Protein AF-0000000066796595 (afdb_homodimer)

Solvent-accessible surface area (backbone atoms only — not comparable to full-atom values): 34080 Å² total; per-residue (Å²): 122,46,76,17,51,78,48,39,32,68,52,62,77,66,56,70,68,60,48,45,53,54,54,73,71,47,69,43,12,36,68,50,82,59,40,59,59,49,23,37,44,26,48,15,61,66,70,72,53,53,43,60,20,48,48,69,30,51,16,46,65,47,48,53,41,48,47,57,66,69,50,62,81,63,30,34,32,30,52,36,81,38,64,63,60,59,60,52,38,22,57,58,70,70,36,54,69,48,70,45,71,44,49,100,76,74,40,78,56,67,66,61,49,54,51,48,46,68,72,64,58,35,26,29,38,43,44,49,43,23,26,40,76,50,12,47,64,75,53,48,69,62,51,49,53,52,44,52,55,26,50,75,70,74,12,30,31,35,39,33,30,56,31,35,84,48,39,76,88,70,77,72,80,78,34,70,46,34,35,40,30,35,43,35,31,24,69,59,10,30,27,7,44,30,42,11,36,41,36,34,31,47,69,42,35,56,60,58,49,65,70,54,60,97,66,54,59,30,37,66,46,31,51,52,50,24,51,46,37,66,39,50,70,63,43,50,52,48,40,49,50,48,41,49,36,24,50,52,52,49,48,45,46,58,72,52,40,42,92,68,31,53,61,43,68,48,27,27,50,42,41,28,28,31,39,74,56,26,46,52,49,47,52,53,46,37,76,72,39,33,37,53,30,75,41,79,49,83,93,40,54,43,31,30,33,38,27,30,48,44,72,69,54,45,52,52,47,40,51,53,47,45,52,51,40,54,51,53,53,49,55,56,53,57,71,72,98,122,46,76,16,51,78,47,36,31,68,52,61,77,66,57,69,69,60,49,44,53,53,55,74,71,47,70,42,12,38,66,50,81,60,41,58,59,49,23,35,43,26,48,14,60,66,72,72,52,54,42,60,21,50,48,68,29,52,15,45,65,48,48,52,40,49,47,57,66,68,50,61,80,62,29,35,30,30,51,36,82,38,64,63,62,59,60,51,37,21,56,57,70,71,37,55,70,48,70,45,70,43,48,87,89,72,39,79,57,67,67,60,48,55,51,46,45,68,72,64,57,35,27,30,38,44,46,49,42,24,26,40,74,52,13,47,65,75,52,48,69,62,51,48,54,52,43,50,54,24,50,76,68,75,11,30,30,36,40,34,29,56,31,35,84,48,38,76,87,72,76,72,79,78,35,71,45,33,35,41,31,35,43,34,31,24,70,59,10,30,27,7,44,32,43,11,35,41,36,34,30,46,68,43,34,55,59,59,50,65,69,53,59,98,65,53,60,30,37,67,47,31,51,54,52,24,50,47,38,66,39,51,69,64,42,51,52,48,40,51,51,46,40,51,35,24,50,51,50,49,48,45,46,59,72,50,38,42,92,69,30,52,60,43,68,48,26,29,50,42,40,30,28,32,40,73,56,25,45,52,49,46,50,50,45,36,76,72,38,31,38,54,30,76,41,78,49,82,93,38,53,43,30,29,32,39,26,30,48,44,72,69,54,44,52,51,49,41,52,51,47,45,53,51,39,54,50,53,53,50,56,55,52,56,70,74,98

Secondary structure (DSSP, 8-state):
-EE-SS---SS-SS-HHHHHHHHHT--TTS--TTHHHHHHHHHHHHHT--GGGEEEESSHHHHHHHHHHHSPSS-EEEEESS-THHHHHHHHTT--EEEEEP-TTS---HHHHHHHHHHH--SEEEEESS-TTT-----HHHHHHHHHHHHHTT-EEEEE-TTGGGS----PPP-TTEEEEEESSSTTS-GGG--EEEE--HHHHHHHHTT--SS-S-HHHHHHHHHHHH-HHHHHHHHHHHHHHHHHHHHHHHHHTTTTSEE---SSSEEEEESHHHHHHHHHHHHTTEE-EEP-SGGGTTEEEEE---HHHHHHHHHHHHHHHHHHHHHHHHH--/-EE-SS---SS-SS-HHHHHHHHHT--TTS--TTHHHHHHHHHHHHHT--GGGEEEESSHHHHHHHHHHHSPSS-EEEEESS-THHHHHHHHTT--EEEEE--TTS---HHHHHHHHHHH--SEEEEESS-TTT-----HHHHHHHHHHHHHTT-EEEEE-TTGGGS----PPP-TTEEEEEESSSTTS-GGG--EEEE--HHHHHHHHTT--SS-S-HHHHHHHHHHHH-HHHHHHHHHHHHHHHHHHHHHHHHHTTTTSEE---SSSEEEEESHHHHHHHHHHHHTTEE-EEP-SGGGTTEEEEE---HHHHHHHHHHHHHHHHHHHHHHHHH--

Structure (mmCIF, N/CA/C/O backbone):
data_AF-0000000066796595-model_v1
#
loop_
_entity.id
_entity.type
_entity.pdbx_description
1 polymer 'Putative pyridoxal phosphate-dependent acyltransferase'
#
loop_
_atom_site.group_PDB
_atom_site.id
_atom_site.type_symbol
_atom_site.label_atom_id
_atom_site.label_alt_id
_atom_site.label_comp_id
_atom_site.label_asym_id
_atom_site.label_entity_id
_atom_site.label_seq_id
_atom_site.pdbx_PDB_ins_code
_atom_site.Cartn_x
_atom_site.Cartn_y
_atom_site.Cartn_z
_atom_site.occupancy
_atom_site.B_iso_or_equiv
_atom_site.auth_seq_id
_atom_site.auth_comp_id
_atom_site.auth_asym_id
_atom_site.auth_atom_id
_atom_site.pdbx_PDB_model_num
ATOM 1 N N . MET A 1 1 ? -18.625 -12.445 -19.031 1 94.44 1 MET A N 1
ATOM 2 C CA . MET A 1 1 ? -17.312 -13.078 -19.125 1 94.44 1 MET A CA 1
ATOM 3 C C . MET A 1 1 ? -16.859 -13.578 -17.75 1 94.44 1 MET A C 1
ATOM 5 O O . MET A 1 1 ? -17.016 -12.883 -16.75 1 94.44 1 MET A O 1
ATOM 9 N N . ILE A 1 2 ? -16.531 -14.836 -17.641 1 96.81 2 ILE A N 1
ATOM 10 C CA . ILE A 1 2 ? -15.969 -15.422 -16.422 1 96.81 2 ILE A CA 1
ATOM 11 C C . ILE A 1 2 ? -14.445 -15.43 -16.516 1 96.81 2 ILE A C 1
ATOM 13 O O . ILE A 1 2 ? -13.867 -16.094 -17.375 1 96.81 2 ILE A O 1
ATOM 17 N N . TYR A 1 3 ? -13.812 -14.727 -15.602 1 96.5 3 TYR A N 1
ATOM 18 C CA . TYR A 1 3 ? -12.367 -14.57 -15.664 1 96.5 3 TYR A CA 1
ATOM 19 C C . TYR A 1 3 ? -11.664 -15.703 -14.922 1 96.5 3 TYR A C 1
ATOM 21 O O . TYR A 1 3 ? -11.891 -15.906 -13.727 1 96.5 3 TYR A O 1
ATOM 29 N N . ILE A 1 4 ? -10.867 -16.406 -15.586 1 98.5 4 ILE A N 1
ATOM 30 C CA . ILE A 1 4 ? -10.078 -17.484 -14.992 1 98.5 4 ILE A CA 1
ATOM 31 C C . ILE A 1 4 ? -8.617 -17.328 -15.406 1 98.5 4 ILE A C 1
ATOM 33 O O . ILE A 1 4 ? -7.957 -18.297 -15.773 1 98.5 4 ILE A O 1
ATOM 37 N N . ASP A 1 5 ? -8.133 -16.031 -15.352 1 97.75 5 ASP A N 1
ATOM 38 C CA . ASP A 1 5 ? -6.812 -15.734 -15.891 1 97.75 5 ASP A CA 1
ATOM 39 C C . ASP A 1 5 ? -5.898 -15.148 -14.812 1 97.75 5 ASP A C 1
ATOM 41 O O . ASP A 1 5 ? -4.688 -15.047 -15.008 1 97.75 5 ASP A O 1
ATOM 45 N N . LYS A 1 6 ? -6.371 -14.805 -13.609 1 96.62 6 LYS A N 1
ATOM 46 C CA . LYS A 1 6 ? -5.562 -14.086 -12.633 1 96.62 6 LYS A CA 1
ATOM 47 C C . LYS A 1 6 ? -5.426 -14.883 -11.336 1 96.62 6 LYS A C 1
ATOM 49 O O . LYS A 1 6 ? -4.957 -14.352 -10.328 1 96.62 6 LYS A O 1
ATOM 54 N N . ASN A 1 7 ? -5.918 -16.094 -11.297 1 98.06 7 ASN A N 1
ATOM 55 C CA . ASN A 1 7 ? -5.734 -17.031 -10.195 1 98.06 7 ASN A CA 1
ATOM 56 C C . ASN A 1 7 ? -6.395 -16.531 -8.914 1 98.06 7 ASN A C 1
ATOM 58 O O . ASN A 1 7 ? -5.875 -16.75 -7.82 1 98.06 7 ASN A O 1
ATOM 62 N N . GLU A 1 8 ? -7.488 -15.812 -9.031 1 98.06 8 GLU A N 1
ATOM 63 C CA . GLU A 1 8 ? -8.25 -15.281 -7.906 1 98.06 8 GLU A CA 1
ATOM 64 C C . GLU A 1 8 ? -9.219 -16.312 -7.352 1 98.06 8 GLU A C 1
ATOM 66 O O . GLU A 1 8 ? -9.602 -17.25 -8.055 1 98.06 8 GLU A O 1
ATOM 71 N N . SER A 1 9 ? -9.523 -16.172 -6.062 1 98.5 9 SER A N 1
ATOM 72 C CA . SER A 1 9 ? -10.641 -16.938 -5.527 1 98.5 9 SER A CA 1
ATOM 73 C C . SER A 1 9 ? -11.953 -16.547 -6.195 1 98.5 9 SER A C 1
ATOM 75 O O . SER A 1 9 ? -12.227 -15.352 -6.391 1 98.5 9 SER A O 1
ATOM 77 N N . PRO A 1 10 ? -12.742 -17.516 -6.578 1 98.19 10 PRO A N 1
ATOM 78 C CA . PRO A 1 10 ? -14.016 -17.172 -7.211 1 98.19 10 PRO A CA 1
ATOM 79 C C . PRO A 1 10 ? -15.047 -16.641 -6.219 1 98.19 10 PRO A C 1
ATOM 81 O O . PRO A 1 10 ? -16.094 -16.109 -6.625 1 98.19 10 PRO A O 1
ATOM 84 N N . VAL A 1 11 ? -14.781 -16.766 -4.91 1 97.56 11 VAL A N 1
ATOM 85 C CA . VAL A 1 11 ? -15.727 -16.328 -3.893 1 97.56 11 VAL A CA 1
ATOM 86 C C . VAL A 1 11 ? -14.984 -15.57 -2.795 1 97.56 11 VAL A C 1
ATOM 88 O O . VAL A 1 11 ? -13.766 -15.695 -2.654 1 97.56 11 VAL A O 1
ATOM 91 N N . THR A 1 12 ? -15.742 -14.75 -2.031 1 97.88 12 THR A N 1
ATOM 92 C CA . THR A 1 12 ? -15.195 -14.055 -0.875 1 97.88 12 THR A CA 1
ATOM 93 C C . THR A 1 12 ? -15.164 -14.961 0.348 1 97.88 12 THR A C 1
ATOM 95 O O . THR A 1 12 ? -16 -15.859 0.477 1 97.88 12 THR A O 1
ATOM 98 N N . PRO A 1 13 ? -14.266 -14.727 1.242 1 98.31 13 PRO A N 1
ATOM 99 C CA . PRO A 1 13 ? -14.117 -15.602 2.402 1 98.31 13 PRO A CA 1
ATOM 100 C C . PRO A 1 13 ? -15.125 -15.305 3.51 1 98.31 13 PRO A C 1
ATOM 102 O O . PRO A 1 13 ? -15.383 -16.156 4.359 1 98.31 13 PRO A O 1
ATOM 105 N N . LEU A 1 14 ? -15.664 -14.078 3.586 1 98.19 14 LEU A N 1
ATOM 106 C CA . LEU A 1 14 ? -16.578 -13.688 4.656 1 98.19 14 LEU A CA 1
ATOM 107 C C . LEU A 1 14 ? -17.953 -13.352 4.098 1 98.19 14 LEU A C 1
ATOM 109 O O . LEU A 1 14 ? -18.078 -12.812 2.998 1 98.19 14 LEU A O 1
ATOM 113 N N . ASP A 1 15 ? -19 -13.656 4.832 1 96.94 15 ASP A N 1
ATOM 114 C CA . ASP A 1 15 ? -20.344 -13.258 4.418 1 96.94 15 ASP A CA 1
ATOM 115 C C . ASP A 1 15 ? -20.578 -11.773 4.68 1 96.94 15 ASP A C 1
ATOM 117 O O . ASP A 1 15 ? -19.766 -11.117 5.332 1 96.94 15 ASP A O 1
ATOM 121 N N . GLU A 1 16 ? -21.625 -11.305 4.18 1 95.12 16 GLU A N 1
ATOM 122 C CA . GLU A 1 16 ? -21.938 -9.875 4.234 1 95.12 16 GLU A CA 1
ATOM 123 C C . GLU A 1 16 ? -22.109 -9.406 5.676 1 95.12 16 GLU A C 1
ATOM 125 O O . GLU A 1 16 ? -21.688 -8.312 6.035 1 95.12 16 GLU A O 1
ATOM 130 N N . LYS A 1 17 ? -22.766 -10.211 6.504 1 96.5 17 LYS A N 1
ATOM 131 C CA . LYS A 1 17 ? -23.016 -9.844 7.895 1 96.5 17 LYS A CA 1
ATOM 132 C C . LYS A 1 17 ? -21.703 -9.656 8.656 1 96.5 17 LYS A C 1
ATOM 134 O O . LYS A 1 17 ? -21.547 -8.68 9.391 1 96.5 17 LYS A O 1
ATOM 139 N N . THR A 1 18 ? -20.797 -10.609 8.508 1 97.81 18 THR A N 1
ATOM 140 C CA . THR A 1 18 ? -19.484 -10.547 9.164 1 97.81 18 THR A CA 1
ATOM 141 C C . THR A 1 18 ? -18.703 -9.336 8.672 1 97.81 18 THR A C 1
ATOM 143 O O . THR A 1 18 ? -18.125 -8.594 9.477 1 97.81 18 THR A O 1
ATOM 146 N N . MET A 1 19 ? -18.734 -9.109 7.375 1 96.81 19 M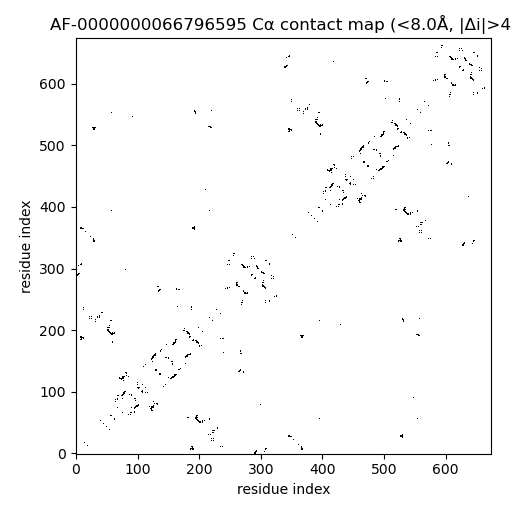ET A N 1
ATOM 147 C CA . MET A 1 19 ? -18.016 -7.984 6.793 1 96.81 19 MET A CA 1
ATOM 148 C C . MET A 1 19 ? -18.562 -6.66 7.32 1 96.81 19 MET A C 1
ATOM 150 O O . MET A 1 19 ? -17.797 -5.77 7.691 1 96.81 19 MET A O 1
ATOM 154 N N . THR A 1 20 ? -19.828 -6.531 7.371 1 95.38 20 THR A N 1
ATOM 155 C CA . THR A 1 20 ? -20.469 -5.32 7.867 1 95.38 20 THR A CA 1
ATOM 156 C C . THR A 1 20 ? -20.125 -5.082 9.336 1 95.38 20 THR A C 1
ATOM 158 O O . THR A 1 20 ? -19.875 -3.943 9.742 1 95.38 20 THR A O 1
ATOM 161 N N . SER A 1 21 ? -20.109 -6.148 10.062 1 97.19 21 SER A N 1
ATOM 162 C CA . SER A 1 21 ? -19.766 -6.043 11.477 1 97.19 21 SER A CA 1
ATOM 163 C C . SER A 1 21 ? -18.344 -5.531 11.656 1 97.19 21 SER A C 1
ATOM 165 O O . SER A 1 21 ? -18.094 -4.668 12.5 1 97.19 21 SER A O 1
ATOM 167 N N . ILE A 1 22 ? -17.391 -6.035 10.898 1 97.44 22 ILE A N 1
ATOM 168 C CA . ILE A 1 22 ? -16 -5.629 10.992 1 97.44 22 ILE A CA 1
ATOM 169 C C . ILE A 1 22 ? -15.867 -4.152 10.617 1 97.44 22 ILE A C 1
ATOM 171 O O . ILE A 1 22 ? -15.227 -3.379 11.336 1 97.44 22 ILE A O 1
ATOM 175 N N . ILE A 1 23 ? -16.5 -3.752 9.531 1 95.25 23 ILE A N 1
ATOM 176 C CA . ILE A 1 23 ? -16.375 -2.4 8.992 1 95.25 23 ILE A CA 1
ATOM 177 C C . ILE A 1 23 ? -17 -1.4 9.953 1 95.25 23 ILE A C 1
ATOM 179 O O . ILE A 1 23 ? -16.438 -0.332 10.203 1 95.25 23 ILE A O 1
ATOM 183 N N . SER A 1 24 ? -18.141 -1.771 10.5 1 95.44 24 SER A N 1
ATOM 184 C CA . SER A 1 24 ? -18.859 -0.883 11.414 1 95.44 24 SER A CA 1
ATOM 185 C C . SER A 1 24 ? -18.062 -0.656 12.695 1 95.44 24 SER A C 1
ATOM 187 O O . SER A 1 24 ? -18.172 0.406 13.312 1 95.44 24 SER A O 1
ATOM 189 N N . ALA A 1 25 ? -17.281 -1.573 13.023 1 96.19 25 ALA A N 1
ATOM 190 C CA . ALA A 1 25 ? -16.516 -1.494 14.266 1 96.19 25 ALA A CA 1
ATOM 191 C C . ALA A 1 25 ? -15.156 -0.842 14.031 1 96.19 25 ALA A C 1
ATOM 193 O O . ALA A 1 25 ? -14.375 -0.68 14.969 1 96.19 25 ALA A O 1
ATOM 194 N N . THR A 1 26 ? -14.844 -0.42 12.812 1 96.25 26 THR A N 1
ATOM 195 C CA . THR A 1 26 ? -13.516 0.057 12.461 1 96.25 26 THR A CA 1
ATOM 196 C C . THR A 1 26 ? -13.516 1.567 12.242 1 96.25 26 THR A C 1
ATOM 198 O O . THR A 1 26 ? -14.07 2.057 11.258 1 96.25 26 THR A O 1
ATOM 201 N N . PRO A 1 27 ? -12.961 2.342 13.141 1 95.62 27 PRO A N 1
ATOM 202 C CA . PRO A 1 27 ? -12.828 3.787 12.945 1 95.62 27 PRO A CA 1
ATOM 203 C C . PRO A 1 27 ? -11.781 4.145 11.891 1 95.62 27 PRO A C 1
ATOM 205 O O . PRO A 1 27 ? -10.656 4.508 12.242 1 95.62 27 PRO A O 1
ATOM 208 N N . TYR A 1 28 ? -12.195 4.215 10.617 1 97.5 28 TYR A N 1
ATOM 209 C CA . TYR A 1 28 ? -11.25 4.316 9.508 1 97.5 28 TYR A CA 1
ATOM 210 C C . TYR A 1 28 ? -10.789 5.754 9.312 1 97.5 28 TYR A C 1
ATOM 212 O O . TYR A 1 28 ? -9.945 6.035 8.461 1 97.5 28 TYR A O 1
ATOM 220 N N . ASN A 1 29 ? -11.336 6.75 10.133 1 98.12 29 ASN A N 1
ATOM 221 C CA . ASN A 1 29 ? -10.812 8.109 10.156 1 98.12 29 ASN A CA 1
ATOM 222 C C . ASN A 1 29 ? -9.508 8.195 10.938 1 98.12 29 ASN A C 1
ATOM 224 O O . ASN A 1 29 ? -8.805 9.203 10.883 1 98.12 29 ASN A O 1
ATOM 228 N N . LEU A 1 30 ? -9.141 7.129 11.633 1 97.31 30 LEU A N 1
ATOM 229 C CA . LEU A 1 30 ? -7.949 7.102 12.477 1 97.31 30 LEU A CA 1
ATOM 230 C C . LEU A 1 30 ? -6.879 6.195 11.883 1 97.31 30 LEU A C 1
ATOM 232 O O . LEU A 1 30 ? -7.195 5.211 11.211 1 97.31 30 LEU A O 1
ATOM 236 N N . TYR A 1 31 ? -5.633 6.52 12.133 1 94.56 31 TYR A N 1
ATOM 237 C CA . TYR A 1 31 ? -4.535 5.629 11.773 1 94.56 31 TYR A CA 1
ATOM 238 C C . TYR A 1 31 ? -4.629 4.312 12.531 1 94.56 31 TYR A C 1
ATOM 240 O O . TYR A 1 31 ? -5.102 4.277 13.672 1 94.56 31 TYR A O 1
ATOM 248 N N . PRO A 1 32 ? -4.141 3.246 11.914 1 88.81 32 PRO A N 1
ATOM 249 C CA . PRO A 1 32 ? -4.285 1.91 12.492 1 88.81 32 PRO A CA 1
ATOM 250 C C . PRO A 1 32 ? -3.219 1.604 13.539 1 88.81 32 PRO A C 1
ATOM 252 O O . PRO A 1 32 ? -2.453 0.648 13.391 1 88.81 32 PRO A O 1
ATOM 255 N N . ASP A 1 33 ? -3.148 2.105 14.648 1 83.5 33 ASP A N 1
ATOM 256 C CA . ASP A 1 33 ? -2.064 2.018 15.625 1 83.5 33 ASP A CA 1
ATOM 257 C C . ASP A 1 33 ? -1.878 0.581 16.109 1 83.5 33 ASP A C 1
ATOM 259 O O . ASP A 1 33 ? -0.761 0.06 16.109 1 83.5 33 ASP A O 1
ATOM 263 N N . ALA A 1 34 ? -2.945 -0.121 16.391 1 93.88 34 ALA A N 1
ATOM 264 C CA . ALA A 1 34 ? -2.812 -1.448 17 1 93.88 34 ALA A CA 1
ATOM 265 C C . ALA A 1 34 ? -3.168 -2.539 15.984 1 93.88 34 ALA A C 1
ATOM 267 O O . ALA A 1 34 ? -2.871 -3.715 16.203 1 93.88 34 ALA A O 1
ATOM 268 N N . ALA A 1 35 ? -3.75 -2.172 14.906 1 97.44 35 ALA A N 1
ATOM 269 C CA . ALA A 1 35 ? -4.316 -3.146 13.977 1 97.44 35 ALA A CA 1
ATOM 270 C C . ALA A 1 35 ? -3.221 -3.994 13.336 1 97.44 35 ALA A C 1
ATOM 272 O O . ALA A 1 35 ? -3.393 -5.199 13.148 1 97.44 35 ALA A O 1
ATOM 273 N N . TYR A 1 36 ? -2.115 -3.359 13.016 1 97.88 36 TYR A N 1
ATOM 274 C CA . TYR A 1 36 ? -1.01 -4.051 12.359 1 97.88 36 TYR A CA 1
ATOM 275 C C . TYR A 1 36 ? -0.436 -5.137 13.258 1 97.88 36 TYR A C 1
ATOM 277 O O . TYR A 1 36 ? -0.236 -6.273 12.828 1 97.88 36 TYR A O 1
ATOM 285 N N . GLU A 1 37 ? -0.207 -4.805 14.5 1 97.94 37 GLU A N 1
ATOM 286 C CA . GLU A 1 37 ? 0.324 -5.766 15.469 1 97.94 37 GLU A CA 1
ATOM 287 C C . GLU A 1 37 ? -0.677 -6.883 15.742 1 97.94 37 GLU A C 1
ATOM 289 O O . GLU A 1 37 ? -0.291 -8.039 15.922 1 97.94 37 GLU A O 1
ATOM 294 N N . GLN A 1 38 ? -1.944 -6.5 15.836 1 98.62 38 GLN A N 1
ATOM 295 C CA . GLN A 1 38 ? -2.988 -7.5 16.031 1 98.62 38 GLN A CA 1
ATOM 296 C C . GLN A 1 38 ? -3.02 -8.5 14.883 1 98.62 38 GLN A C 1
ATOM 298 O O . GLN A 1 38 ? -3.186 -9.703 15.102 1 98.62 38 GLN A O 1
ATOM 303 N N . PHE A 1 39 ? -2.871 -7.988 13.695 1 98.75 39 PHE A N 1
ATOM 304 C CA . PHE A 1 39 ? -2.812 -8.883 12.547 1 98.75 39 PHE A CA 1
ATOM 305 C C . PHE A 1 39 ? -1.613 -9.82 12.648 1 98.75 39 PHE A C 1
ATOM 307 O O . PHE A 1 39 ? -1.752 -11.031 12.484 1 98.75 39 PHE A O 1
ATOM 314 N N . LYS A 1 40 ? -0.406 -9.25 12.898 1 98.62 40 LYS A N 1
ATOM 315 C CA . LYS A 1 40 ? 0.801 -10.07 12.992 1 98.62 40 LYS A CA 1
ATOM 316 C C . LYS A 1 40 ? 0.64 -11.164 14.047 1 98.62 40 LYS A C 1
ATOM 318 O O . LYS A 1 40 ? 1.061 -12.305 13.828 1 98.62 40 LYS A O 1
ATOM 323 N N . GLU A 1 41 ? 0.02 -10.828 15.141 1 98.81 41 GLU A N 1
ATOM 324 C CA . GLU A 1 41 ? -0.203 -11.789 16.219 1 98.81 41 GLU A CA 1
ATOM 325 C C . GLU A 1 41 ? -1.124 -12.922 15.758 1 98.81 41 GLU A C 1
ATOM 327 O O . GLU A 1 41 ? -0.841 -14.094 15.992 1 98.81 41 GLU A O 1
ATOM 332 N N . ALA A 1 42 ? -2.258 -12.531 15.148 1 98.81 42 ALA A N 1
ATOM 333 C CA . ALA A 1 42 ? -3.219 -13.523 14.672 1 98.81 42 ALA A CA 1
ATOM 334 C C . ALA A 1 42 ? -2.59 -14.445 13.633 1 98.81 42 ALA A C 1
ATOM 336 O O . ALA A 1 42 ? -2.75 -15.672 13.695 1 98.81 42 ALA A O 1
ATOM 337 N N . TYR A 1 43 ? -1.876 -13.883 12.695 1 98.75 43 TYR A N 1
ATOM 338 C CA . TYR A 1 43 ? -1.213 -14.641 11.633 1 98.75 43 TYR A CA 1
ATOM 339 C C . TYR A 1 43 ? -0.171 -15.594 12.219 1 98.75 43 TYR A C 1
ATOM 341 O O . TYR A 1 43 ? -0.104 -16.766 11.836 1 98.75 43 TYR A O 1
ATOM 349 N N . ALA A 1 44 ? 0.658 -15.047 13.102 1 98.5 44 ALA A N 1
ATOM 350 C CA . ALA A 1 44 ? 1.696 -15.836 13.758 1 98.5 44 ALA A CA 1
ATOM 351 C C . ALA A 1 44 ? 1.094 -17.031 14.5 1 98.5 44 ALA A C 1
ATOM 353 O O . ALA A 1 44 ? 1.596 -18.156 14.398 1 98.5 44 ALA A O 1
ATOM 354 N N . LYS A 1 45 ? 0.046 -16.781 15.227 1 98.31 45 LYS A N 1
ATOM 355 C CA . LYS A 1 45 ? -0.615 -17.844 15.969 1 98.31 45 LYS A CA 1
ATOM 356 C C . LYS A 1 45 ? -1.163 -18.906 15.031 1 98.31 45 LYS A C 1
ATOM 358 O O . LYS A 1 45 ? -1.06 -20.109 15.312 1 98.31 45 LYS A O 1
ATOM 363 N N . PHE A 1 46 ? -1.745 -18.531 13.961 1 97.81 46 PHE A N 1
ATOM 364 C CA . PHE A 1 46 ? -2.336 -19.438 12.984 1 97.81 46 PHE A CA 1
ATOM 365 C C . PHE A 1 46 ? -1.282 -20.375 12.406 1 97.81 46 PHE A C 1
ATOM 367 O O . PHE A 1 46 ? -1.552 -21.547 12.172 1 97.81 46 PHE A O 1
ATOM 374 N N . TYR A 1 47 ? -0.022 -19.875 12.203 1 96.38 47 TYR A N 1
ATOM 375 C CA . TYR A 1 47 ? 1.004 -20.656 11.508 1 96.38 47 TYR A CA 1
ATOM 376 C C . TYR A 1 47 ? 2.08 -21.125 12.477 1 96.38 47 TYR A C 1
ATOM 378 O O . TYR A 1 47 ? 3.08 -21.719 12.07 1 96.38 47 TYR A O 1
ATOM 386 N N . GLY A 1 48 ? 1.899 -20.844 13.742 1 96.25 48 GLY A N 1
ATOM 387 C CA . GLY A 1 48 ? 2.869 -21.281 14.734 1 96.25 48 GLY A CA 1
ATOM 388 C C . GLY A 1 48 ? 4.172 -20.5 14.664 1 96.25 48 GLY A C 1
ATOM 389 O O . GLY A 1 48 ? 5.254 -21.078 14.781 1 96.25 48 GLY A O 1
ATOM 390 N N . LEU A 1 49 ? 4.109 -19.219 14.422 1 97.56 49 LEU A N 1
ATOM 391 C CA . LEU A 1 49 ? 5.246 -18.312 14.336 1 97.56 49 LEU A CA 1
ATOM 392 C C . LEU A 1 49 ? 5.215 -17.297 15.461 1 97.56 49 LEU A C 1
ATOM 394 O O . LEU A 1 49 ? 4.324 -17.328 16.312 1 97.56 49 LEU A O 1
ATOM 398 N N . SER A 1 50 ? 6.254 -16.469 15.539 1 98.12 50 SER A N 1
ATOM 399 C CA . SER A 1 50 ? 6.258 -15.281 16.375 1 98.12 50 SER A CA 1
ATOM 400 C C . SER A 1 50 ? 5.984 -14.023 15.547 1 98.12 50 SER A C 1
ATOM 402 O O . SER A 1 50 ? 6.387 -13.938 14.383 1 98.12 50 SER A O 1
ATOM 404 N N . PRO A 1 51 ? 5.242 -13.086 16.172 1 98.38 51 PRO A N 1
ATOM 405 C CA . PRO A 1 51 ? 4.961 -11.852 15.43 1 98.38 51 PRO A CA 1
ATOM 406 C C . PRO A 1 51 ? 6.227 -11.164 14.922 1 98.38 51 PRO A C 1
ATOM 408 O O . PRO A 1 51 ? 6.199 -10.508 13.875 1 98.38 51 PRO A O 1
ATOM 411 N N . GLU A 1 52 ? 7.383 -11.281 15.609 1 98.31 52 GLU A N 1
ATOM 412 C CA . GLU A 1 52 ? 8.641 -10.648 15.242 1 98.31 52 GLU A CA 1
ATOM 413 C C . GLU A 1 52 ? 9.242 -11.289 13.992 1 98.31 52 GLU A C 1
ATOM 415 O O . GLU A 1 52 ? 10.172 -10.742 13.391 1 98.31 52 GLU A O 1
ATOM 420 N N . GLN A 1 53 ? 8.648 -12.391 13.508 1 98.56 53 GLN A N 1
ATOM 421 C CA . GLN A 1 53 ? 9.133 -13.094 12.328 1 98.56 53 GLN A CA 1
ATOM 422 C C . GLN A 1 53 ? 8.336 -12.695 11.086 1 98.56 53 GLN A C 1
ATOM 424 O O . GLN A 1 53 ? 8.516 -13.281 10.016 1 98.56 53 GLN A O 1
ATOM 429 N N . ILE A 1 54 ? 7.496 -11.719 11.305 1 98.38 54 ILE A N 1
ATOM 430 C CA . ILE A 1 54 ? 6.531 -11.414 10.25 1 98.38 54 ILE A CA 1
ATOM 431 C C . ILE A 1 54 ? 6.59 -9.93 9.906 1 98.38 54 ILE A C 1
ATOM 433 O O . ILE A 1 54 ? 6.66 -9.078 10.805 1 98.38 54 ILE A O 1
ATOM 437 N N . ILE A 1 55 ? 6.605 -9.609 8.656 1 98.25 55 ILE A N 1
ATOM 438 C CA . ILE A 1 55 ? 6.316 -8.273 8.156 1 98.25 55 ILE A CA 1
ATOM 439 C C . ILE A 1 55 ? 5.297 -8.352 7.02 1 98.25 55 ILE A C 1
ATOM 441 O O . ILE A 1 55 ? 5.188 -9.375 6.348 1 98.25 55 ILE A O 1
ATOM 445 N N . ALA A 1 56 ? 4.438 -7.391 6.93 1 98.19 56 ALA A N 1
ATOM 446 C CA . ALA A 1 56 ? 3.391 -7.395 5.91 1 98.19 56 ALA A CA 1
ATOM 447 C C . ALA A 1 56 ? 3.473 -6.148 5.035 1 98.19 56 ALA A C 1
ATOM 449 O O . ALA A 1 56 ? 4.098 -5.152 5.414 1 98.19 56 ALA A O 1
ATOM 450 N N . GLY A 1 57 ? 2.949 -6.227 3.875 1 97.25 57 GLY A N 1
ATOM 451 C CA . GLY A 1 57 ? 2.924 -5.125 2.928 1 97.25 57 GLY A CA 1
ATOM 452 C C . GLY A 1 57 ? 1.679 -5.109 2.061 1 97.25 57 GLY A C 1
ATOM 453 O O . GLY A 1 57 ? 0.886 -6.055 2.088 1 97.25 57 GLY A O 1
ATOM 454 N N . ASN A 1 58 ? 1.474 -4.023 1.341 1 97 58 ASN A N 1
ATOM 455 C CA . ASN A 1 58 ? 0.358 -3.836 0.42 1 97 58 ASN A CA 1
ATOM 456 C C . ASN A 1 58 ? 0.468 -4.758 -0.791 1 97 58 ASN A C 1
ATOM 458 O O . ASN A 1 58 ? 0.691 -4.297 -1.911 1 97 58 ASN A O 1
ATOM 462 N N . GLY A 1 59 ? 0.204 -6.039 -0.517 1 96.19 59 GLY A N 1
ATOM 463 C CA . GLY A 1 59 ? 0.484 -7.09 -1.483 1 96.19 59 GLY A CA 1
ATOM 464 C C . GLY A 1 59 ? 1.929 -7.551 -1.463 1 96.19 59 GLY A C 1
ATOM 465 O O . GLY A 1 59 ? 2.814 -6.812 -1.024 1 96.19 59 GLY A O 1
ATOM 466 N N . SER A 1 60 ? 2.15 -8.766 -1.952 1 96.69 60 SER A N 1
ATOM 467 C CA . SER A 1 60 ? 3.525 -9.25 -2.029 1 96.69 60 SER A CA 1
ATOM 468 C C . SER A 1 60 ? 4.348 -8.414 -3.01 1 96.69 60 SER A C 1
ATOM 470 O O . SER A 1 60 ? 5.574 -8.367 -2.914 1 96.69 60 SER A O 1
ATOM 472 N N . ASP A 1 61 ? 3.672 -7.707 -3.912 1 96.25 61 ASP A N 1
ATOM 473 C CA . ASP A 1 61 ? 4.336 -6.824 -4.863 1 96.25 61 ASP A CA 1
ATOM 474 C C . ASP A 1 61 ? 5.207 -5.797 -4.145 1 96.25 61 ASP A C 1
ATOM 476 O O . ASP A 1 61 ? 6.363 -5.586 -4.52 1 96.25 61 ASP A O 1
ATOM 480 N N . GLU A 1 62 ? 4.602 -5.203 -3.123 1 96.44 62 GLU A N 1
ATOM 481 C CA . GLU A 1 62 ? 5.355 -4.203 -2.371 1 96.44 62 GLU A CA 1
ATOM 482 C C . GLU A 1 62 ? 6.59 -4.82 -1.719 1 96.44 62 GLU A C 1
ATOM 484 O O . GLU A 1 62 ? 7.656 -4.203 -1.688 1 96.44 62 GLU A O 1
ATOM 489 N N . LEU A 1 63 ? 6.441 -5.996 -1.245 1 97.5 63 LEU A N 1
ATOM 490 C CA . LEU A 1 63 ? 7.527 -6.672 -0.542 1 97.5 63 LEU A CA 1
ATOM 491 C C . LEU A 1 63 ? 8.641 -7.062 -1.507 1 97.5 63 LEU A C 1
ATOM 493 O O . LEU A 1 63 ? 9.82 -6.941 -1.18 1 97.5 63 LEU A O 1
ATOM 497 N N . ILE A 1 64 ? 8.289 -7.508 -2.695 1 98.19 64 ILE A N 1
ATOM 498 C CA . ILE A 1 64 ? 9.281 -7.836 -3.709 1 98.19 64 ILE A CA 1
ATOM 499 C C . ILE A 1 64 ? 10.062 -6.582 -4.098 1 98.19 64 ILE A C 1
ATOM 501 O O . ILE A 1 64 ? 11.289 -6.605 -4.176 1 98.19 64 ILE A O 1
ATOM 505 N N . GLN A 1 65 ? 9.367 -5.504 -4.336 1 96.56 65 GLN A N 1
ATOM 506 C CA . GLN A 1 65 ? 10.023 -4.25 -4.688 1 96.56 65 GLN A CA 1
ATOM 507 C C . GLN A 1 65 ? 10.969 -3.793 -3.58 1 96.56 65 GLN A C 1
ATOM 509 O O . GLN A 1 65 ? 12.086 -3.357 -3.854 1 96.56 65 GLN A O 1
ATOM 514 N N . LYS A 1 66 ? 10.531 -3.887 -2.334 1 95.75 66 LYS A N 1
ATOM 515 C CA . LYS A 1 66 ? 11.359 -3.506 -1.192 1 95.75 66 LYS A CA 1
ATOM 516 C C . LYS A 1 66 ? 12.602 -4.387 -1.092 1 95.75 66 LYS A C 1
ATOM 518 O O . LYS A 1 66 ? 13.688 -3.9 -0.781 1 95.75 66 LYS A O 1
ATOM 523 N N . LEU A 1 67 ? 12.43 -5.672 -1.347 1 97.06 67 LEU A N 1
ATOM 524 C CA . LEU A 1 67 ? 13.578 -6.57 -1.321 1 97.06 67 LEU A CA 1
ATOM 525 C C . LEU A 1 67 ? 14.594 -6.18 -2.389 1 97.06 67 LEU A C 1
ATOM 527 O O . LEU A 1 67 ? 15.797 -6.203 -2.139 1 97.06 67 LEU A O 1
ATOM 531 N N . MET A 1 68 ? 14.125 -5.82 -3.547 1 96.75 68 MET A N 1
ATOM 532 C CA . MET A 1 68 ? 15.023 -5.391 -4.613 1 96.75 68 MET A CA 1
ATOM 533 C C . MET A 1 68 ? 15.836 -4.172 -4.188 1 96.75 68 MET A C 1
ATOM 535 O O . MET A 1 68 ? 16.969 -3.98 -4.641 1 96.75 68 MET A O 1
ATOM 539 N N . LEU A 1 69 ? 15.312 -3.443 -3.303 1 93.12 69 LEU A N 1
ATOM 540 C CA . LEU A 1 69 ? 15.938 -2.191 -2.881 1 93.12 69 LEU A CA 1
ATOM 541 C C . LEU A 1 69 ? 16.906 -2.43 -1.733 1 93.12 69 LEU A C 1
ATOM 543 O O . LEU A 1 69 ? 18 -1.862 -1.717 1 93.12 69 LEU A O 1
ATOM 547 N N . ILE A 1 70 ? 16.562 -3.258 -0.784 1 93.12 70 ILE A N 1
ATOM 548 C CA . ILE A 1 70 ? 17.266 -3.209 0.498 1 93.12 70 ILE A CA 1
ATOM 549 C C . ILE A 1 70 ? 18.266 -4.359 0.587 1 93.12 70 ILE A C 1
ATOM 551 O O . ILE A 1 70 ? 19.156 -4.352 1.438 1 93.12 70 ILE A O 1
ATOM 555 N N . MET A 1 71 ? 17.984 -5.406 -0.162 1 94.06 71 MET A N 1
ATOM 556 C CA . MET A 1 71 ? 18.922 -6.531 -0.091 1 94.06 71 MET A CA 1
ATOM 557 C C . MET A 1 71 ? 20.328 -6.098 -0.473 1 94.06 71 MET A C 1
ATOM 559 O O . MET A 1 71 ? 20.5 -5.074 -1.139 1 94.06 71 MET A O 1
ATOM 563 N N . PRO A 1 72 ? 21.312 -6.867 -0.1 1 94.94 72 PRO A N 1
ATOM 564 C CA . PRO A 1 72 ? 22.703 -6.465 -0.351 1 94.94 72 PRO A CA 1
ATOM 565 C C . PRO A 1 72 ? 22.984 -6.219 -1.831 1 94.94 72 PRO A C 1
ATOM 567 O O . PRO A 1 72 ? 22.25 -6.703 -2.693 1 94.94 72 PRO A O 1
ATOM 570 N N . GLU A 1 73 ? 24.047 -5.504 -2.02 1 93.88 73 GLU A N 1
ATOM 571 C CA . GLU A 1 73 ? 24.453 -5.199 -3.391 1 93.88 73 GLU A CA 1
ATOM 572 C C . GLU A 1 73 ? 24.734 -6.477 -4.176 1 93.88 73 GLU A C 1
ATOM 574 O O . GLU A 1 73 ? 25.141 -7.488 -3.596 1 93.88 73 GLU A O 1
ATOM 579 N N . GLY A 1 74 ? 24.547 -6.406 -5.539 1 95.94 74 GLY A N 1
ATOM 580 C CA . GLY A 1 74 ? 24.719 -7.559 -6.41 1 95.94 74 GLY A CA 1
ATOM 581 C C . GLY A 1 74 ? 23.438 -7.949 -7.133 1 95.94 74 GLY A C 1
ATOM 582 O O . GLY A 1 74 ? 22.359 -7.43 -6.832 1 95.94 74 GLY A O 1
ATOM 583 N N . PRO A 1 75 ? 23.594 -8.82 -8.039 1 98.25 75 PRO A N 1
ATOM 584 C CA . PRO A 1 75 ? 22.438 -9.18 -8.859 1 98.25 75 PRO A CA 1
ATOM 585 C C . PRO A 1 75 ? 21.453 -10.094 -8.117 1 98.25 75 PRO A C 1
ATOM 587 O O . PRO A 1 75 ? 21.859 -10.844 -7.227 1 98.25 75 PRO A O 1
ATOM 590 N N . ALA A 1 76 ? 20.219 -9.977 -8.461 1 98.62 76 ALA A N 1
ATOM 591 C CA . ALA A 1 76 ? 19.234 -11 -8.125 1 98.62 76 ALA A CA 1
ATOM 592 C C . ALA A 1 76 ? 19.281 -12.156 -9.117 1 98.62 76 ALA A C 1
ATOM 594 O O . ALA A 1 76 ? 19.859 -12.031 -10.203 1 98.62 76 ALA A O 1
ATOM 595 N N . LEU A 1 77 ? 18.844 -13.242 -8.703 1 98.88 77 LEU A N 1
ATOM 596 C CA . LEU A 1 77 ? 18.672 -14.414 -9.555 1 98.88 77 LEU A CA 1
ATOM 597 C C . LEU A 1 77 ? 17.25 -14.969 -9.438 1 98.88 77 LEU A C 1
ATOM 599 O O . LEU A 1 77 ? 16.672 -14.961 -8.359 1 98.88 77 LEU A O 1
ATOM 603 N N . THR A 1 78 ? 16.672 -15.336 -10.555 1 98.88 78 THR A N 1
ATOM 604 C CA . THR A 1 78 ? 15.359 -15.977 -10.555 1 98.88 78 THR A CA 1
ATOM 605 C C . THR A 1 78 ? 15.25 -16.984 -11.695 1 98.88 78 THR A C 1
ATOM 607 O O . THR A 1 78 ? 16.172 -17.125 -12.492 1 98.88 78 THR A O 1
ATOM 610 N N . LEU A 1 79 ? 14.242 -17.766 -11.68 1 98.56 79 LEU A N 1
ATOM 611 C CA . LEU A 1 79 ? 13.938 -18.688 -12.773 1 98.56 79 LEU A CA 1
ATOM 612 C C . LEU A 1 79 ? 13.305 -17.938 -13.945 1 98.56 79 LEU A C 1
ATOM 614 O O . LEU A 1 79 ? 12.688 -16.891 -13.758 1 98.56 79 LEU A O 1
ATOM 618 N N . ASN A 1 80 ? 13.492 -18.531 -15.109 1 97.38 80 ASN A N 1
ATOM 619 C CA . ASN A 1 80 ? 12.883 -17.984 -16.312 1 97.38 80 ASN A CA 1
ATOM 620 C C . ASN A 1 80 ? 12.219 -19.094 -17.141 1 97.38 80 ASN A C 1
ATOM 622 O O . ASN A 1 80 ? 12.906 -19.938 -17.719 1 97.38 80 ASN A O 1
ATOM 626 N N . PRO A 1 81 ? 10.898 -19.062 -17.312 1 96.62 81 PRO A N 1
ATOM 627 C CA . PRO A 1 81 ? 9.992 -18.062 -16.734 1 96.62 81 PRO A CA 1
ATOM 628 C C . PRO A 1 81 ? 9.719 -18.297 -15.258 1 96.62 81 PRO A C 1
ATOM 630 O O . PRO A 1 81 ? 9.961 -19.391 -14.742 1 96.62 81 PRO A O 1
ATOM 633 N N . ASP A 1 82 ? 9.391 -17.297 -14.562 1 97.44 82 ASP A N 1
ATOM 634 C CA . ASP A 1 82 ? 8.766 -17.25 -13.242 1 97.44 82 ASP A CA 1
ATOM 635 C C . ASP A 1 82 ? 7.867 -16.016 -13.109 1 97.44 82 ASP A C 1
ATOM 637 O O . ASP A 1 82 ? 7.422 -15.453 -14.109 1 97.44 82 ASP A O 1
ATOM 641 N N . PHE A 1 83 ? 7.43 -15.766 -11.992 1 97.19 83 PHE A N 1
ATOM 642 C CA . PHE A 1 83 ? 6.59 -14.578 -11.836 1 97.19 83 PHE A CA 1
ATOM 643 C C . PHE A 1 83 ? 7.254 -13.359 -12.469 1 97.19 83 PHE A C 1
ATOM 645 O O . PHE A 1 83 ? 8.32 -12.93 -12.023 1 97.19 83 PHE A O 1
ATOM 652 N N . PHE A 1 84 ? 6.598 -12.719 -13.359 1 94 84 PHE A N 1
ATOM 653 C CA . PHE A 1 84 ? 7.168 -11.68 -14.219 1 94 84 PHE A CA 1
ATOM 654 C C . PHE A 1 84 ? 7.539 -10.453 -13.398 1 94 84 PHE A C 1
ATOM 656 O O . PHE A 1 84 ? 8.492 -9.742 -13.727 1 94 84 PHE A O 1
ATOM 663 N N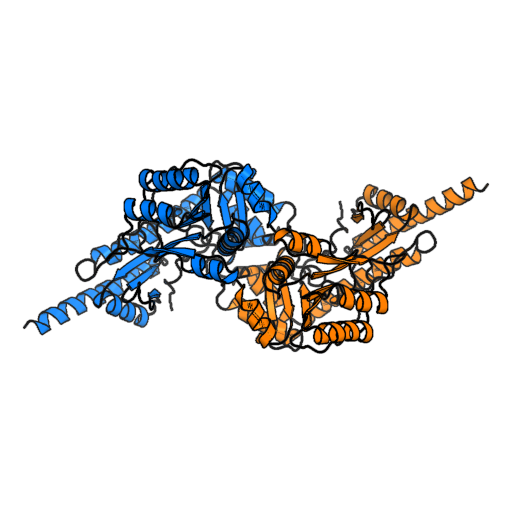 . MET A 1 85 ? 6.883 -10.219 -12.312 1 95.81 85 MET A N 1
ATOM 664 C CA . MET A 1 85 ? 7.078 -8.977 -11.57 1 95.81 85 MET A CA 1
ATOM 665 C C . MET A 1 85 ? 8.438 -8.961 -10.875 1 95.81 85 MET A C 1
ATOM 667 O O . MET A 1 85 ? 8.93 -7.906 -10.484 1 95.81 85 MET A O 1
ATOM 671 N N . TYR A 1 86 ? 9.102 -10.141 -10.719 1 98.12 86 TYR A N 1
ATOM 672 C CA . TYR A 1 86 ? 10.461 -10.133 -10.188 1 98.12 86 TYR A CA 1
ATOM 673 C C . TYR A 1 86 ? 11.375 -9.266 -11.047 1 98.12 86 TYR A C 1
ATOM 675 O O . TYR A 1 86 ? 12.07 -8.383 -10.539 1 98.12 86 TYR A O 1
ATOM 683 N N . GLN A 1 87 ? 11.336 -9.516 -12.352 1 96.75 87 GLN A N 1
ATOM 684 C CA . GLN A 1 87 ? 12.195 -8.773 -13.266 1 96.75 87 GLN A CA 1
ATOM 685 C C . GLN A 1 87 ? 11.719 -7.332 -13.414 1 96.75 87 GLN A C 1
ATOM 687 O O . GLN A 1 87 ? 12.523 -6.414 -13.562 1 96.75 87 GLN A O 1
ATOM 692 N N . ALA A 1 88 ? 10.406 -7.129 -13.414 1 96.56 88 ALA A N 1
ATOM 693 C CA . ALA A 1 88 ? 9.867 -5.773 -13.508 1 96.56 88 ALA A CA 1
ATOM 694 C C . ALA A 1 88 ? 10.328 -4.918 -12.336 1 96.56 88 ALA A C 1
ATOM 696 O O . ALA A 1 88 ? 10.742 -3.77 -12.523 1 96.56 88 ALA A O 1
ATOM 697 N N . TYR A 1 89 ? 10.25 -5.438 -11.102 1 97.31 89 TYR A N 1
ATOM 698 C CA . TYR A 1 89 ? 10.633 -4.684 -9.914 1 97.31 89 TYR A CA 1
ATOM 699 C C . TYR A 1 89 ? 12.141 -4.461 -9.875 1 97.31 89 TYR A C 1
ATOM 701 O O . TYR A 1 89 ? 12.609 -3.414 -9.43 1 97.31 89 TYR A O 1
ATOM 709 N N . ALA A 1 90 ? 12.914 -5.465 -10.305 1 97.62 90 ALA A N 1
ATOM 710 C CA . ALA A 1 90 ? 14.359 -5.262 -10.43 1 97.62 90 ALA A CA 1
ATOM 711 C C . ALA A 1 90 ? 14.664 -4.086 -11.352 1 97.62 90 ALA A C 1
ATOM 713 O O . ALA A 1 90 ? 15.484 -3.229 -11.023 1 97.62 90 ALA A O 1
ATOM 714 N N . ALA A 1 91 ? 13.953 -4.027 -12.492 1 95.94 91 ALA A N 1
ATOM 715 C CA . ALA A 1 91 ? 14.156 -2.955 -13.461 1 95.94 91 ALA A CA 1
ATOM 716 C C . ALA A 1 91 ? 13.766 -1.603 -12.867 1 95.94 91 ALA A C 1
ATOM 718 O O . ALA A 1 91 ? 14.453 -0.601 -13.094 1 95.94 91 ALA A O 1
ATOM 719 N N . GLN A 1 92 ? 12.727 -1.573 -12.109 1 93.31 92 GLN A N 1
ATOM 720 C CA . GLN A 1 92 ? 12.211 -0.343 -11.516 1 93.31 92 GLN A CA 1
ATOM 721 C C . GLN A 1 92 ? 13.266 0.326 -10.641 1 93.31 92 GLN A C 1
ATOM 723 O O . GLN A 1 92 ? 13.312 1.555 -10.547 1 93.31 92 GLN A O 1
ATOM 728 N N . VAL A 1 93 ? 14.055 -0.475 -9.992 1 91.38 93 VAL A N 1
ATOM 729 C CA . VAL A 1 93 ? 15.008 0.091 -9.031 1 91.38 93 VAL A CA 1
ATOM 730 C C . VAL A 1 93 ? 16.438 -0.078 -9.555 1 91.38 93 VAL A C 1
ATOM 732 O O . VAL A 1 93 ? 17.391 -0.004 -8.789 1 91.38 93 VAL A O 1
ATOM 735 N N . ASN A 1 94 ? 16.594 -0.482 -10.797 1 92.38 94 ASN A N 1
ATOM 736 C CA . ASN A 1 94 ? 17.859 -0.641 -11.492 1 92.38 94 ASN A CA 1
ATOM 737 C C . ASN A 1 94 ? 18.734 -1.712 -10.836 1 92.38 94 ASN A C 1
ATOM 739 O O . ASN A 1 94 ? 19.922 -1.511 -10.633 1 92.38 94 ASN A O 1
ATOM 743 N N . ARG A 1 95 ? 18.125 -2.74 -10.391 1 95.44 95 ARG A N 1
ATOM 744 C CA . ARG A 1 95 ? 18.828 -3.912 -9.859 1 95.44 95 ARG A CA 1
ATOM 745 C C . ARG A 1 95 ? 19.094 -4.93 -10.961 1 95.44 95 ARG A C 1
ATOM 747 O O . ARG A 1 95 ? 18.172 -5.332 -11.68 1 95.44 95 ARG A O 1
ATOM 754 N N . GLU A 1 96 ? 20.344 -5.301 -11.102 1 97.94 96 GLU A N 1
ATOM 755 C CA . GLU A 1 96 ? 20.656 -6.359 -12.055 1 97.94 96 GLU A CA 1
ATOM 756 C C . GLU A 1 96 ? 19.984 -7.672 -11.664 1 97.94 96 GLU A C 1
ATOM 758 O O . GLU A 1 96 ? 19.953 -8.023 -10.484 1 97.94 96 GLU A O 1
ATOM 763 N N . ILE A 1 97 ? 19.422 -8.391 -12.664 1 98.56 97 ILE A N 1
ATOM 764 C CA . ILE A 1 97 ? 18.781 -9.68 -12.406 1 98.56 97 ILE A CA 1
ATOM 765 C C . ILE A 1 97 ? 19.203 -10.688 -13.469 1 98.56 97 ILE A C 1
ATOM 767 O O . ILE A 1 97 ? 19.203 -10.383 -14.664 1 98.56 97 ILE A O 1
ATOM 771 N N . ALA A 1 98 ? 19.734 -11.828 -13.016 1 98.75 98 ALA A N 1
ATOM 772 C CA . ALA A 1 98 ? 20.094 -12.961 -13.867 1 98.75 98 ALA A CA 1
ATOM 773 C C . ALA A 1 98 ? 19.016 -14.039 -13.828 1 98.75 98 ALA A C 1
ATOM 775 O O . ALA A 1 98 ? 18.094 -13.977 -13.016 1 98.75 98 ALA A O 1
ATOM 776 N N . PHE A 1 99 ? 19.156 -15.031 -14.773 1 98.56 99 PHE A N 1
ATOM 777 C CA . PHE A 1 99 ? 18.078 -16 -14.922 1 98.56 99 PHE A CA 1
ATOM 778 C C . PHE A 1 99 ? 18.625 -17.422 -15.062 1 98.56 99 PHE A C 1
ATOM 780 O O . PHE A 1 99 ? 19.703 -17.609 -15.633 1 98.56 99 PHE A O 1
ATOM 787 N N . VAL A 1 100 ? 17.953 -18.328 -14.469 1 98.56 100 VAL A N 1
ATOM 788 C CA . VAL A 1 100 ? 18.078 -19.734 -14.828 1 98.56 100 VAL A CA 1
ATOM 789 C C . VAL A 1 100 ? 17 -20.109 -15.836 1 98.56 100 VAL A C 1
ATOM 791 O O . VAL A 1 100 ? 15.82 -20.156 -15.492 1 98.56 100 VAL A O 1
ATOM 794 N N . ASP A 1 101 ? 17.375 -20.484 -17.016 1 96.94 101 ASP A N 1
ATOM 795 C CA . ASP A 1 101 ? 16.406 -20.75 -18.062 1 96.94 101 ASP A CA 1
ATOM 796 C C . ASP A 1 101 ? 15.844 -22.172 -17.938 1 96.94 101 ASP A C 1
ATOM 798 O O . ASP A 1 101 ? 16.578 -23.109 -17.641 1 96.94 101 ASP A O 1
ATOM 802 N N . ALA A 1 102 ? 14.594 -22.219 -18.188 1 95.94 102 ALA A N 1
ATOM 803 C CA . ALA A 1 102 ? 13.914 -23.516 -18.125 1 95.94 102 ALA A CA 1
ATOM 804 C C . ALA A 1 102 ? 14.367 -24.422 -19.266 1 95.94 102 ALA A C 1
ATOM 806 O O . ALA A 1 102 ? 14.789 -23.953 -20.312 1 95.94 102 ALA A O 1
ATOM 807 N N . GLY A 1 103 ? 14.203 -25.703 -19.047 1 91.44 103 GLY A N 1
ATOM 808 C CA . GLY A 1 103 ? 14.273 -26.672 -20.125 1 91.44 103 GLY A CA 1
ATOM 809 C C . GLY A 1 103 ? 13.016 -26.703 -20.969 1 91.44 103 GLY A C 1
ATOM 810 O O . GLY A 1 103 ? 12.117 -25.891 -20.797 1 91.44 103 GLY A O 1
ATOM 811 N N . SER A 1 104 ? 12.812 -27.531 -22.062 1 81.69 104 SER A N 1
ATOM 812 C CA . SER A 1 104 ? 11.742 -27.594 -23.047 1 81.69 104 SER A CA 1
ATOM 813 C C . SER A 1 104 ? 10.383 -27.75 -22.391 1 81.69 104 SER A C 1
ATOM 815 O O . SER A 1 104 ? 9.375 -27.266 -22.906 1 81.69 104 SER A O 1
ATOM 817 N N . ASP A 1 105 ? 10.203 -28.234 -21.219 1 85.12 105 ASP A N 1
ATOM 818 C CA . ASP A 1 105 ? 8.922 -28.422 -20.547 1 85.12 105 ASP A CA 1
ATOM 819 C C . ASP A 1 105 ? 8.875 -27.656 -19.219 1 85.12 105 ASP A C 1
ATOM 821 O O . ASP A 1 105 ? 8.391 -28.188 -18.203 1 85.12 105 ASP A O 1
ATOM 825 N N . LEU A 1 106 ? 9.445 -26.484 -19.234 1 93.75 106 LEU A N 1
ATOM 826 C CA . LEU A 1 106 ? 9.445 -25.609 -18.078 1 93.75 106 LEU A CA 1
ATOM 827 C C . LEU A 1 106 ? 10.047 -26.297 -16.859 1 93.75 106 LEU A C 1
ATOM 829 O O . LEU A 1 106 ? 9.578 -26.125 -15.734 1 93.75 106 LEU A O 1
ATOM 833 N N . THR A 1 107 ? 10.984 -27.188 -17.156 1 93.5 107 THR A N 1
ATOM 834 C CA . THR A 1 107 ? 11.641 -27.875 -16.062 1 93.5 107 THR A CA 1
ATOM 835 C C . THR A 1 107 ? 12.883 -27.125 -15.594 1 93.5 107 THR A C 1
ATOM 837 O O . THR A 1 107 ? 13.562 -26.484 -16.406 1 93.5 107 THR A O 1
ATOM 840 N N . PHE A 1 108 ? 13.172 -27.219 -14.32 1 97.12 108 PHE A N 1
ATOM 841 C CA . PHE A 1 108 ? 14.367 -26.641 -13.711 1 97.12 108 PHE A CA 1
ATOM 842 C C . PHE A 1 108 ? 15.156 -27.703 -12.953 1 97.12 108 PHE A C 1
ATOM 844 O O . PHE A 1 108 ? 14.68 -28.25 -11.961 1 97.12 108 PHE A O 1
ATOM 851 N N . ASP A 1 109 ? 16.344 -27.906 -13.445 1 96.12 109 ASP A N 1
ATOM 852 C CA . ASP A 1 109 ? 17.234 -28.891 -12.828 1 96.12 109 ASP A CA 1
ATOM 853 C C . ASP A 1 109 ? 18.016 -28.266 -11.68 1 96.12 109 ASP A C 1
ATOM 855 O O . ASP A 1 109 ? 18.547 -27.156 -11.805 1 96.12 109 ASP A O 1
ATOM 859 N N . LEU A 1 110 ? 18.109 -29.031 -10.594 1 98.38 110 LEU A N 1
ATOM 860 C CA . LEU A 1 110 ? 18.797 -28.516 -9.406 1 98.38 110 LEU A CA 1
ATOM 861 C C . LEU A 1 110 ? 20.25 -28.172 -9.711 1 98.38 110 LEU A C 1
ATOM 863 O O . LEU A 1 110 ? 20.75 -27.125 -9.312 1 98.38 110 LEU A O 1
ATOM 867 N N . GLU A 1 111 ? 20.922 -29.047 -10.414 1 98.12 111 GLU A N 1
ATOM 868 C CA . GLU A 1 111 ? 22.344 -28.828 -10.719 1 98.12 111 GLU A CA 1
ATOM 869 C C . GLU A 1 111 ? 22.547 -27.578 -11.562 1 98.12 111 GLU A C 1
ATOM 871 O O . GLU A 1 111 ? 23.516 -26.844 -11.375 1 98.12 111 GLU A O 1
ATOM 876 N N . THR A 1 112 ? 21.703 -27.375 -12.477 1 98.19 112 THR A N 1
ATOM 877 C CA . THR A 1 112 ? 21.766 -26.188 -13.312 1 98.19 112 THR A CA 1
ATOM 878 C C . THR A 1 112 ? 21.594 -24.922 -12.469 1 98.19 112 THR A C 1
ATOM 880 O O . THR A 1 112 ? 22.312 -23.938 -12.672 1 98.19 112 THR A O 1
ATOM 883 N N . ILE A 1 113 ? 20.719 -24.953 -11.516 1 98.81 113 ILE A N 1
ATOM 884 C CA . ILE A 1 113 ? 20.469 -23.812 -10.633 1 98.81 113 ILE A CA 1
ATOM 885 C C . ILE A 1 113 ? 21.703 -23.547 -9.766 1 98.81 113 ILE A C 1
ATOM 887 O O . ILE A 1 113 ? 22.188 -22.422 -9.68 1 98.81 113 ILE A O 1
ATOM 891 N N . LEU A 1 114 ? 22.25 -24.625 -9.188 1 98.75 114 LEU A N 1
ATOM 892 C CA . LEU A 1 114 ? 23.406 -24.484 -8.312 1 98.75 114 LEU A CA 1
ATOM 893 C C . LEU A 1 114 ? 24.594 -23.938 -9.078 1 98.75 114 LEU A C 1
ATOM 895 O O . LEU A 1 114 ? 25.328 -23.078 -8.57 1 98.75 114 LEU A O 1
ATOM 899 N N . THR A 1 115 ? 24.766 -24.391 -10.289 1 98.62 115 THR A N 1
ATOM 900 C CA . THR A 1 115 ? 25.859 -23.922 -11.141 1 98.62 115 THR A CA 1
ATOM 901 C C . THR A 1 115 ? 25.688 -22.438 -11.461 1 98.62 115 THR A C 1
ATOM 903 O O . THR A 1 115 ? 26.641 -21.672 -11.43 1 98.62 115 THR A O 1
ATOM 906 N N . LYS A 1 116 ? 24.484 -22.078 -11.75 1 98.75 116 LYS A N 1
ATOM 907 C CA . LYS A 1 116 ? 24.219 -20.688 -12.07 1 98.75 116 LYS A CA 1
ATOM 908 C C . LYS A 1 116 ? 24.453 -19.781 -10.867 1 98.75 116 LYS A C 1
ATOM 910 O O . LYS A 1 116 ? 24.938 -18.656 -11.016 1 98.75 116 LYS A O 1
ATOM 915 N N . ILE A 1 117 ? 24.094 -20.234 -9.68 1 98.81 117 ILE A N 1
ATOM 916 C CA . ILE A 1 117 ? 24.359 -19.5 -8.445 1 98.81 117 ILE A CA 1
ATOM 917 C C . ILE A 1 117 ? 25.859 -19.266 -8.305 1 98.81 117 ILE A C 1
ATOM 919 O O . ILE A 1 117 ? 26.281 -18.172 -7.945 1 98.81 117 ILE A O 1
ATOM 923 N N . ASP A 1 118 ? 26.641 -20.281 -8.648 1 98.38 118 ASP A N 1
ATOM 924 C CA . ASP A 1 118 ? 28.078 -20.172 -8.57 1 98.38 118 ASP A CA 1
ATOM 925 C C . ASP A 1 118 ? 28.609 -19.125 -9.562 1 98.38 118 ASP A C 1
ATOM 927 O O . ASP A 1 118 ? 29.547 -18.391 -9.258 1 98.38 118 ASP A O 1
ATOM 931 N N . GLU A 1 119 ? 28.047 -19.109 -10.656 1 98.44 119 GLU A N 1
ATOM 932 C CA . GLU A 1 119 ? 28.484 -18.219 -11.727 1 98.44 119 GLU A CA 1
ATOM 933 C C . GLU A 1 119 ? 28.109 -16.766 -11.438 1 98.44 119 GLU A C 1
ATOM 935 O O . GLU A 1 119 ? 28.922 -15.859 -11.617 1 98.44 119 GLU A O 1
ATOM 940 N N . VAL A 1 120 ? 26.875 -16.562 -10.961 1 98.44 120 VAL A N 1
ATOM 941 C CA . VAL A 1 120 ? 26.281 -15.234 -10.867 1 98.44 120 VAL A CA 1
ATOM 942 C C . VAL A 1 120 ? 26.641 -14.602 -9.523 1 98.44 120 VAL A C 1
ATOM 944 O O . VAL A 1 120 ? 26.766 -13.383 -9.414 1 98.44 120 VAL A O 1
ATOM 947 N N . GLN A 1 121 ? 26.781 -15.438 -8.508 1 98.25 121 GLN A N 1
ATOM 948 C CA . GLN A 1 121 ? 27 -14.977 -7.141 1 98.25 121 GLN A CA 1
ATOM 949 C C . GLN A 1 121 ? 25.969 -13.945 -6.727 1 98.25 121 GLN A C 1
ATOM 951 O O . GLN A 1 121 ? 26.312 -12.828 -6.34 1 98.25 121 GLN A O 1
ATOM 956 N N . PRO A 1 122 ? 24.703 -14.352 -6.797 1 98.56 122 PRO A N 1
ATOM 957 C CA . PRO A 1 122 ? 23.625 -13.383 -6.543 1 98.56 122 PRO A CA 1
ATOM 958 C C . PRO A 1 122 ? 23.531 -12.977 -5.07 1 98.56 122 PRO A C 1
ATOM 960 O O . PRO A 1 122 ? 23.844 -13.781 -4.188 1 98.56 122 PRO A O 1
ATOM 963 N N . SER A 1 123 ? 23.078 -11.719 -4.82 1 97.62 123 SER A N 1
ATOM 964 C CA . SER A 1 123 ? 22.781 -11.266 -3.465 1 97.62 123 SER A CA 1
ATOM 965 C C . SER A 1 123 ? 21.547 -11.984 -2.912 1 97.62 123 SER A C 1
ATOM 967 O O . SER A 1 123 ? 21.438 -12.203 -1.704 1 97.62 123 SER A O 1
ATOM 969 N N . PHE A 1 124 ? 20.609 -12.219 -3.752 1 97.75 124 PHE A N 1
ATOM 970 C CA . PHE A 1 124 ? 19.5 -13.078 -3.352 1 97.75 124 PHE A CA 1
ATOM 971 C C . PHE A 1 124 ? 18.938 -13.82 -4.551 1 97.75 124 PHE A C 1
ATOM 973 O O . PHE A 1 124 ? 19.062 -13.375 -5.691 1 97.75 124 PHE A O 1
ATOM 980 N N . PHE A 1 125 ? 18.453 -15.031 -4.336 1 98.88 125 PHE A N 1
ATOM 981 C CA . PHE A 1 125 ? 17.734 -15.875 -5.273 1 98.88 125 PHE A CA 1
ATOM 982 C C . PHE A 1 125 ? 16.25 -15.945 -4.906 1 98.88 125 PHE A C 1
ATOM 984 O O . PHE A 1 125 ? 15.898 -16.344 -3.791 1 98.88 125 PHE A O 1
ATOM 991 N N . ILE A 1 126 ? 15.336 -15.5 -5.82 1 98.88 126 ILE A N 1
ATOM 992 C CA . ILE A 1 126 ? 13.898 -15.547 -5.574 1 98.88 126 ILE A CA 1
ATOM 993 C C . ILE A 1 126 ? 13.227 -16.484 -6.574 1 98.88 126 ILE A C 1
ATOM 995 O O . ILE A 1 126 ? 13.492 -16.406 -7.777 1 98.88 126 ILE A O 1
ATOM 999 N N . MET A 1 127 ? 12.414 -17.359 -6.141 1 98.75 127 MET A N 1
ATOM 1000 C CA . MET A 1 127 ? 11.656 -18.266 -7.016 1 98.75 127 MET A CA 1
ATOM 1001 C C . MET A 1 127 ? 10.32 -18.625 -6.387 1 98.75 127 MET A C 1
ATOM 1003 O O . MET A 1 127 ? 10.188 -18.641 -5.164 1 98.75 127 MET A O 1
ATOM 1007 N N . SER A 1 128 ? 9.367 -18.891 -7.188 1 98.69 128 SER A N 1
ATOM 1008 C CA . SER A 1 128 ? 8.062 -19.312 -6.691 1 98.69 128 SER A CA 1
ATOM 1009 C C . SER A 1 128 ? 8.016 -20.812 -6.453 1 98.69 128 SER A C 1
ATOM 1011 O O . SER A 1 128 ? 8.609 -21.594 -7.211 1 98.69 128 SER A O 1
ATOM 1013 N N . ASN A 1 129 ? 7.418 -21.266 -5.445 1 98.62 129 ASN A N 1
ATOM 1014 C CA . ASN A 1 129 ? 7.172 -22.656 -5.105 1 98.62 129 ASN A CA 1
ATOM 1015 C C . ASN A 1 129 ? 5.844 -22.828 -4.379 1 98.62 129 ASN A C 1
ATOM 1017 O O . ASN A 1 129 ? 5.75 -22.578 -3.176 1 98.62 129 ASN A O 1
ATOM 1021 N N . PRO A 1 130 ? 4.824 -23.375 -5.082 1 98.31 130 PRO A N 1
ATOM 1022 C CA . PRO A 1 130 ? 4.758 -23.922 -6.441 1 98.31 130 PRO A CA 1
ATOM 1023 C C . PRO A 1 130 ? 5.141 -22.891 -7.504 1 98.31 130 PRO A C 1
ATOM 1025 O O . PRO A 1 130 ? 4.883 -21.703 -7.332 1 98.31 130 PRO A O 1
ATOM 1028 N N . HIS A 1 131 ? 5.707 -23.422 -8.539 1 98.31 131 HIS A N 1
ATOM 1029 C CA . HIS A 1 131 ? 6.273 -22.594 -9.602 1 98.31 131 HIS A CA 1
ATOM 1030 C C . HIS A 1 131 ? 5.184 -21.953 -10.445 1 98.31 131 HIS A C 1
ATOM 1032 O O . HIS A 1 131 ? 4.215 -22.609 -10.828 1 98.31 131 HIS A O 1
ATOM 1038 N N . ASN A 1 132 ? 5.188 -20.719 -10.617 1 97 132 ASN A N 1
ATOM 1039 C CA . ASN A 1 132 ? 4.41 -19.953 -11.586 1 97 132 ASN A CA 1
ATOM 1040 C C . ASN A 1 132 ? 5.203 -19.688 -12.867 1 97 132 ASN A C 1
ATOM 1042 O O . ASN A 1 132 ? 6.199 -18.969 -12.852 1 97 132 ASN A O 1
ATOM 1046 N N . PRO A 1 133 ? 4.816 -20.359 -13.875 1 96.31 133 PRO A N 1
ATOM 1047 C CA . PRO A 1 133 ? 3.42 -20.656 -14.211 1 96.31 133 PRO A CA 1
ATOM 1048 C C . PRO A 1 133 ? 3.146 -22.156 -14.32 1 96.31 133 PRO A C 1
ATOM 1050 O O . PRO A 1 133 ? 2.021 -22.562 -14.633 1 96.31 133 PRO A O 1
ATOM 1053 N N . SER A 1 134 ? 4.117 -23.031 -14.039 1 96.56 134 SER A N 1
ATOM 1054 C CA . SER A 1 134 ? 3.953 -24.438 -14.398 1 96.56 134 SER A CA 1
ATOM 1055 C C . SER A 1 134 ? 3.115 -25.172 -13.367 1 96.56 134 SER A C 1
ATOM 1057 O O . SER A 1 134 ? 2.576 -26.25 -13.648 1 96.56 134 SER A O 1
ATOM 1059 N N . GLY A 1 135 ? 3.16 -24.641 -12.141 1 97.62 135 GLY A N 1
ATOM 1060 C CA . GLY A 1 135 ? 2.461 -25.328 -11.07 1 97.62 135 GLY A CA 1
ATOM 1061 C C . GLY A 1 135 ? 3.309 -26.375 -10.375 1 97.62 135 GLY A C 1
ATOM 1062 O O . GLY A 1 135 ? 2.895 -26.938 -9.367 1 97.62 135 GLY A O 1
ATOM 1063 N N . LYS A 1 136 ? 4.48 -26.609 -10.859 1 97.12 136 LYS A N 1
ATOM 1064 C CA . LYS A 1 136 ? 5.379 -27.594 -10.266 1 97.12 136 LYS A CA 1
ATOM 1065 C C . LYS A 1 136 ? 5.805 -27.172 -8.859 1 97.12 136 LYS A C 1
ATOM 1067 O O . LYS A 1 136 ? 6.137 -26.016 -8.625 1 97.12 136 LYS A O 1
ATOM 1072 N N . GLN A 1 137 ? 5.77 -28.094 -7.969 1 97.94 137 GLN A N 1
ATOM 1073 C CA . GLN A 1 137 ? 6.258 -27.828 -6.617 1 97.94 137 GLN A CA 1
ATOM 1074 C C . GLN A 1 137 ? 7.562 -28.578 -6.355 1 97.94 137 GLN A C 1
ATOM 1076 O O . GLN A 1 137 ? 7.66 -29.781 -6.613 1 97.94 137 GLN A O 1
ATOM 1081 N N . PHE A 1 138 ? 8.562 -27.875 -5.922 1 97.75 138 PHE A N 1
ATOM 1082 C CA . PHE A 1 138 ? 9.844 -28.469 -5.551 1 97.75 138 PHE A CA 1
ATOM 1083 C C . PHE A 1 138 ? 9.828 -28.938 -4.102 1 97.75 138 PHE A C 1
ATOM 1085 O O . PHE A 1 138 ? 9.227 -28.297 -3.24 1 97.75 138 PHE A O 1
ATOM 1092 N N . ASP A 1 139 ? 10.477 -29.984 -3.785 1 96.38 139 ASP A N 1
ATOM 1093 C CA . ASP A 1 139 ? 10.398 -30.562 -2.451 1 96.38 139 ASP A CA 1
ATOM 1094 C C . ASP A 1 139 ? 11.445 -29.969 -1.521 1 96.38 139 ASP A C 1
ATOM 1096 O O . ASP A 1 139 ? 12.211 -29.094 -1.929 1 96.38 139 ASP A O 1
ATOM 1100 N N . THR A 1 140 ? 11.453 -30.438 -0.306 1 97.31 140 THR A N 1
ATOM 1101 C CA . THR A 1 140 ? 12.297 -29.891 0.75 1 97.31 140 THR A CA 1
ATOM 1102 C C . THR A 1 140 ? 13.773 -30.047 0.397 1 97.31 140 THR A C 1
ATOM 1104 O O . THR A 1 140 ? 14.562 -29.125 0.613 1 97.31 140 THR A O 1
ATOM 1107 N N . ALA A 1 141 ? 14.148 -31.188 -0.135 1 97.19 141 ALA A N 1
ATOM 1108 C CA . ALA A 1 141 ? 15.547 -31.438 -0.473 1 97.19 141 ALA A CA 1
ATOM 1109 C C . ALA A 1 141 ? 16.047 -30.469 -1.537 1 97.19 141 ALA A C 1
ATOM 1111 O O . ALA A 1 141 ? 17.156 -29.938 -1.438 1 97.19 141 ALA A O 1
ATOM 1112 N N . PHE A 1 142 ? 15.219 -30.297 -2.535 1 98.12 142 PHE A N 1
ATOM 1113 C CA . PHE A 1 142 ? 15.508 -29.359 -3.615 1 98.12 142 PHE A CA 1
ATOM 1114 C C . PHE A 1 142 ? 15.719 -27.953 -3.068 1 98.12 142 PHE A C 1
ATOM 1116 O O . PHE A 1 142 ? 16.719 -27.297 -3.377 1 98.12 142 PHE A O 1
ATOM 1123 N N . LEU A 1 143 ? 14.883 -27.453 -2.215 1 98.5 143 LEU A N 1
ATOM 1124 C CA . LEU A 1 143 ? 14.922 -26.109 -1.651 1 98.5 143 LEU A CA 1
ATOM 1125 C C . LEU A 1 143 ? 16.094 -25.953 -0.68 1 98.5 143 LEU A C 1
ATOM 1127 O O . LEU A 1 143 ? 16.75 -24.906 -0.645 1 98.5 143 LEU A O 1
ATOM 1131 N N . THR A 1 144 ? 16.312 -26.969 0.115 1 98.06 144 THR A N 1
ATOM 1132 C CA . THR A 1 144 ? 17.391 -26.938 1.093 1 98.06 144 THR A CA 1
ATOM 1133 C C . THR A 1 144 ? 18.75 -26.812 0.399 1 98.06 144 THR A C 1
ATOM 1135 O O . THR A 1 144 ? 19.625 -26.094 0.871 1 98.06 144 THR A O 1
ATOM 1138 N N . ALA A 1 145 ? 18.906 -27.531 -0.704 1 98.44 145 ALA A N 1
ATOM 1139 C CA . ALA A 1 145 ? 20.156 -27.453 -1.463 1 98.44 145 ALA A CA 1
ATOM 1140 C C . ALA A 1 145 ? 20.422 -26.031 -1.931 1 98.44 145 ALA A C 1
ATOM 1142 O O . ALA A 1 145 ? 21.547 -25.547 -1.858 1 98.44 145 ALA A O 1
ATOM 1143 N N . ILE A 1 146 ? 19.438 -25.375 -2.393 1 98.69 146 ILE A N 1
ATOM 1144 C CA . ILE A 1 146 ? 19.547 -23.984 -2.842 1 98.69 146 ILE A CA 1
ATOM 1145 C C . ILE A 1 146 ? 19.859 -23.078 -1.652 1 98.69 146 ILE A C 1
ATOM 1147 O O . ILE A 1 146 ? 20.734 -22.219 -1.734 1 98.69 146 ILE A O 1
ATOM 1151 N N . ALA A 1 147 ? 19.125 -23.297 -0.542 1 98.5 147 ALA A N 1
ATOM 1152 C CA . ALA A 1 147 ? 19.344 -22.516 0.672 1 98.5 147 ALA A CA 1
ATOM 1153 C C . ALA A 1 147 ? 20.797 -22.625 1.147 1 98.5 147 ALA A C 1
ATOM 1155 O O . ALA A 1 147 ? 21.406 -21.625 1.519 1 98.5 147 ALA A O 1
ATOM 1156 N N . ASP A 1 148 ? 21.25 -23.844 1.14 1 98.25 148 ASP A N 1
ATOM 1157 C CA . ASP A 1 148 ? 22.625 -24.078 1.585 1 98.25 148 ASP A CA 1
ATOM 1158 C C . ASP A 1 148 ? 23.625 -23.359 0.687 1 98.25 148 ASP A C 1
ATOM 1160 O O . ASP A 1 148 ? 24.609 -22.781 1.173 1 98.25 148 ASP A O 1
ATOM 1164 N N . LYS A 1 149 ? 23.422 -23.469 -0.605 1 98.56 149 LYS A N 1
ATOM 1165 C CA . LYS A 1 149 ? 24.297 -22.797 -1.56 1 98.56 149 LYS A CA 1
ATOM 1166 C C . LYS A 1 149 ? 24.297 -21.281 -1.341 1 98.56 149 LYS A C 1
ATOM 1168 O O . LYS A 1 149 ? 25.359 -20.656 -1.367 1 98.56 149 LYS A O 1
ATOM 1173 N N . MET A 1 150 ? 23.188 -20.703 -1.134 1 98.5 150 MET A N 1
ATOM 1174 C CA . MET A 1 150 ? 23.062 -19.266 -0.911 1 98.5 150 MET A CA 1
ATOM 1175 C C . MET A 1 150 ? 23.734 -18.859 0.398 1 98.5 150 MET A C 1
ATOM 1177 O O . MET A 1 150 ? 24.359 -17.797 0.478 1 98.5 150 MET A O 1
ATOM 1181 N N . LYS A 1 151 ? 23.531 -19.672 1.407 1 98.06 151 LYS A N 1
ATOM 1182 C CA . LYS A 1 151 ? 24.203 -19.406 2.684 1 98.06 151 LYS A CA 1
ATOM 1183 C C . LYS A 1 151 ? 25.703 -19.328 2.514 1 98.06 151 LYS A C 1
ATOM 1185 O O . LYS A 1 151 ? 26.359 -18.438 3.068 1 98.06 151 LYS A O 1
ATOM 1190 N N . ALA A 1 152 ? 26.203 -20.25 1.766 1 97.81 152 ALA A N 1
ATOM 1191 C CA . ALA A 1 152 ? 27.641 -20.328 1.547 1 97.81 152 ALA A CA 1
ATOM 1192 C C . ALA A 1 152 ? 28.156 -19.062 0.875 1 97.81 152 ALA A C 1
ATOM 1194 O O . ALA A 1 152 ? 29.312 -18.688 1.062 1 97.81 152 ALA A O 1
ATOM 1195 N N . LEU A 1 153 ? 27.359 -18.359 0.169 1 96.81 153 LEU A N 1
ATOM 1196 C CA . LEU A 1 153 ? 27.75 -17.141 -0.551 1 96.81 153 LEU A CA 1
ATOM 1197 C C . LEU A 1 153 ? 27.344 -15.898 0.223 1 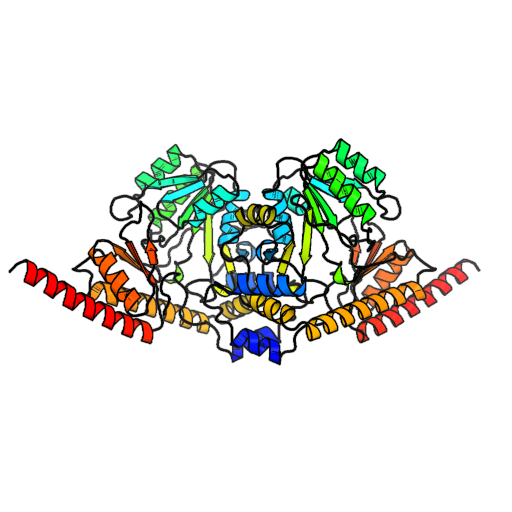96.81 153 LEU A C 1
ATOM 1199 O O . LEU A 1 153 ? 27.562 -14.773 -0.243 1 96.81 153 LEU A O 1
ATOM 1203 N N . ASN A 1 154 ? 26.703 -16.078 1.354 1 96.81 154 ASN A N 1
ATOM 1204 C CA . ASN A 1 154 ? 26.172 -14.992 2.17 1 96.81 154 ASN A CA 1
ATOM 1205 C C . ASN A 1 154 ? 25.031 -14.258 1.465 1 96.81 154 ASN A C 1
ATOM 1207 O O . ASN A 1 154 ? 24.906 -13.039 1.581 1 96.81 154 ASN A O 1
ATOM 1211 N N . GLY A 1 155 ? 24.344 -14.969 0.615 1 97.81 155 GLY A N 1
ATOM 1212 C CA . GLY A 1 155 ? 23.172 -14.445 -0.066 1 97.81 155 GLY A CA 1
ATOM 1213 C C . GLY A 1 155 ? 21.875 -14.93 0.539 1 97.81 155 GLY A C 1
ATOM 1214 O O . GLY A 1 155 ? 21.859 -15.789 1.421 1 97.81 155 GLY A O 1
ATOM 1215 N N . TYR A 1 156 ? 20.828 -14.367 0.133 1 98.62 156 TYR A N 1
ATOM 1216 C CA . TYR A 1 156 ? 19.5 -14.711 0.636 1 98.62 156 TYR A CA 1
ATOM 1217 C C . TYR A 1 156 ? 18.766 -15.625 -0.342 1 98.62 156 TYR A C 1
ATOM 1219 O O . TYR A 1 156 ? 19.031 -15.586 -1.547 1 98.62 156 TYR A O 1
ATOM 1227 N N . PHE A 1 157 ? 17.953 -16.469 0.169 1 98.81 157 PHE A N 1
ATOM 1228 C CA . PHE A 1 157 ? 17.031 -17.281 -0.607 1 98.81 157 PHE A CA 1
ATOM 1229 C C . PHE A 1 157 ? 15.586 -16.906 -0.277 1 98.81 157 PHE A C 1
ATOM 1231 O O . PHE A 1 157 ? 15.141 -17.078 0.859 1 98.81 157 PHE A O 1
ATOM 1238 N N . VAL A 1 158 ? 14.859 -16.359 -1.251 1 98.75 158 VAL A N 1
ATOM 1239 C CA . VAL A 1 158 ? 13.477 -15.945 -1.087 1 98.75 158 VAL A CA 1
ATOM 1240 C C . VAL A 1 158 ? 12.547 -16.938 -1.785 1 98.75 158 VAL A C 1
ATOM 1242 O O . VAL A 1 158 ? 12.602 -17.094 -3.008 1 98.75 158 VAL A O 1
ATOM 1245 N N . ILE A 1 159 ? 11.734 -17.562 -1.049 1 98.75 159 ILE A N 1
ATOM 1246 C CA . ILE A 1 159 ? 10.766 -18.516 -1.583 1 98.75 159 ILE A CA 1
ATOM 1247 C C . ILE A 1 159 ? 9.383 -17.875 -1.648 1 98.75 159 ILE A C 1
ATOM 1249 O O . ILE A 1 159 ? 8.766 -17.609 -0.614 1 98.75 159 ILE A O 1
ATOM 1253 N N . ASP A 1 160 ? 8.922 -17.641 -2.818 1 98.75 160 ASP A N 1
ATOM 1254 C CA . ASP A 1 160 ? 7.586 -17.094 -3.027 1 98.75 160 ASP A CA 1
ATOM 1255 C C . ASP A 1 160 ? 6.531 -18.188 -2.992 1 98.75 160 ASP A C 1
ATOM 1257 O O . ASP A 1 160 ? 6.367 -18.938 -3.965 1 98.75 160 ASP A O 1
ATOM 1261 N N . GLU A 1 161 ? 5.766 -18.203 -1.975 1 98.56 161 GLU A N 1
ATOM 1262 C CA . GLU A 1 161 ? 4.836 -19.297 -1.691 1 98.56 161 GLU A CA 1
ATOM 1263 C C . GLU A 1 161 ? 3.395 -18.875 -1.971 1 98.56 161 GLU A C 1
ATOM 1265 O O . GLU A 1 161 ? 2.477 -19.266 -1.252 1 98.56 161 GLU A O 1
ATOM 1270 N N . ALA A 1 162 ? 3.168 -18.062 -3.004 1 98.31 162 ALA A N 1
ATOM 1271 C CA . ALA A 1 162 ? 1.862 -17.5 -3.346 1 98.31 162 ALA A CA 1
ATOM 1272 C C . ALA A 1 162 ? 0.816 -18.609 -3.488 1 98.31 162 ALA A C 1
ATOM 1274 O O . ALA A 1 162 ? -0.366 -18.391 -3.215 1 98.31 162 ALA A O 1
ATOM 1275 N N . TYR A 1 163 ? 1.254 -19.844 -3.855 1 98.5 163 TYR A N 1
ATOM 1276 C CA . TYR A 1 163 ? 0.284 -20.891 -4.191 1 98.5 163 TYR A CA 1
ATOM 1277 C C . TYR A 1 163 ? 0.432 -22.094 -3.266 1 98.5 163 TYR A C 1
ATOM 1279 O O . TYR A 1 163 ? -0.203 -23.125 -3.477 1 98.5 163 TYR A O 1
ATOM 1287 N N . LEU A 1 164 ? 1.193 -21.953 -2.23 1 97.56 164 LEU A N 1
ATOM 1288 C CA . LEU A 1 164 ? 1.555 -23.094 -1.395 1 97.56 164 LEU A CA 1
ATOM 1289 C C . LEU A 1 164 ? 0.319 -23.703 -0.734 1 97.56 164 LEU A C 1
ATOM 1291 O O . LEU A 1 164 ? 0.285 -24.906 -0.449 1 97.56 164 LEU A O 1
ATOM 1295 N N . ASP A 1 165 ? -0.7 -22.891 -0.501 1 96.88 165 ASP A N 1
ATOM 1296 C CA . ASP A 1 165 ? -1.907 -23.375 0.166 1 96.88 165 ASP A CA 1
ATOM 1297 C C . ASP A 1 165 ? -2.627 -24.422 -0.684 1 96.88 165 ASP A C 1
ATOM 1299 O O . ASP A 1 165 ? -3.498 -25.125 -0.189 1 96.88 165 ASP A O 1
ATOM 1303 N N . TYR A 1 166 ? -2.311 -24.516 -1.91 1 97.81 166 TYR A N 1
ATOM 1304 C CA . TYR A 1 166 ? -2.924 -25.484 -2.811 1 97.81 166 TYR A CA 1
ATOM 1305 C C . TYR A 1 166 ? -2.066 -26.75 -2.92 1 97.81 166 TYR A C 1
ATOM 1307 O O . TYR A 1 166 ? -2.512 -27.766 -3.457 1 97.81 166 TYR A O 1
ATOM 1315 N N . GLY A 1 167 ? -0.812 -26.625 -2.518 1 96.06 167 GLY A N 1
ATOM 1316 C CA . GLY A 1 167 ? 0.142 -27.703 -2.709 1 96.06 167 GLY A CA 1
ATOM 1317 C C . GLY A 1 167 ? 0.407 -28.5 -1.444 1 96.06 167 GLY A C 1
ATOM 1318 O O . GLY A 1 167 ? -0.478 -28.641 -0.597 1 96.06 167 GLY A O 1
ATOM 1319 N N . THR A 1 168 ? 1.571 -29.109 -1.437 1 94.88 168 THR A N 1
ATOM 1320 C CA . THR A 1 168 ? 1.991 -29.922 -0.304 1 94.88 168 THR A CA 1
ATOM 1321 C C . THR A 1 168 ? 2.898 -29.125 0.631 1 94.88 168 THR A C 1
ATOM 1323 O O . THR A 1 168 ? 3.836 -28.469 0.18 1 94.88 168 THR A O 1
ATOM 1326 N N . ALA A 1 169 ? 2.584 -29.234 1.861 1 92.75 169 ALA A N 1
ATOM 1327 C CA . ALA A 1 169 ? 3.418 -28.562 2.854 1 92.75 169 ALA A CA 1
ATOM 1328 C C . ALA A 1 169 ? 4.852 -29.078 2.814 1 92.75 169 ALA A C 1
ATOM 1330 O O . ALA A 1 169 ? 5.078 -30.266 2.559 1 92.75 169 ALA A O 1
ATOM 1331 N N . TYR A 1 170 ? 5.793 -28.234 2.932 1 92.75 170 TYR A N 1
ATOM 1332 C CA . TYR A 1 170 ? 7.195 -28.594 3.107 1 92.75 170 TYR A CA 1
ATOM 1333 C C . TYR A 1 170 ? 7.809 -27.844 4.281 1 92.75 170 TYR A C 1
ATOM 1335 O O . TYR A 1 170 ? 7.219 -26.891 4.797 1 92.75 170 TYR A O 1
ATOM 1343 N N . ASP A 1 171 ? 8.891 -28.344 4.777 1 87.62 171 ASP A N 1
ATOM 1344 C CA . ASP A 1 171 ? 9.523 -27.766 5.949 1 87.62 171 ASP A CA 1
ATOM 1345 C C . ASP A 1 171 ? 10.945 -27.297 5.625 1 87.62 171 ASP A C 1
ATOM 1347 O O . ASP A 1 171 ? 11.875 -28.094 5.594 1 87.62 171 ASP A O 1
ATOM 1351 N N . VAL A 1 172 ? 11.016 -26.109 5.316 1 88.94 172 VAL A N 1
ATOM 1352 C CA . VAL A 1 172 ? 12.328 -25.484 5.203 1 88.94 172 VAL A CA 1
ATOM 1353 C C . VAL A 1 172 ? 12.625 -24.688 6.469 1 88.94 172 VAL A C 1
ATOM 1355 O O . VAL A 1 172 ? 11.844 -23.812 6.852 1 88.94 172 VAL A O 1
ATOM 1358 N N . GLU A 1 173 ? 13.695 -25.016 7.098 1 88.06 173 GLU A N 1
ATOM 1359 C CA . GLU A 1 173 ? 14.047 -24.344 8.344 1 88.06 173 GLU A CA 1
ATOM 1360 C C . GLU A 1 173 ? 14.234 -22.844 8.141 1 88.06 173 GLU A C 1
ATOM 1362 O O . GLU A 1 173 ? 14.859 -22.422 7.164 1 88.06 173 GLU A O 1
ATOM 1367 N N . LEU A 1 174 ? 13.617 -22.141 9.062 1 92.19 174 LEU A N 1
ATOM 1368 C CA . LEU A 1 174 ? 13.844 -20.703 9.023 1 92.19 174 LEU A CA 1
ATOM 1369 C C . LEU A 1 174 ? 15.273 -20.359 9.43 1 92.19 174 LEU A C 1
ATOM 1371 O O . LEU A 1 174 ? 15.781 -20.875 10.43 1 92.19 174 LEU A O 1
ATOM 1375 N N . ALA A 1 175 ? 15.953 -19.672 8.625 1 97.5 175 ALA A N 1
ATOM 1376 C CA . ALA A 1 175 ? 17.297 -19.172 8.844 1 97.5 175 ALA A CA 1
ATOM 1377 C C . ALA A 1 175 ? 17.422 -17.719 8.391 1 97.5 175 ALA A C 1
ATOM 1379 O O . ALA A 1 175 ? 16.594 -17.219 7.617 1 97.5 175 ALA A O 1
ATOM 1380 N N . PRO A 1 176 ? 18.406 -17.031 8.922 1 98 176 PRO A N 1
ATOM 1381 C CA . PRO A 1 176 ? 18.516 -15.594 8.641 1 98 176 PRO A CA 1
ATOM 1382 C C . PRO A 1 176 ? 18.531 -15.281 7.148 1 98 176 PRO A C 1
ATOM 1384 O O . PRO A 1 176 ? 18.078 -14.219 6.73 1 98 176 PRO A O 1
ATOM 1387 N N . HIS A 1 177 ? 19.062 -16.266 6.371 1 98.38 177 HIS A N 1
ATOM 1388 C CA . HIS A 1 177 ? 19.234 -15.984 4.949 1 98.38 177 HIS A CA 1
ATOM 1389 C C . HIS A 1 177 ? 18.047 -16.5 4.141 1 98.38 177 HIS A C 1
ATOM 1391 O O . HIS A 1 177 ? 18.047 -16.391 2.912 1 98.38 177 HIS A O 1
ATOM 1397 N N . ILE A 1 178 ? 17 -17.062 4.777 1 98.62 178 ILE A N 1
ATOM 1398 C CA . ILE A 1 178 ? 15.844 -17.625 4.086 1 98.62 178 ILE A CA 1
ATOM 1399 C C . ILE A 1 178 ? 14.609 -16.766 4.371 1 98.62 178 ILE A C 1
ATOM 1401 O O . ILE A 1 178 ? 14.289 -16.5 5.531 1 98.62 178 ILE A O 1
ATOM 1405 N N . LEU A 1 179 ? 13.977 -16.312 3.369 1 98.5 179 LEU A N 1
ATOM 1406 C CA . LEU A 1 179 ? 12.711 -15.594 3.451 1 98.5 179 LEU A CA 1
ATOM 1407 C C . LEU A 1 179 ? 11.609 -16.359 2.725 1 98.5 179 LEU A C 1
ATOM 1409 O O . LEU A 1 179 ? 11.797 -16.812 1.595 1 98.5 179 LEU A O 1
ATOM 1413 N N . ARG A 1 180 ? 10.5 -16.547 3.396 1 98.5 180 ARG A N 1
ATOM 1414 C CA . ARG A 1 180 ? 9.289 -17.094 2.793 1 98.5 180 ARG A CA 1
ATOM 1415 C C . ARG A 1 180 ? 8.242 -16.016 2.574 1 98.5 180 ARG A C 1
ATOM 1417 O O . ARG A 1 180 ? 7.945 -15.234 3.486 1 98.5 180 ARG A O 1
ATOM 1424 N N . MET A 1 181 ? 7.75 -15.922 1.408 1 98.38 181 MET A N 1
ATOM 1425 C CA . MET A 1 181 ? 6.77 -14.898 1.061 1 98.38 181 MET A CA 1
ATOM 1426 C C . MET A 1 181 ? 5.41 -15.523 0.763 1 98.38 181 MET A C 1
ATOM 1428 O O . MET A 1 181 ? 5.32 -16.484 -0.004 1 98.38 181 MET A O 1
ATOM 1432 N N . ARG A 1 182 ? 4.387 -14.984 1.335 1 97.94 182 ARG A N 1
ATOM 1433 C CA . ARG A 1 182 ? 3.018 -15.453 1.14 1 97.94 182 ARG A CA 1
ATOM 1434 C C . ARG A 1 182 ? 2.096 -14.297 0.758 1 97.94 182 ARG A C 1
ATOM 1436 O O . ARG A 1 182 ? 2.457 -13.133 0.908 1 97.94 182 ARG A O 1
ATOM 1443 N N . THR A 1 183 ? 0.986 -14.633 0.198 1 98.06 183 THR A N 1
ATOM 1444 C CA . THR A 1 183 ? -0.038 -13.656 -0.156 1 98.06 183 THR A CA 1
ATOM 1445 C C . THR A 1 183 ? -1.42 -14.148 0.269 1 98.06 183 THR A C 1
ATOM 1447 O O . THR A 1 183 ? -1.644 -15.352 0.409 1 98.06 183 THR A O 1
ATOM 1450 N N . LEU A 1 184 ? -2.293 -13.25 0.492 1 98.5 184 LEU A N 1
ATOM 1451 C CA . LEU A 1 184 ? -3.674 -13.617 0.785 1 98.5 184 LEU A CA 1
ATOM 1452 C C . LEU A 1 184 ? -4.562 -13.398 -0.434 1 98.5 184 LEU A C 1
ATOM 1454 O O . LEU A 1 184 ? -5.793 -13.406 -0.321 1 98.5 184 LEU A O 1
ATOM 1458 N N . SER A 1 185 ? -3.977 -13.172 -1.598 1 97.88 185 SER A N 1
ATOM 1459 C CA . SER A 1 185 ? -4.691 -12.82 -2.82 1 97.88 185 SER A CA 1
ATOM 1460 C C . SER A 1 185 ? -5.301 -14.055 -3.48 1 97.88 185 SER A C 1
ATOM 1462 O O . SER A 1 185 ? -6.191 -13.938 -4.32 1 97.88 185 SER A O 1
ATOM 1464 N N . LYS A 1 186 ? -4.738 -15.25 -3.139 1 98.25 186 LYS A N 1
ATOM 1465 C CA . LYS A 1 186 ? -5.137 -16.469 -3.838 1 98.25 186 LYS A CA 1
ATOM 1466 C C . LYS A 1 186 ? -6.047 -17.328 -2.967 1 98.25 186 LYS A C 1
ATOM 1468 O O . LYS A 1 186 ? -7.227 -17.016 -2.799 1 98.25 186 LYS A O 1
ATOM 1473 N N . ALA A 1 187 ? -5.465 -18.203 -2.186 1 98.38 187 ALA A N 1
ATOM 1474 C CA . ALA A 1 187 ? -6.234 -19.188 -1.432 1 98.38 187 ALA A CA 1
ATOM 1475 C C . ALA A 1 187 ? -7.129 -18.516 -0.397 1 98.38 187 ALA A C 1
ATOM 1477 O O . ALA A 1 187 ? -8.203 -19.016 -0.064 1 98.38 187 ALA A O 1
ATOM 1478 N N . PHE A 1 188 ? -6.75 -17.328 0.101 1 98.69 188 PHE A N 1
ATOM 1479 C CA . PHE A 1 188 ? -7.492 -16.672 1.174 1 98.69 188 PHE A CA 1
ATOM 1480 C C . PHE A 1 188 ? -8.555 -15.734 0.609 1 98.69 188 PHE A C 1
ATOM 1482 O O . PHE A 1 188 ? -9.383 -15.203 1.354 1 98.69 188 PHE A O 1
ATOM 1489 N N . GLY A 1 189 ? -8.492 -15.438 -0.668 1 98.62 189 GLY A N 1
ATOM 1490 C CA . GLY A 1 189 ? -9.609 -14.828 -1.378 1 98.62 189 GLY A CA 1
ATOM 1491 C C . GLY A 1 189 ? -9.742 -13.344 -1.117 1 98.62 189 GLY A C 1
ATOM 1492 O O . GLY A 1 189 ? -10.852 -12.805 -1.093 1 98.62 189 GLY A O 1
ATOM 1493 N N . ILE A 1 190 ? -8.68 -12.648 -0.876 1 98.56 190 ILE A N 1
ATOM 1494 C CA . ILE A 1 190 ? -8.812 -11.211 -0.639 1 98.56 190 ILE A CA 1
ATOM 1495 C C . ILE A 1 190 ? -7.832 -10.453 -1.534 1 98.56 190 ILE A C 1
ATOM 1497 O O . ILE A 1 190 ? -7.148 -9.531 -1.079 1 98.56 190 ILE A O 1
ATOM 1501 N N . ALA A 1 191 ? -7.758 -10.859 -2.818 1 98.44 191 ALA A N 1
ATOM 1502 C CA . ALA A 1 191 ? -6.867 -10.234 -3.793 1 98.44 191 ALA A CA 1
ATOM 1503 C C . ALA A 1 191 ? -7.059 -8.719 -3.816 1 98.44 191 ALA A C 1
ATOM 1505 O O . ALA A 1 191 ? -6.086 -7.965 -3.881 1 98.44 191 ALA A O 1
ATOM 1506 N N . GLY A 1 192 ? -8.273 -8.273 -3.699 1 98.31 192 GLY A N 1
ATOM 1507 C CA . GLY A 1 192 ? -8.586 -6.859 -3.785 1 98.31 192 GLY A CA 1
ATOM 1508 C C . GLY A 1 192 ? -8.141 -6.07 -2.566 1 98.31 192 GLY A C 1
ATOM 1509 O O . GLY A 1 192 ? -8.102 -4.84 -2.598 1 98.31 192 GLY A O 1
ATOM 1510 N N . LEU A 1 193 ? -7.855 -6.727 -1.46 1 98.31 193 LEU A N 1
ATOM 1511 C CA . LEU A 1 193 ? -7.516 -6.031 -0.224 1 98.31 193 LEU A CA 1
ATOM 1512 C C . LEU A 1 193 ? -6.008 -5.852 -0.097 1 98.31 193 LEU A C 1
ATOM 1514 O O . LEU A 1 193 ? -5.539 -5.102 0.762 1 98.31 193 LEU A O 1
ATOM 1518 N N . ARG A 1 194 ? -5.23 -6.496 -0.966 1 97.81 194 ARG A N 1
ATOM 1519 C CA . ARG A 1 194 ? -3.797 -6.285 -1.13 1 97.81 194 ARG A CA 1
ATOM 1520 C C . ARG A 1 194 ? -3.049 -6.574 0.167 1 97.81 194 ARG A C 1
ATOM 1522 O O . ARG A 1 194 ? -2.639 -5.652 0.874 1 97.81 194 ARG A O 1
ATOM 1529 N N . LEU A 1 195 ? -2.752 -7.781 0.458 1 98.5 195 LEU A N 1
ATOM 1530 C CA . LEU A 1 195 ? -2.025 -8.148 1.669 1 98.5 195 LEU A CA 1
ATOM 1531 C C . LEU A 1 195 ? -1.031 -9.273 1.387 1 98.5 195 LEU A C 1
ATOM 1533 O O . LEU A 1 195 ? -1.415 -10.344 0.912 1 98.5 195 LEU A O 1
ATOM 1537 N N . GLY A 1 196 ? 0.228 -9.008 1.554 1 98.31 196 GLY A N 1
ATOM 1538 C CA . GLY A 1 196 ? 1.313 -9.977 1.479 1 98.31 196 GLY A CA 1
ATOM 1539 C C . GLY A 1 196 ? 2.135 -10.047 2.754 1 98.31 196 GLY A C 1
ATOM 1540 O O . GLY A 1 196 ? 2.104 -9.125 3.57 1 98.31 196 GLY A O 1
ATOM 1541 N N . VAL A 1 197 ? 2.82 -11.133 2.938 1 98.56 197 VAL A N 1
ATOM 1542 C CA . VAL A 1 197 ? 3.561 -11.359 4.176 1 98.56 197 VAL A CA 1
ATOM 1543 C C . VAL A 1 197 ? 4.941 -11.93 3.854 1 98.56 197 VAL A C 1
ATOM 1545 O O . VAL A 1 197 ? 5.086 -12.766 2.961 1 98.56 197 VAL A O 1
ATOM 1548 N N . LEU A 1 198 ? 5.91 -11.422 4.535 1 98.44 198 LEU A N 1
ATOM 1549 C CA . LEU A 1 198 ? 7.242 -12.023 4.559 1 98.44 198 LEU A CA 1
ATOM 1550 C C . LEU A 1 198 ? 7.523 -12.656 5.914 1 98.44 198 LEU A C 1
ATOM 1552 O O . LEU A 1 198 ? 7.199 -12.086 6.953 1 98.44 198 LEU A O 1
ATOM 1556 N N . ILE A 1 199 ? 8.086 -13.844 5.859 1 98.5 199 ILE A N 1
ATOM 1557 C CA . ILE A 1 199 ? 8.391 -14.617 7.062 1 98.5 199 ILE A CA 1
ATOM 1558 C C . ILE A 1 199 ? 9.875 -14.961 7.086 1 98.5 199 ILE A C 1
ATOM 1560 O O . ILE A 1 199 ? 10.422 -15.453 6.094 1 98.5 199 ILE A O 1
ATOM 1564 N N . SER A 1 200 ? 10.586 -14.727 8.133 1 98.62 200 SER A N 1
ATOM 1565 C CA . SER A 1 200 ? 11.977 -15.094 8.367 1 98.62 200 SER A CA 1
ATOM 1566 C C . SER A 1 200 ? 12.32 -15.039 9.852 1 98.62 200 SER A C 1
ATOM 1568 O O . SER A 1 200 ? 11.438 -15.172 10.703 1 98.62 200 SER A O 1
ATOM 1570 N N . THR A 1 201 ? 13.609 -15.023 10.211 1 98.56 201 THR A N 1
ATOM 1571 C CA . THR A 1 201 ? 14.016 -14.805 11.594 1 98.56 201 THR A CA 1
ATOM 1572 C C . THR A 1 201 ? 13.734 -13.367 12.023 1 98.56 201 THR A C 1
ATOM 1574 O O . THR A 1 201 ? 13.617 -12.469 11.18 1 98.56 201 THR A O 1
ATOM 1577 N N . ALA A 1 202 ? 13.609 -13.211 13.344 1 98.31 202 ALA A N 1
ATOM 1578 C CA . ALA A 1 202 ? 13.336 -11.883 13.891 1 98.31 202 ALA A CA 1
ATOM 1579 C C . ALA A 1 202 ? 14.398 -10.883 13.445 1 98.31 202 ALA A C 1
ATOM 1581 O O . ALA A 1 202 ? 14.078 -9.734 13.125 1 98.31 202 ALA A O 1
ATOM 1582 N N . GLY A 1 203 ? 15.625 -11.328 13.422 1 98.31 203 GLY A N 1
ATOM 1583 C CA . GLY A 1 203 ? 16.703 -10.453 13 1 98.31 203 GLY A CA 1
ATOM 1584 C C . GLY A 1 203 ? 16.578 -9.992 11.562 1 98.31 203 GLY A C 1
ATOM 1585 O O . GLY A 1 203 ? 16.75 -8.805 11.273 1 98.31 203 GLY A O 1
ATOM 1586 N N . THR A 1 204 ? 16.297 -10.914 10.641 1 98.19 204 THR A N 1
ATOM 1587 C CA . THR A 1 204 ? 16.125 -10.586 9.227 1 98.19 204 THR A CA 1
ATOM 1588 C C . THR A 1 204 ? 14.922 -9.664 9.023 1 98.19 204 THR A C 1
ATOM 1590 O O . THR A 1 204 ? 15 -8.695 8.266 1 98.19 204 THR A O 1
ATOM 1593 N N . ILE A 1 205 ? 13.852 -9.953 9.727 1 98.31 205 ILE A N 1
ATOM 1594 C CA . ILE A 1 205 ? 12.641 -9.141 9.609 1 98.31 205 ILE A CA 1
ATOM 1595 C C . ILE A 1 205 ? 12.906 -7.73 10.117 1 98.31 205 ILE A C 1
ATOM 1597 O O . ILE A 1 205 ? 12.445 -6.754 9.523 1 98.31 205 ILE A O 1
ATOM 1601 N N . LYS A 1 206 ? 13.609 -7.625 11.18 1 97.5 206 LYS A N 1
ATOM 1602 C CA . LYS A 1 206 ? 13.984 -6.309 11.695 1 97.5 206 LYS A CA 1
ATOM 1603 C C . LYS A 1 206 ? 14.758 -5.512 10.648 1 97.5 206 LYS A C 1
ATOM 1605 O O . LYS A 1 206 ? 14.562 -4.301 10.516 1 97.5 206 LYS A O 1
ATOM 1610 N N . HIS A 1 207 ? 15.586 -6.195 9.922 1 96.12 207 HIS A N 1
ATOM 1611 C CA . HIS A 1 207 ? 16.344 -5.562 8.844 1 96.12 207 HIS A CA 1
ATOM 1612 C C . HIS A 1 207 ? 15.422 -5.055 7.746 1 96.12 207 HIS A C 1
ATOM 1614 O O . HIS A 1 207 ? 15.586 -3.934 7.262 1 96.12 207 HIS A O 1
ATOM 1620 N N . ILE A 1 208 ? 14.484 -5.836 7.41 1 96.44 208 ILE A N 1
ATOM 1621 C CA . ILE A 1 208 ? 13.57 -5.48 6.336 1 96.44 208 ILE A CA 1
ATOM 1622 C C . ILE A 1 208 ? 12.641 -4.359 6.797 1 96.44 208 ILE A C 1
ATOM 1624 O O . ILE A 1 208 ? 12.266 -3.49 6.012 1 96.44 208 ILE A O 1
ATOM 1628 N N . GLN A 1 209 ? 12.359 -4.285 8.07 1 95.94 209 GLN A N 1
ATOM 1629 C CA . GLN A 1 209 ? 11.469 -3.289 8.664 1 95.94 209 GLN A CA 1
ATOM 1630 C C . GLN A 1 209 ? 12.039 -1.882 8.508 1 95.94 209 GLN A C 1
ATOM 1632 O O . GLN A 1 209 ? 11.312 -0.895 8.594 1 95.94 209 GLN A O 1
ATOM 1637 N N . LYS A 1 210 ? 13.273 -1.755 8.242 1 94.31 210 LYS A N 1
ATOM 1638 C CA . LYS A 1 210 ? 13.922 -0.456 8.102 1 94.31 210 LYS A CA 1
ATOM 1639 C C . LYS A 1 210 ? 13.328 0.328 6.93 1 94.31 210 LYS A C 1
ATOM 1641 O O . LYS A 1 210 ? 13.43 1.555 6.883 1 94.31 210 LYS A O 1
ATOM 1646 N N . ILE A 1 211 ? 12.672 -0.384 5.988 1 94.25 211 ILE A N 1
ATOM 1647 C CA . ILE A 1 211 ? 12.133 0.3 4.816 1 94.25 211 ILE A CA 1
ATOM 1648 C C . ILE A 1 211 ? 10.609 0.296 4.875 1 94.25 211 ILE A C 1
ATOM 1650 O O . ILE A 1 211 ? 9.945 0.625 3.891 1 94.25 211 ILE A O 1
ATOM 1654 N N . GLU A 1 212 ? 10.086 -0.103 5.977 1 94.5 212 GLU A N 1
ATOM 1655 C CA . GLU A 1 212 ? 8.641 -0.16 6.172 1 94.5 212 GLU A CA 1
ATOM 1656 C C . GLU A 1 212 ? 8.062 1.229 6.434 1 94.5 212 GLU A C 1
ATOM 1658 O O . GLU A 1 212 ? 8.727 2.078 7.031 1 94.5 212 GLU A O 1
ATOM 1663 N N . HIS A 1 213 ? 6.863 1.488 5.941 1 93.94 213 HIS A N 1
ATOM 1664 C CA . HIS A 1 213 ? 6.125 2.691 6.301 1 93.94 213 HIS A CA 1
ATOM 1665 C C . HIS A 1 213 ? 5.543 2.58 7.707 1 93.94 213 HIS A C 1
ATOM 1667 O O . HIS A 1 213 ? 5.297 1.475 8.195 1 93.94 213 HIS A O 1
ATOM 1673 N N . PRO A 1 214 ? 5.27 3.73 8.336 1 92.31 214 PRO A N 1
ATOM 1674 C CA . PRO A 1 214 ? 4.664 3.662 9.672 1 92.31 214 PRO A CA 1
ATOM 1675 C C . PRO A 1 214 ? 3.307 2.965 9.664 1 92.31 214 PRO A C 1
ATOM 1677 O O . PRO A 1 214 ? 2.984 2.225 10.594 1 92.31 214 PRO A O 1
ATOM 1680 N N . TYR A 1 215 ? 2.537 3.209 8.672 1 94.88 215 TYR A N 1
ATOM 1681 C CA . TYR A 1 215 ? 1.244 2.572 8.453 1 94.88 215 TYR A CA 1
ATOM 1682 C C . TYR A 1 215 ? 1.196 1.891 7.09 1 94.88 215 TYR A C 1
ATOM 1684 O O . TYR A 1 215 ? 0.615 2.424 6.141 1 94.88 215 TYR A O 1
ATOM 1692 N N . PRO A 1 216 ? 1.705 0.711 7.008 1 94.94 216 PRO A N 1
ATOM 1693 C CA . PRO A 1 216 ? 1.927 0.082 5.707 1 94.94 216 PRO A CA 1
ATOM 1694 C C . PRO A 1 216 ? 0.639 -0.447 5.078 1 94.94 216 PRO A C 1
ATOM 1696 O O . PRO A 1 216 ? 0.6 -0.717 3.875 1 94.94 216 PRO A O 1
ATOM 1699 N N . LEU A 1 217 ? -0.383 -0.624 5.898 1 97.25 217 LEU A N 1
ATOM 1700 C CA . LEU A 1 217 ? -1.628 -1.215 5.422 1 97.25 217 LEU A CA 1
ATOM 1701 C C . LEU A 1 217 ? -2.834 -0.463 5.977 1 97.25 217 LEU A C 1
ATOM 1703 O O . LEU A 1 217 ? -2.764 0.119 7.059 1 97.25 217 LEU A O 1
ATOM 1707 N N . ASN A 1 218 ? -3.896 -0.47 5.211 1 97.44 218 ASN A N 1
ATOM 1708 C CA . ASN A 1 218 ? -5.109 0.182 5.691 1 97.44 218 ASN A CA 1
ATOM 1709 C C . ASN A 1 218 ? -5.816 -0.661 6.75 1 97.44 218 ASN A C 1
ATOM 1711 O O . ASN A 1 218 ? -5.652 -1.882 6.789 1 97.44 218 ASN A O 1
ATOM 1715 N N . VAL A 1 219 ? -6.613 -0.063 7.477 1 98.12 219 VAL A N 1
ATOM 1716 C CA . VAL A 1 219 ? -7.164 -0.65 8.695 1 98.12 219 VAL A CA 1
ATOM 1717 C C . VAL A 1 219 ? -8.227 -1.686 8.328 1 98.12 219 VAL A C 1
ATOM 1719 O O . VAL A 1 219 ? -8.406 -2.674 9.047 1 98.12 219 VAL A O 1
ATOM 1722 N N . PHE A 1 220 ? -8.953 -1.527 7.223 1 98 220 PHE A N 1
ATOM 1723 C CA . PHE A 1 220 ? -9.945 -2.516 6.816 1 98 220 PHE A CA 1
ATOM 1724 C C . PHE A 1 220 ? -9.281 -3.844 6.477 1 98 220 PHE A C 1
ATOM 1726 O O . PHE A 1 220 ? -9.711 -4.898 6.949 1 98 220 PHE A O 1
ATOM 1733 N N . THR A 1 221 ? -8.211 -3.775 5.652 1 98.25 221 THR A N 1
ATOM 1734 C CA . THR A 1 221 ? -7.477 -4.98 5.285 1 98.25 221 THR A CA 1
ATOM 1735 C C . THR A 1 221 ? -6.957 -5.695 6.531 1 98.25 221 THR A C 1
ATOM 1737 O O . THR A 1 221 ? -7.125 -6.906 6.672 1 98.25 221 THR A O 1
ATOM 1740 N N . LEU A 1 222 ? -6.391 -4.945 7.426 1 98.62 222 LEU A N 1
ATOM 1741 C CA . LEU A 1 222 ? -5.805 -5.508 8.641 1 98.62 222 LEU A CA 1
ATOM 1742 C C . LEU A 1 222 ? -6.871 -6.184 9.492 1 98.62 222 LEU A C 1
ATOM 1744 O O . LEU A 1 222 ? -6.684 -7.316 9.945 1 98.62 222 LEU A O 1
ATOM 1748 N N . ASN A 1 223 ? -7.969 -5.523 9.719 1 98.5 223 ASN A N 1
ATOM 1749 C CA . ASN A 1 223 ? -9 -6.066 10.594 1 98.5 223 ASN A CA 1
ATOM 1750 C C . ASN A 1 223 ? -9.688 -7.277 9.969 1 98.5 223 ASN A C 1
ATOM 1752 O O . ASN A 1 223 ? -10.016 -8.234 10.664 1 98.5 223 ASN A O 1
ATOM 1756 N N . ILE A 1 224 ? -9.906 -7.23 8.664 1 98.5 224 ILE A N 1
ATOM 1757 C CA . ILE A 1 224 ? -10.492 -8.367 7.957 1 98.5 224 ILE A CA 1
ATOM 1758 C C . ILE A 1 224 ? -9.547 -9.562 8.023 1 98.5 224 ILE A C 1
ATOM 1760 O O . ILE A 1 224 ? -9.969 -10.68 8.328 1 98.5 224 ILE A O 1
ATOM 1764 N N . ALA A 1 225 ? -8.289 -9.344 7.754 1 98.75 225 ALA A N 1
ATOM 1765 C CA . ALA A 1 225 ? -7.297 -10.422 7.82 1 98.75 225 ALA A CA 1
ATOM 1766 C C . ALA A 1 225 ? -7.188 -10.977 9.234 1 98.75 225 ALA A C 1
ATOM 1768 O O . ALA A 1 225 ? -7.082 -12.195 9.422 1 98.75 225 ALA A O 1
ATOM 1769 N N . THR A 1 226 ? -7.16 -10.039 10.242 1 98.81 226 THR A N 1
ATOM 1770 C CA . THR A 1 226 ? -7.125 -10.477 11.633 1 98.81 226 THR A CA 1
ATOM 1771 C C . THR A 1 226 ? -8.289 -11.414 11.93 1 98.81 226 THR A C 1
ATOM 1773 O O . THR A 1 226 ? -8.109 -12.461 12.555 1 98.81 226 THR A O 1
ATOM 1776 N N . TYR A 1 227 ? -9.5 -11.039 11.492 1 98.81 227 TYR A N 1
ATOM 1777 C CA . TYR A 1 227 ? -10.68 -11.883 11.68 1 98.81 227 TYR A CA 1
ATOM 1778 C C . TYR A 1 227 ? -10.477 -13.258 11.047 1 98.81 227 TYR A C 1
ATOM 1780 O O . TYR A 1 227 ? -10.742 -14.281 11.68 1 98.81 227 TYR A O 1
ATOM 1788 N N . ILE A 1 228 ? -9.992 -13.297 9.797 1 98.81 228 ILE A N 1
ATOM 1789 C CA . ILE A 1 228 ? -9.773 -14.531 9.062 1 98.81 228 ILE A CA 1
ATOM 1790 C C . ILE A 1 228 ? -8.867 -15.461 9.875 1 98.81 228 ILE A C 1
ATOM 1792 O O . ILE A 1 228 ? -9.188 -16.641 10.062 1 98.81 228 ILE A O 1
ATOM 1796 N N . PHE A 1 229 ? -7.82 -14.961 10.445 1 98.81 229 PHE A N 1
ATOM 1797 C CA . PHE A 1 229 ? -6.824 -15.812 11.078 1 98.81 229 PHE A CA 1
ATOM 1798 C C . PHE A 1 229 ? -7.23 -16.141 12.508 1 98.81 229 PHE A C 1
ATOM 1800 O O . PHE A 1 229 ? -6.715 -17.094 13.102 1 98.81 229 PHE A O 1
ATOM 1807 N N . ARG A 1 230 ? -8.125 -15.383 13.109 1 98.69 230 ARG A N 1
ATOM 1808 C CA . ARG A 1 230 ? -8.625 -15.695 14.445 1 98.69 230 ARG A CA 1
ATOM 1809 C C . ARG A 1 230 ? -9.758 -16.719 14.383 1 98.69 230 ARG A C 1
ATOM 1811 O O . ARG A 1 230 ? -10.062 -17.375 15.375 1 98.69 230 ARG A O 1
ATOM 1818 N N . HIS A 1 231 ? -10.453 -16.797 13.281 1 98.56 231 HIS A N 1
ATOM 1819 C CA . HIS A 1 231 ? -11.5 -17.781 13.07 1 98.56 231 HIS A CA 1
ATOM 1820 C C . HIS A 1 231 ? -10.984 -18.984 12.281 1 98.56 231 HIS A C 1
ATOM 1822 O O . HIS A 1 231 ? -11.414 -19.203 11.148 1 98.56 231 HIS A O 1
ATOM 1828 N N . ARG A 1 232 ? -10.258 -19.75 12.898 1 97.88 232 ARG A N 1
ATOM 1829 C CA . ARG A 1 232 ? -9.398 -20.766 12.297 1 97.88 232 ARG A CA 1
ATOM 1830 C C . ARG A 1 232 ? -10.227 -21.828 11.594 1 97.88 232 ARG A C 1
ATOM 1832 O O . ARG A 1 232 ? -9.891 -22.25 10.477 1 97.88 232 ARG A O 1
ATOM 1839 N N . GLU A 1 233 ? -11.289 -22.297 12.172 1 98.06 233 GLU A N 1
ATOM 1840 C CA . GLU A 1 233 ? -12.094 -23.375 11.602 1 98.06 233 GLU A CA 1
ATOM 1841 C C . GLU A 1 233 ? -12.773 -22.922 10.305 1 98.06 233 GLU A C 1
ATOM 1843 O O . GLU A 1 233 ? -12.758 -23.656 9.312 1 98.06 233 GLU A O 1
ATOM 1848 N N . GLU A 1 234 ? -13.336 -21.703 10.391 1 98.06 234 GLU A N 1
ATOM 1849 C CA . GLU A 1 234 ? -13.969 -21.156 9.188 1 98.06 234 GLU A CA 1
ATOM 1850 C C . GLU A 1 234 ? -12.945 -20.969 8.07 1 98.06 234 GLU A C 1
ATOM 1852 O O . GLU A 1 234 ? -13.234 -21.266 6.906 1 98.06 234 GLU A O 1
ATOM 1857 N N . THR A 1 235 ? -11.805 -20.5 8.406 1 98.38 235 THR A N 1
ATOM 1858 C CA . THR A 1 235 ? -10.742 -20.266 7.43 1 98.38 235 THR A CA 1
ATOM 1859 C C . THR A 1 235 ? -10.25 -21.594 6.836 1 98.38 235 THR A C 1
ATOM 1861 O O . THR A 1 235 ? -10.031 -21.688 5.629 1 98.38 235 THR A O 1
ATOM 1864 N N . ARG A 1 236 ? -10.109 -22.594 7.625 1 98 236 ARG A N 1
ATOM 1865 C CA . ARG A 1 236 ? -9.688 -23.906 7.141 1 98 236 ARG A CA 1
ATOM 1866 C C . ARG A 1 236 ? -10.727 -24.5 6.195 1 98 236 ARG A C 1
ATOM 1868 O O . ARG A 1 236 ? -10.375 -25.141 5.199 1 98 236 ARG A O 1
ATOM 1875 N N . GLN A 1 237 ? -11.984 -24.344 6.523 1 98.44 237 GLN A N 1
ATOM 1876 C CA . GLN A 1 237 ? -13.047 -24.797 5.637 1 98.44 237 GLN A CA 1
ATOM 1877 C C . GLN A 1 237 ? -12.992 -24.062 4.293 1 98.44 237 GLN A C 1
ATOM 1879 O O . GLN A 1 237 ? -13.188 -24.688 3.242 1 98.44 237 GLN A O 1
ATOM 1884 N N . PHE A 1 238 ? -12.75 -22.797 4.348 1 98.69 238 PHE A N 1
ATOM 1885 C CA . PHE A 1 238 ? -12.633 -22 3.131 1 98.69 238 PHE A CA 1
ATOM 1886 C C . PHE A 1 238 ? -11.469 -22.5 2.275 1 98.69 238 PHE A C 1
ATOM 1888 O O . PHE A 1 238 ? -11.617 -22.656 1.062 1 98.69 238 PHE A O 1
ATOM 1895 N N . LEU A 1 239 ? -10.336 -22.781 2.902 1 98.56 239 LEU A N 1
ATOM 1896 C CA . LEU A 1 239 ? -9.156 -23.281 2.205 1 98.56 239 LEU A CA 1
ATOM 1897 C C . LEU A 1 239 ? -9.422 -24.641 1.599 1 98.56 239 LEU A C 1
ATOM 1899 O O . LEU A 1 239 ? -8.953 -24.938 0.497 1 98.56 239 LEU A O 1
ATOM 1903 N N . THR A 1 240 ? -10.102 -25.469 2.318 1 98.56 240 THR A N 1
ATOM 1904 C CA . THR A 1 240 ? -10.469 -26.781 1.808 1 98.56 240 THR A CA 1
ATOM 1905 C C . THR A 1 240 ? -11.32 -26.656 0.546 1 98.56 240 THR A C 1
ATOM 1907 O O . THR A 1 240 ? -11.094 -27.359 -0.435 1 98.56 240 THR A O 1
ATOM 1910 N N . MET A 1 241 ? -12.297 -25.75 0.628 1 98.62 241 MET A N 1
ATOM 1911 C CA . MET A 1 241 ? -13.133 -25.5 -0.54 1 98.62 241 MET A CA 1
ATOM 1912 C C . MET A 1 241 ? -12.289 -25.047 -1.727 1 98.62 241 MET A C 1
ATOM 1914 O O . MET A 1 241 ? -12.484 -25.516 -2.848 1 98.62 241 MET A O 1
ATOM 1918 N N . GLN A 1 242 ? -11.367 -24.141 -1.516 1 98.75 242 GLN A N 1
ATOM 1919 C CA . GLN A 1 242 ? -10.461 -23.672 -2.557 1 98.75 242 GLN A CA 1
ATOM 1920 C C . GLN A 1 242 ? -9.703 -24.844 -3.188 1 98.75 242 GLN A C 1
ATOM 1922 O O . GLN A 1 242 ? -9.57 -24.906 -4.414 1 98.75 242 GLN A O 1
ATOM 1927 N N . ARG A 1 243 ? -9.195 -25.734 -2.396 1 98.62 243 ARG A N 1
ATOM 1928 C CA . ARG A 1 243 ? -8.438 -26.891 -2.863 1 98.62 243 ARG A CA 1
ATOM 1929 C C . ARG A 1 243 ? -9.32 -27.828 -3.676 1 98.62 243 ARG A C 1
ATOM 1931 O O . ARG A 1 243 ? -8.867 -28.438 -4.652 1 98.62 243 ARG A O 1
ATOM 1938 N N . GLN A 1 244 ? -10.531 -28 -3.234 1 98.69 244 GLN A N 1
ATOM 1939 C CA . GLN A 1 244 ? -11.461 -28.844 -3.963 1 98.69 244 GLN A CA 1
ATOM 1940 C C . GLN A 1 244 ? -11.734 -28.297 -5.359 1 98.69 244 GLN A C 1
ATOM 1942 O O . GLN A 1 244 ? -11.836 -29.062 -6.324 1 98.69 244 GLN A O 1
ATOM 1947 N N . LEU A 1 245 ? -11.891 -26.984 -5.449 1 98.88 245 LEU A N 1
ATOM 1948 C CA . LEU A 1 245 ? -12.078 -26.344 -6.754 1 98.88 245 LEU A CA 1
ATOM 1949 C C . LEU A 1 245 ? -10.859 -26.578 -7.645 1 98.88 245 LEU A C 1
ATOM 1951 O O . LEU A 1 245 ? -11 -26.828 -8.844 1 98.88 245 LEU A O 1
ATOM 1955 N N . ALA A 1 246 ? -9.664 -26.469 -7.074 1 98.81 246 ALA A N 1
ATOM 1956 C CA . ALA A 1 246 ? -8.43 -26.703 -7.824 1 98.81 246 ALA A CA 1
ATOM 1957 C C . ALA A 1 246 ? -8.375 -28.141 -8.336 1 98.81 246 ALA A C 1
ATOM 1959 O O . ALA A 1 246 ? -7.996 -28.391 -9.484 1 98.81 246 ALA A O 1
ATOM 1960 N N . GLU A 1 247 ? -8.75 -29.062 -7.484 1 98.56 247 GLU A N 1
ATOM 1961 C CA . GLU A 1 247 ? -8.766 -30.469 -7.875 1 98.56 247 GLU A CA 1
ATOM 1962 C C . GLU A 1 247 ? -9.766 -30.719 -9 1 98.56 247 GLU A C 1
ATOM 1964 O O . GLU A 1 247 ? -9.477 -31.469 -9.938 1 98.56 247 GLU A O 1
ATOM 1969 N N . GLN A 1 248 ? -10.914 -30.125 -8.859 1 98.75 248 GLN A N 1
ATOM 1970 C CA . GLN A 1 248 ? -11.93 -30.25 -9.898 1 98.75 248 GLN A CA 1
ATOM 1971 C C . GLN A 1 248 ? -11.398 -29.734 -11.242 1 98.75 248 GLN A C 1
ATOM 1973 O O . GLN A 1 248 ? -11.586 -30.375 -12.273 1 98.75 248 GLN A O 1
ATOM 1978 N N . LEU A 1 249 ? -10.781 -28.578 -11.227 1 98.88 249 LEU A N 1
ATOM 1979 C CA . LEU A 1 249 ? -10.203 -28.016 -12.438 1 98.88 249 LEU A CA 1
ATOM 1980 C C . LEU A 1 249 ? -9.188 -28.969 -13.062 1 98.88 249 LEU A C 1
ATOM 1982 O O . LEU A 1 249 ? -9.234 -29.219 -14.266 1 98.88 249 LEU A O 1
ATOM 1986 N N . LYS A 1 250 ? -8.289 -29.484 -12.258 1 98.69 250 LYS A N 1
ATOM 1987 C CA . LYS A 1 250 ? -7.262 -30.406 -12.734 1 98.69 250 LYS A CA 1
ATOM 1988 C C . LYS A 1 250 ? -7.887 -31.641 -13.359 1 98.69 250 LYS A C 1
ATOM 1990 O O . LYS A 1 250 ? -7.449 -32.094 -14.422 1 98.69 250 LYS A O 1
ATOM 1995 N N . GLN A 1 251 ? -8.875 -32.156 -12.719 1 98.62 251 GLN A N 1
ATOM 1996 C CA . GLN A 1 251 ? -9.539 -33.344 -13.203 1 98.62 251 GLN A CA 1
ATOM 1997 C C . GLN A 1 251 ? -10.18 -33.125 -14.562 1 98.62 251 GLN A C 1
ATOM 1999 O O . GLN A 1 251 ? -10.164 -34 -15.422 1 98.62 251 GLN A O 1
ATOM 2004 N N . ILE A 1 252 ? -10.781 -31.969 -14.734 1 98.81 252 ILE A N 1
ATOM 2005 C CA . ILE A 1 252 ? -11.422 -31.625 -16 1 98.81 252 ILE A CA 1
ATOM 2006 C C . ILE A 1 252 ? -10.406 -31.75 -17.141 1 98.81 252 ILE A C 1
ATOM 2008 O O . ILE A 1 252 ? -10.68 -32.406 -18.141 1 98.81 252 ILE A O 1
ATOM 2012 N N . PHE A 1 253 ? -9.281 -31.203 -17.016 1 98.81 253 PHE A N 1
ATOM 2013 C CA . PHE A 1 253 ? -8.297 -31.172 -18.094 1 98.81 253 PHE A CA 1
ATOM 2014 C C . PHE A 1 253 ? -7.602 -32.531 -18.25 1 98.81 253 PHE A C 1
ATOM 2016 O O . PHE A 1 253 ? -7.344 -32.969 -19.359 1 98.81 253 PHE A O 1
ATOM 2023 N N . ASP A 1 254 ? -7.297 -33.156 -17.125 1 98.31 254 ASP A N 1
ATOM 2024 C CA . ASP A 1 254 ? -6.648 -34.469 -17.156 1 98.31 254 ASP A CA 1
ATOM 2025 C C . ASP A 1 254 ? -7.535 -35.5 -17.844 1 98.31 254 ASP A C 1
ATOM 2027 O O . ASP A 1 254 ? -7.039 -36.375 -18.562 1 98.31 254 ASP A O 1
ATOM 2031 N N . THR A 1 255 ? -8.789 -35.406 -17.656 1 98.12 255 THR A N 1
ATOM 2032 C CA . THR A 1 255 ? -9.727 -36.406 -18.141 1 98.12 255 THR A CA 1
ATOM 2033 C C . THR A 1 255 ? -10.055 -36.156 -19.625 1 98.12 255 THR A C 1
ATOM 2035 O O . THR A 1 255 ? -10.141 -37.125 -20.406 1 98.12 255 THR A O 1
ATOM 2038 N N . HIS A 1 256 ? -10.148 -34.906 -20 1 98.31 256 HIS A N 1
ATOM 2039 C CA . HIS A 1 256 ? -10.836 -34.688 -21.266 1 98.31 256 HIS A CA 1
ATOM 2040 C C . HIS A 1 256 ? -9.867 -34.25 -22.359 1 98.31 256 HIS A C 1
ATOM 2042 O O . HIS A 1 256 ? -10.188 -34.312 -23.547 1 98.31 256 HIS A O 1
ATOM 2048 N N . VAL A 1 257 ? -8.609 -33.812 -21.938 1 98.06 257 VAL A N 1
ATOM 2049 C CA . VAL A 1 257 ? -7.82 -33.281 -23.047 1 98.06 257 VAL A CA 1
ATOM 2050 C C . VAL A 1 257 ? -6.352 -33.656 -22.875 1 98.06 257 VAL A C 1
ATOM 2052 O O . VAL A 1 257 ? -5.508 -33.312 -23.688 1 98.06 257 VAL A O 1
ATOM 2055 N N . ALA A 1 258 ? -5.996 -34.406 -21.859 1 97.12 258 ALA A N 1
ATOM 2056 C CA . ALA A 1 258 ? -4.605 -34.75 -21.609 1 97.12 258 ALA A CA 1
ATOM 2057 C C . ALA A 1 258 ? -4.051 -35.625 -22.734 1 97.12 258 ALA A C 1
ATOM 2059 O O . ALA A 1 258 ? -2.836 -35.719 -22.922 1 97.12 258 ALA A O 1
ATOM 2060 N N . ASP A 1 259 ? -4.844 -36.281 -23.516 1 96.31 259 ASP A N 1
ATOM 2061 C CA . ASP A 1 259 ? -4.418 -37.125 -24.641 1 96.31 259 ASP A CA 1
ATOM 2062 C C . ASP A 1 259 ? -4.258 -36.281 -25.906 1 96.31 259 ASP A C 1
ATOM 2064 O O . ASP A 1 259 ? -3.75 -36.781 -26.922 1 96.31 259 ASP A O 1
ATOM 2068 N N . LYS A 1 260 ? -4.598 -35.062 -25.859 1 96.62 260 LYS A N 1
ATOM 2069 C CA . LYS A 1 260 ? -4.633 -34.219 -27.047 1 96.62 260 LYS A CA 1
ATOM 2070 C C . LYS A 1 260 ? -3.615 -33.094 -26.969 1 96.62 260 LYS A C 1
ATOM 2072 O O . LYS A 1 260 ? -3.262 -32.5 -27.984 1 96.62 260 LYS A O 1
ATOM 2077 N N . MET A 1 261 ? -3.203 -32.844 -25.828 1 96.5 261 MET A N 1
ATOM 2078 C CA . MET A 1 261 ? -2.264 -31.734 -25.578 1 96.5 261 MET A CA 1
ATOM 2079 C C . MET A 1 261 ? -1.458 -31.984 -24.312 1 96.5 261 MET A C 1
ATOM 2081 O O . MET A 1 261 ? -1.777 -32.906 -23.531 1 96.5 261 MET A O 1
ATOM 2085 N N . SER A 1 262 ? -0.431 -31.234 -24.141 1 96.5 262 SER A N 1
ATOM 2086 C CA . SER A 1 262 ? 0.302 -31.266 -22.875 1 96.5 262 SER A CA 1
ATOM 2087 C C . SER A 1 262 ? -0.47 -30.562 -21.766 1 96.5 262 SER A C 1
ATOM 2089 O O . SER A 1 262 ? -0.862 -29.406 -21.922 1 96.5 262 SER A O 1
ATOM 2091 N N . VAL A 1 263 ? -0.774 -31.219 -20.734 1 97.94 263 VAL A N 1
ATOM 2092 C CA . VAL A 1 263 ? -1.351 -30.672 -19.516 1 97.94 263 VAL A CA 1
ATOM 2093 C C . VAL A 1 263 ? -0.35 -30.797 -18.375 1 97.94 263 VAL A C 1
ATOM 2095 O O . VAL A 1 263 ? 0.048 -31.906 -18.016 1 97.94 263 VAL A O 1
ATOM 2098 N N . PHE A 1 264 ? 0.057 -29.703 -17.812 1 97.5 264 PHE A N 1
ATOM 2099 C CA . PHE A 1 264 ? 1.069 -29.719 -16.766 1 97.5 264 PHE A CA 1
ATOM 2100 C C . PHE A 1 264 ? 0.447 -30.078 -15.422 1 97.5 264 PHE A C 1
ATOM 2102 O O . PHE A 1 264 ? -0.574 -29.5 -15.039 1 97.5 264 PHE A O 1
ATOM 2109 N N . PRO A 1 265 ? 1.051 -31.062 -14.75 1 95.94 265 PRO A N 1
ATOM 2110 C CA . PRO A 1 265 ? 0.607 -31.25 -13.367 1 95.94 265 PRO A CA 1
ATOM 2111 C C . PRO A 1 265 ? 0.743 -29.984 -12.531 1 95.94 265 PRO A C 1
ATOM 2113 O O . PRO A 1 265 ? 1.723 -29.25 -12.664 1 95.94 265 PRO A O 1
ATOM 2116 N N . SER A 1 266 ? -0.246 -29.719 -11.672 1 97.62 266 SER A N 1
ATOM 2117 C CA . SER A 1 266 ? -0.234 -28.422 -10.977 1 97.62 266 SER A CA 1
ATOM 2118 C C . SER A 1 266 ? -0.492 -28.594 -9.484 1 97.62 266 SER A C 1
ATOM 2120 O O . SER A 1 266 ? -1.422 -29.312 -9.086 1 97.62 266 SER A O 1
ATOM 2122 N N . ASN A 1 267 ? 0.379 -28 -8.672 1 98.06 267 ASN A N 1
ATOM 2123 C CA . ASN A 1 267 ? 0.165 -27.875 -7.234 1 98.06 267 ASN A CA 1
ATOM 2124 C C . ASN A 1 267 ? -0.296 -26.453 -6.871 1 98.06 267 ASN A C 1
ATOM 2126 O O . ASN A 1 267 ? 0.087 -25.922 -5.824 1 98.06 267 ASN A O 1
ATOM 2130 N N . ALA A 1 268 ? -1.04 -25.797 -7.723 1 98.44 268 ALA A N 1
ATOM 2131 C CA . ALA A 1 268 ? -1.587 -24.453 -7.574 1 98.44 268 ALA A CA 1
ATOM 2132 C C . ALA A 1 268 ? -3.07 -24.422 -7.93 1 98.44 268 ALA A C 1
ATOM 2134 O O . ALA A 1 268 ? -3.709 -25.469 -8.055 1 98.44 268 ALA A O 1
ATOM 2135 N N . ASN A 1 269 ? -3.662 -23.266 -7.996 1 98.75 269 ASN A N 1
ATOM 2136 C CA . ASN A 1 269 ? -5.082 -23.172 -8.32 1 98.75 269 ASN A CA 1
ATOM 2137 C C . ASN A 1 269 ? -5.305 -22.922 -9.805 1 98.75 269 ASN A C 1
ATOM 2139 O O . ASN A 1 269 ? -6.25 -22.234 -10.188 1 98.75 269 ASN A O 1
ATOM 2143 N N . PHE A 1 270 ? -4.391 -23.406 -10.609 1 98.81 270 PHE A N 1
ATOM 2144 C CA . PHE A 1 270 ? -4.484 -23.25 -12.055 1 98.81 270 PHE A CA 1
ATOM 2145 C C . PHE A 1 270 ? -3.934 -24.469 -12.773 1 98.81 270 PHE A C 1
ATOM 2147 O O . PHE A 1 270 ? -3.258 -25.297 -12.164 1 98.81 270 PHE A O 1
ATOM 2154 N N . VAL A 1 271 ? -4.293 -24.578 -14.078 1 98.62 271 VAL A N 1
ATOM 2155 C CA . VAL A 1 271 ? -3.76 -25.609 -14.977 1 98.62 271 VAL A CA 1
ATOM 2156 C C . VAL A 1 271 ? -3.17 -24.953 -16.219 1 98.62 271 VAL A C 1
ATOM 2158 O O . VAL A 1 271 ? -3.76 -24.016 -16.781 1 98.62 271 VAL A O 1
ATOM 2161 N N . LEU A 1 272 ? -1.939 -25.359 -16.5 1 98.56 272 LEU A N 1
ATOM 2162 C CA . LEU A 1 272 ? -1.248 -24.859 -17.672 1 98.56 272 LEU A CA 1
ATOM 2163 C C . LEU A 1 272 ? -1.268 -25.906 -18.797 1 98.56 272 LEU A C 1
ATOM 2165 O O . LEU A 1 272 ? -1.042 -27.094 -18.547 1 98.56 272 LEU A O 1
ATOM 2169 N N . THR A 1 273 ? -1.573 -25.469 -20.031 1 98.12 273 THR A N 1
ATOM 2170 C CA . THR A 1 273 ? -1.569 -26.344 -21.203 1 98.12 273 THR A CA 1
ATOM 2171 C C . THR A 1 273 ? -0.652 -25.781 -22.297 1 98.12 273 THR A C 1
ATOM 2173 O O . THR A 1 273 ? -0.314 -24.594 -22.281 1 98.12 273 THR A O 1
ATOM 2176 N N . LYS A 1 274 ? -0.249 -26.625 -23.141 1 96.38 274 LYS A N 1
ATOM 2177 C CA . LYS A 1 274 ? 0.687 -26.203 -24.188 1 96.38 274 LYS A CA 1
ATOM 2178 C C . LYS A 1 274 ? 0.385 -26.906 -25.516 1 96.38 274 LYS A C 1
ATOM 2180 O O . LYS A 1 274 ? -0.032 -28.062 -25.531 1 96.38 274 LYS A O 1
ATOM 2185 N N . GLY A 1 275 ? 0.663 -26.156 -26.609 1 93.56 275 GLY A N 1
ATOM 2186 C CA . GLY A 1 275 ? 0.577 -26.719 -27.938 1 93.56 275 GLY A CA 1
ATOM 2187 C C . GLY A 1 275 ? -0.462 -26.047 -28.812 1 93.56 275 GLY A C 1
ATOM 2188 O O . GLY A 1 275 ? -1.205 -25.188 -28.344 1 93.56 275 GLY A O 1
ATOM 2189 N N . SER A 1 276 ? -0.448 -26.422 -30.031 1 94.56 276 SER A N 1
ATOM 2190 C CA . SER A 1 276 ? -1.41 -25.844 -30.953 1 94.56 276 SER A CA 1
ATOM 2191 C C . SER A 1 276 ? -2.844 -26.125 -30.516 1 94.56 276 SER A C 1
ATOM 2193 O O . SER A 1 276 ? -3.705 -25.25 -30.594 1 94.56 276 SER A O 1
ATOM 2195 N N . ALA A 1 277 ? -3.057 -27.344 -30.047 1 96.81 277 ALA A N 1
ATOM 2196 C CA . ALA A 1 277 ? -4.387 -27.719 -29.562 1 96.81 277 ALA A CA 1
ATOM 2197 C C . ALA A 1 277 ? -4.766 -26.906 -28.328 1 96.81 277 ALA A C 1
ATOM 2199 O O . ALA A 1 277 ? -5.938 -26.562 -28.141 1 96.81 277 ALA A O 1
ATOM 2200 N N . ALA A 1 278 ? -3.811 -26.625 -27.5 1 97.62 278 ALA A N 1
ATOM 2201 C CA . ALA A 1 278 ? -4.051 -25.828 -26.297 1 97.62 278 ALA A CA 1
ATOM 2202 C C . ALA A 1 278 ? -4.543 -24.438 -26.672 1 97.62 278 ALA A C 1
ATOM 2204 O O . ALA A 1 278 ? -5.457 -23.906 -26.031 1 97.62 278 ALA A O 1
ATOM 2205 N N . GLN A 1 279 ? -3.949 -23.875 -27.703 1 97.38 279 GLN A N 1
ATOM 2206 C CA . GLN A 1 279 ? -4.359 -22.562 -28.188 1 97.38 279 GLN A CA 1
ATOM 2207 C C . GLN A 1 279 ? -5.785 -22.594 -28.719 1 97.38 279 GLN A C 1
ATOM 2209 O O . GLN A 1 279 ? -6.574 -21.688 -28.484 1 97.38 279 GLN A O 1
ATOM 2214 N N . GLN A 1 280 ? -6.066 -23.625 -29.453 1 97.75 280 GLN A N 1
ATOM 2215 C CA . GLN A 1 280 ? -7.402 -23.781 -30.016 1 97.75 280 GLN A CA 1
ATOM 2216 C C . GLN A 1 280 ? -8.445 -23.938 -28.922 1 97.75 280 GLN A C 1
ATOM 2218 O O . GLN A 1 280 ? -9.516 -23.312 -28.969 1 97.75 280 GLN A O 1
ATOM 2223 N N . LEU A 1 281 ? -8.133 -24.75 -27.969 1 98.62 281 LEU A N 1
ATOM 2224 C CA . LEU A 1 281 ? -9.047 -24.922 -26.844 1 98.62 281 LEU A CA 1
ATOM 2225 C C . LEU A 1 281 ? -9.25 -23.594 -26.109 1 98.62 281 LEU A C 1
ATOM 2227 O O . LEU A 1 281 ? -10.375 -23.25 -25.766 1 98.62 281 LEU A O 1
ATOM 2231 N N . GLY A 1 282 ? -8.133 -22.953 -25.812 1 98.69 282 GLY A N 1
ATOM 2232 C CA . GLY A 1 282 ? -8.227 -21.656 -25.141 1 98.69 282 GLY A CA 1
ATOM 2233 C C . GLY A 1 282 ? -9.156 -20.688 -25.859 1 98.69 282 GLY A C 1
ATOM 2234 O O . GLY A 1 282 ? -9.984 -20.031 -25.219 1 98.69 282 GLY A O 1
ATOM 2235 N N . GLN A 1 283 ? -8.992 -20.562 -27.156 1 98.44 283 GLN A N 1
ATOM 2236 C CA . GLN A 1 283 ? -9.836 -19.688 -27.953 1 98.44 283 GLN A CA 1
ATOM 2237 C C . GLN A 1 283 ? -11.305 -20.125 -27.875 1 98.44 283 GLN A C 1
ATOM 2239 O O . GLN A 1 283 ? -12.195 -19.281 -27.781 1 98.44 283 GLN A O 1
ATOM 2244 N N . TYR A 1 284 ? -11.523 -21.375 -27.984 1 98.56 284 TYR A N 1
ATOM 2245 C CA . TYR A 1 284 ? -12.883 -21.906 -27.891 1 98.56 284 TYR A CA 1
ATOM 2246 C C . TYR A 1 284 ? -13.5 -21.562 -26.547 1 98.56 284 TYR A C 1
ATOM 2248 O O . TYR A 1 284 ? -14.648 -21.109 -26.469 1 98.56 284 TYR A O 1
ATOM 2256 N N . VAL A 1 285 ? -12.758 -21.812 -25.453 1 98.81 285 VAL A N 1
ATOM 2257 C CA . VAL A 1 285 ? -13.195 -21.5 -24.094 1 98.81 285 VAL A CA 1
ATOM 2258 C C . VAL A 1 285 ? -13.516 -20.016 -23.984 1 98.81 285 VAL A C 1
ATOM 2260 O O . VAL A 1 285 ? -14.531 -19.625 -23.391 1 98.81 285 VAL A O 1
ATOM 2263 N N . TYR A 1 286 ? -12.648 -19.172 -24.562 1 98.75 286 TYR A N 1
ATOM 2264 C CA . TYR A 1 286 ? -12.852 -17.734 -24.578 1 98.75 286 TYR A CA 1
ATOM 2265 C C . TYR A 1 286 ? -14.156 -17.375 -25.281 1 98.75 286 TYR A C 1
ATOM 2267 O O . TYR A 1 286 ? -14.938 -16.562 -24.781 1 98.75 286 TYR A O 1
ATOM 2275 N N . GLU A 1 287 ? -14.43 -17.906 -26.375 1 98.5 287 GLU A N 1
ATOM 2276 C CA . GLU A 1 287 ? -15.625 -17.641 -27.172 1 98.5 287 GLU A CA 1
ATOM 2277 C C . GLU A 1 287 ? -16.891 -18.078 -26.438 1 98.5 287 GLU A C 1
ATOM 2279 O O . GLU A 1 287 ? -17.969 -17.578 -26.703 1 98.5 287 GLU A O 1
ATOM 2284 N N . GLN A 1 288 ? -16.719 -19.031 -25.531 1 98.44 288 GLN A N 1
ATOM 2285 C CA . GLN A 1 288 ? -17.859 -19.531 -24.766 1 98.44 288 GLN A CA 1
ATOM 2286 C C . GLN A 1 288 ? -18.078 -18.719 -23.5 1 98.44 288 GLN A C 1
ATOM 2288 O O . GLN A 1 288 ? -18.891 -19.078 -22.656 1 98.44 288 GLN A O 1
ATOM 2293 N N . GLY A 1 289 ? -17.266 -17.719 -23.25 1 98.31 289 GLY A N 1
ATOM 2294 C CA . GLY A 1 289 ? -17.562 -16.797 -22.172 1 98.31 289 GLY A CA 1
ATOM 2295 C C . GLY A 1 289 ? -16.594 -16.906 -21.016 1 98.31 289 GLY A C 1
ATOM 2296 O O . GLY A 1 289 ? -16.812 -16.297 -19.969 1 98.31 289 GLY A O 1
ATOM 2297 N N . PHE A 1 290 ? -15.555 -17.703 -21.094 1 98.69 290 PHE A N 1
ATOM 2298 C CA . PHE A 1 290 ? -14.484 -17.766 -20.109 1 98.69 290 PHE A CA 1
ATOM 2299 C C . PHE A 1 290 ? -13.219 -17.109 -20.641 1 98.69 290 PHE A C 1
ATOM 2301 O O . PHE A 1 290 ? -12.898 -17.234 -21.828 1 98.69 290 PHE A O 1
ATOM 2308 N N . LYS A 1 291 ? -12.438 -16.453 -19.781 1 98.44 291 LYS A N 1
ATOM 2309 C CA . LYS A 1 291 ? -11.195 -15.82 -20.219 1 98.44 291 LYS A CA 1
ATOM 2310 C C . LYS A 1 291 ? -9.984 -16.469 -19.547 1 98.44 291 LYS A C 1
ATOM 2312 O O . LYS A 1 291 ? -9.578 -16.062 -18.453 1 98.44 291 LYS A O 1
ATOM 2317 N N . PRO A 1 292 ? -9.422 -17.438 -20.234 1 98.62 292 PRO A N 1
ATOM 2318 C CA . PRO A 1 292 ? -8.148 -17.969 -19.734 1 98.62 292 PRO A CA 1
ATOM 2319 C C . PRO A 1 292 ? -6.98 -17.016 -19.969 1 98.62 292 PRO A C 1
ATOM 2321 O O . PRO A 1 292 ? -7.172 -15.922 -20.5 1 98.62 292 PRO A O 1
ATOM 2324 N N . ARG A 1 293 ? -5.844 -17.344 -19.547 1 98.19 293 ARG A N 1
ATOM 2325 C CA . ARG A 1 293 ? -4.648 -16.547 -19.797 1 98.19 293 ARG A CA 1
ATOM 2326 C C . ARG A 1 293 ? -3.869 -17.078 -21 1 98.19 293 ARG A C 1
ATOM 2328 O O . ARG A 1 293 ? -3.436 -18.234 -21 1 98.19 293 ARG A O 1
ATOM 2335 N N . PHE A 1 294 ? -3.725 -16.219 -21.969 1 97.5 294 PHE A N 1
ATOM 2336 C CA . PHE A 1 294 ? -2.852 -16.516 -23.109 1 97.5 294 PHE A CA 1
ATOM 2337 C C . PHE A 1 294 ? -1.485 -15.859 -22.906 1 97.5 294 PHE A C 1
ATOM 2339 O O . PHE A 1 294 ? -1.391 -14.727 -22.438 1 97.5 294 PHE A O 1
ATOM 2346 N N . TYR A 1 295 ? -0.494 -16.594 -23.188 1 94.69 295 TYR A N 1
ATOM 2347 C CA . TYR A 1 295 ? 0.853 -16.047 -23.094 1 94.69 295 TYR A CA 1
ATOM 2348 C C . TYR A 1 295 ? 1.394 -15.688 -24.469 1 94.69 295 TYR A C 1
ATOM 2350 O O . TYR A 1 295 ? 1.212 -16.438 -25.422 1 94.69 295 TYR A O 1
ATOM 2358 N N . ASP A 1 296 ? 1.994 -14.531 -24.531 1 86.31 296 ASP A N 1
ATOM 2359 C CA . ASP A 1 296 ? 2.498 -14.062 -25.812 1 86.31 296 ASP A CA 1
ATOM 2360 C C . ASP A 1 296 ? 4.016 -13.914 -25.781 1 86.31 296 ASP A C 1
ATOM 2362 O O . ASP A 1 296 ? 4.645 -13.734 -26.828 1 86.31 296 ASP A O 1
ATOM 2366 N N . GLU A 1 297 ? 4.551 -14.055 -24.672 1 85.94 297 GLU A N 1
ATOM 2367 C CA . GLU A 1 297 ? 6.004 -13.953 -24.578 1 85.94 297 GLU A CA 1
ATOM 2368 C C . GLU A 1 297 ? 6.684 -15.117 -25.297 1 85.94 297 GLU A C 1
ATOM 2370 O O . GLU A 1 297 ? 6.176 -16.234 -25.281 1 85.94 297 GLU A O 1
ATOM 2375 N N . PRO A 1 298 ? 7.844 -14.883 -25.859 1 83.5 298 PRO A N 1
ATOM 2376 C CA . PRO A 1 298 ? 8.516 -15.906 -26.672 1 83.5 298 PRO A CA 1
ATOM 2377 C C . PRO A 1 298 ? 8.703 -17.219 -25.922 1 83.5 298 PRO A C 1
ATOM 2379 O O . PRO A 1 298 ? 8.422 -18.297 -26.453 1 83.5 298 PRO A O 1
ATOM 2382 N N . VAL A 1 299 ? 9.07 -17.141 -24.672 1 85.06 299 VAL A N 1
ATOM 2383 C CA . VAL A 1 299 ? 9.375 -18.344 -23.906 1 85.06 299 VAL A CA 1
ATOM 2384 C C . VAL A 1 299 ? 8.07 -19.062 -23.547 1 85.06 299 VAL A C 1
ATOM 2386 O O . VAL A 1 299 ? 8.078 -20.266 -23.266 1 85.06 299 VAL A O 1
ATOM 2389 N N . MET A 1 300 ? 6.945 -18.406 -23.656 1 92.56 300 MET A N 1
ATOM 2390 C CA . MET A 1 300 ? 5.672 -18.969 -23.203 1 92.56 300 MET A CA 1
ATOM 2391 C C . MET A 1 300 ? 4.68 -19.062 -24.359 1 92.56 300 MET A C 1
ATOM 2393 O O . MET A 1 300 ? 3.479 -19.219 -24.125 1 92.56 300 MET A O 1
ATOM 2397 N N . LYS A 1 301 ? 5.219 -18.922 -25.484 1 89.81 301 LYS A N 1
ATOM 2398 C CA . LYS A 1 301 ? 4.34 -18.984 -26.656 1 89.81 301 LYS A CA 1
ATOM 2399 C C . LYS A 1 301 ? 3.623 -20.328 -26.719 1 89.81 301 LYS A C 1
ATOM 2401 O O . LYS A 1 301 ? 4.238 -21.375 -26.516 1 89.81 301 LYS A O 1
ATOM 2406 N N . GLY A 1 302 ? 2.334 -20.312 -26.984 1 92.38 302 GLY A N 1
ATOM 2407 C CA . GLY A 1 302 ? 1.567 -21.531 -27.172 1 92.38 302 GLY A CA 1
ATOM 2408 C C . GLY A 1 302 ? 0.99 -22.078 -25.875 1 92.38 302 GLY A C 1
ATOM 2409 O O . GLY A 1 302 ? 0.344 -23.125 -25.875 1 92.38 302 GLY A O 1
ATOM 2410 N N . TYR A 1 303 ? 1.303 -21.391 -24.781 1 96.94 303 TYR A N 1
ATOM 2411 C CA . TYR A 1 303 ? 0.751 -21.844 -23.5 1 96.94 303 TYR A CA 1
ATOM 2412 C C . TYR A 1 303 ? -0.567 -21.125 -23.203 1 96.94 303 TYR A C 1
ATOM 2414 O O . TYR A 1 303 ? -0.775 -19.984 -23.609 1 96.94 303 TYR A O 1
ATOM 2422 N N . VAL A 1 304 ? -1.463 -21.781 -22.562 1 98.44 304 VAL A N 1
ATOM 2423 C CA . VAL A 1 304 ? -2.717 -21.234 -22.047 1 98.44 304 VAL A CA 1
ATOM 2424 C C . VAL A 1 304 ? -2.953 -21.734 -20.625 1 98.44 304 VAL A C 1
ATOM 2426 O O . VAL A 1 304 ? -2.818 -22.922 -20.344 1 98.44 304 VAL A O 1
ATOM 2429 N N . ARG A 1 305 ? -3.252 -20.844 -19.734 1 98.75 305 ARG A N 1
ATOM 2430 C CA . ARG A 1 305 ? -3.457 -21.188 -18.328 1 98.75 305 ARG A CA 1
ATOM 2431 C C . ARG A 1 305 ? -4.887 -20.891 -17.891 1 98.75 305 ARG A C 1
ATOM 2433 O O . ARG A 1 305 ? -5.469 -19.891 -18.297 1 98.75 305 ARG A O 1
ATOM 2440 N N . TYR A 1 306 ? -5.461 -21.75 -17.094 1 98.81 306 TYR A N 1
ATOM 2441 C CA . TYR A 1 306 ? -6.82 -21.656 -16.562 1 98.81 306 TYR A CA 1
ATOM 2442 C C . TYR A 1 306 ? -6.816 -21.672 -15.039 1 98.81 306 TYR A C 1
ATOM 2444 O O . TYR A 1 306 ? -6.234 -22.578 -14.422 1 98.81 306 TYR A O 1
ATOM 2452 N N . SER A 1 307 ? -7.449 -20.75 -14.398 1 98.5 307 SER A N 1
ATOM 2453 C CA . SER A 1 307 ? -7.555 -20.719 -12.945 1 98.5 307 SER A CA 1
ATOM 2454 C C . SER A 1 307 ? -8.898 -21.281 -12.477 1 98.5 307 SER A C 1
ATOM 2456 O O . SER A 1 307 ? -9.797 -21.5 -13.281 1 98.5 307 SER A O 1
ATOM 2458 N N . ILE A 1 308 ? -9.031 -21.406 -11.203 1 98.81 308 ILE A N 1
ATOM 2459 C CA . ILE A 1 308 ? -10.25 -21.969 -10.633 1 98.81 308 ILE A CA 1
ATOM 2460 C C . ILE A 1 308 ? -11.406 -21 -10.805 1 98.81 308 ILE A C 1
ATOM 2462 O O . ILE A 1 308 ? -11.195 -19.797 -11.047 1 98.81 308 ILE A O 1
ATOM 2466 N N . ALA A 1 309 ? -12.609 -21.469 -10.766 1 98.69 309 ALA A N 1
ATOM 2467 C CA . ALA A 1 309 ? -13.898 -20.781 -10.742 1 98.69 309 ALA A CA 1
ATOM 2468 C C . ALA A 1 309 ? -14.852 -21.453 -9.758 1 98.69 309 ALA A C 1
ATOM 2470 O O . ALA A 1 309 ? -14.453 -22.328 -8.992 1 98.69 309 ALA A O 1
ATOM 2471 N N . THR A 1 310 ? -16.047 -20.938 -9.625 1 98.5 310 THR A N 1
ATOM 2472 C CA . THR A 1 310 ? -17 -21.594 -8.734 1 98.5 310 THR A CA 1
ATOM 2473 C C . THR A 1 310 ? -17.297 -23.016 -9.219 1 98.5 310 THR A C 1
ATOM 2475 O O . THR A 1 310 ? -17.047 -23.344 -10.375 1 98.5 310 THR A O 1
ATOM 2478 N N . ALA A 1 311 ? -17.812 -23.828 -8.312 1 98.38 311 ALA A N 1
ATOM 2479 C CA . ALA A 1 311 ? -18.141 -25.203 -8.648 1 98.38 311 ALA A CA 1
ATOM 2480 C C . ALA A 1 311 ? -19.062 -25.281 -9.859 1 98.38 311 ALA A C 1
ATOM 2482 O O . ALA A 1 311 ? -18.875 -26.109 -10.75 1 98.38 311 ALA A O 1
ATOM 2483 N N . SER A 1 312 ? -20.062 -24.375 -9.867 1 98.5 312 SER A N 1
ATOM 2484 C CA . SER A 1 312 ? -21 -24.344 -10.977 1 98.5 312 SER A CA 1
ATOM 2485 C C . SER A 1 312 ? -20.328 -23.906 -12.266 1 98.5 312 SER A C 1
ATOM 2487 O O . SER A 1 312 ? -20.594 -24.469 -13.336 1 98.5 312 SER A O 1
ATOM 2489 N N . GLN A 1 313 ? -19.453 -22.938 -12.172 1 98.75 313 GLN A N 1
ATOM 2490 C CA . GLN A 1 313 ? -18.734 -22.453 -13.344 1 98.75 313 GLN A CA 1
ATOM 2491 C C . GLN A 1 313 ? -17.766 -23.516 -13.867 1 98.75 313 GLN A C 1
ATOM 2493 O O . GLN A 1 313 ? -17.562 -23.625 -15.078 1 98.75 313 GLN A O 1
ATOM 2498 N N . LEU A 1 314 ? -17.188 -24.297 -12.969 1 98.81 314 LEU A N 1
ATOM 2499 C CA . LEU A 1 314 ? -16.281 -25.359 -13.383 1 98.81 314 LEU A CA 1
ATOM 2500 C C . LEU A 1 314 ? -17.047 -26.469 -14.086 1 98.81 314 LEU A C 1
ATOM 2502 O O . LEU A 1 314 ? -16.531 -27.109 -15.008 1 98.81 314 LEU A O 1
ATOM 2506 N N . LYS A 1 315 ? -18.25 -26.703 -13.664 1 98.69 315 LYS A N 1
ATOM 2507 C CA . LYS A 1 315 ? -19.078 -27.656 -14.375 1 98.69 315 LYS A CA 1
ATOM 2508 C C . LYS A 1 315 ? -19.375 -27.203 -15.797 1 98.69 315 LYS A C 1
ATOM 2510 O O . LYS A 1 315 ? -19.359 -28 -16.734 1 98.69 315 LYS A O 1
ATOM 2515 N N . GLN A 1 316 ? -19.672 -25.906 -15.906 1 98.81 316 GLN A N 1
ATOM 2516 C CA . GLN A 1 316 ? -19.844 -25.328 -17.234 1 98.81 316 GLN A CA 1
ATOM 2517 C C . GLN A 1 316 ? -18.578 -25.469 -18.078 1 98.81 316 GLN A C 1
ATOM 2519 O O . GLN A 1 316 ? -18.641 -25.844 -19.25 1 98.81 316 GLN A O 1
ATOM 2524 N N . LEU A 1 317 ? -17.469 -25.156 -17.469 1 98.88 317 LEU A N 1
ATOM 2525 C CA . LEU A 1 317 ? -16.188 -25.281 -18.156 1 98.88 317 LEU A CA 1
ATOM 2526 C C . LEU A 1 317 ? -15.953 -26.719 -18.609 1 98.88 317 LEU A C 1
ATOM 2528 O O . LEU A 1 317 ? -15.445 -26.953 -19.703 1 98.88 317 LEU A O 1
ATOM 2532 N N . GLU A 1 318 ? -16.266 -27.641 -17.75 1 98.88 318 GLU A N 1
ATOM 2533 C CA . GLU A 1 318 ? -16.109 -29.062 -18.094 1 98.88 318 GLU A CA 1
ATOM 2534 C C . GLU A 1 318 ? -16.891 -29.422 -19.344 1 98.88 318 GLU A C 1
ATOM 2536 O O . GLU A 1 318 ? -16.375 -30.125 -20.219 1 98.88 318 GLU A O 1
ATOM 2541 N N . GLU A 1 319 ? -18.094 -28.953 -19.422 1 98.75 319 GLU A N 1
ATOM 2542 C CA . GLU A 1 319 ? -18.906 -29.234 -20.609 1 98.75 319 GLU A CA 1
ATOM 2543 C C . GLU A 1 319 ? -18.297 -28.625 -21.859 1 98.75 319 GLU A C 1
ATOM 2545 O O . GLU A 1 319 ? -18.297 -29.234 -22.922 1 98.75 319 GLU A O 1
ATOM 2550 N N . ILE A 1 320 ? -17.812 -27.422 -21.719 1 98.75 320 ILE A N 1
ATOM 2551 C CA . ILE A 1 320 ? -17.172 -26.719 -22.828 1 98.75 320 ILE A CA 1
ATOM 2552 C C . ILE A 1 320 ? -15.953 -27.516 -23.297 1 98.75 320 ILE A C 1
ATOM 2554 O O . ILE A 1 320 ? -15.758 -27.719 -24.5 1 98.75 320 ILE A O 1
ATOM 2558 N N . VAL A 1 321 ? -15.156 -27.969 -22.359 1 98.81 321 VAL A N 1
ATOM 2559 C CA . VAL A 1 321 ? -13.938 -28.719 -22.656 1 98.81 321 VAL A CA 1
ATOM 2560 C C . VAL A 1 321 ? -14.289 -30.047 -23.312 1 98.81 321 VAL A C 1
ATOM 2562 O O . VAL A 1 321 ? -13.648 -30.469 -24.281 1 98.81 321 VAL A O 1
ATOM 2565 N N . LYS A 1 322 ? -15.305 -30.688 -22.828 1 98.25 322 LYS A N 1
ATOM 2566 C CA . LYS A 1 322 ? -15.781 -31.953 -23.391 1 98.25 322 LYS A CA 1
ATOM 2567 C C . LYS A 1 322 ? -16.219 -31.781 -24.844 1 98.25 322 LYS A C 1
ATOM 2569 O O . LYS A 1 322 ? -15.883 -32.594 -25.703 1 98.25 322 LYS A O 1
ATOM 2574 N N . GLU A 1 323 ? -16.984 -30.797 -25 1 98.19 323 GLU A N 1
ATOM 2575 C CA . GLU A 1 323 ? -17.484 -30.531 -26.344 1 98.19 323 GLU A CA 1
ATOM 2576 C C . GLU A 1 323 ? -16.344 -30.281 -27.328 1 98.19 323 GLU A C 1
ATOM 2578 O O . GLU A 1 323 ? -16.328 -30.828 -28.438 1 98.19 323 GLU A O 1
ATOM 2583 N N . TRP A 1 324 ? -15.477 -29.391 -26.953 1 98.25 324 TRP A N 1
ATOM 2584 C CA . TRP A 1 324 ? -14.32 -29.125 -27.812 1 98.25 324 TRP A CA 1
ATOM 2585 C C . TRP A 1 324 ? -13.547 -30.406 -28.094 1 98.25 324 TRP A C 1
ATOM 2587 O O . TRP A 1 324 ? -13.117 -30.641 -29.234 1 98.25 324 TRP A O 1
ATOM 2597 N N . SER A 1 325 ? -13.297 -31.203 -27.047 1 97.75 325 SER A N 1
ATOM 2598 C CA . SER A 1 325 ? -12.547 -32.438 -27.156 1 97.75 325 SER A CA 1
ATOM 2599 C C . SER A 1 325 ? -13.172 -33.375 -28.188 1 97.75 325 SER A C 1
ATOM 2601 O O . SER A 1 325 ? -12.469 -34 -29 1 97.75 325 SER A O 1
ATOM 2603 N N . ALA A 1 326 ? -14.445 -33.469 -28.219 1 96.38 326 ALA A N 1
ATOM 2604 C CA . ALA A 1 326 ? -15.172 -34.344 -29.156 1 96.38 326 ALA A CA 1
ATOM 2605 C C . ALA A 1 326 ? -15.016 -33.844 -30.578 1 96.38 326 ALA A C 1
ATOM 2607 O O . ALA A 1 326 ? -14.828 -34.625 -31.516 1 96.38 326 ALA A O 1
ATOM 2608 N N . LYS A 1 327 ? -15.125 -32.594 -30.703 1 94.88 327 LYS A N 1
ATOM 2609 C CA . LYS A 1 327 ? -14.977 -32 -32.031 1 94.88 327 LYS A CA 1
ATOM 2610 C C . LYS A 1 327 ? -13.547 -32.188 -32.531 1 94.88 327 LYS A C 1
ATOM 2612 O O . LYS A 1 327 ? -13.344 -32.375 -33.75 1 94.88 327 LYS A O 1
ATOM 2617 N N . TYR A 1 328 ? -12.625 -32 -31.719 1 92 328 TYR A N 1
ATOM 2618 C CA . TYR A 1 328 ? -11.219 -32.156 -32.062 1 92 328 TYR A CA 1
ATOM 2619 C C . TYR A 1 328 ? -10.938 -33.562 -32.594 1 92 328 TYR A C 1
ATOM 2621 O O . TYR A 1 328 ? -10.219 -33.719 -33.594 1 92 328 TYR A O 1
ATOM 2629 N N . ASP A 1 329 ? -11.516 -34.625 -32.031 1 88.12 329 ASP A N 1
ATOM 2630 C CA . ASP A 1 329 ? -11.344 -36.031 -32.438 1 88.12 329 ASP A CA 1
ATOM 2631 C C . ASP A 1 329 ? -11.953 -36.25 -33.812 1 88.12 329 ASP A C 1
ATOM 2633 O O . ASP A 1 329 ? -11.383 -36.969 -34.656 1 88.12 329 ASP A O 1
ATOM 2637 N N . LEU A 1 330 ? -12.977 -35.625 -33.969 1 85.06 330 LEU A N 1
ATOM 2638 C CA . LEU A 1 330 ? -13.656 -35.781 -35.25 1 85.06 330 LEU A CA 1
ATOM 2639 C C . LEU A 1 330 ? -12.844 -35.156 -36.375 1 85.06 330 LEU A C 1
ATOM 2641 O O . LEU A 1 330 ? -12.773 -35.688 -37.469 1 85.06 330 LEU A O 1
ATOM 2645 N N . SER A 1 331 ? -12.336 -34 -36.062 1 83.94 331 SER A N 1
ATOM 2646 C CA . SER A 1 331 ? -11.555 -33.312 -37.094 1 83.94 331 SER A CA 1
ATOM 2647 C C . SER A 1 331 ? -10.289 -34.062 -37.438 1 83.94 331 SER A C 1
ATOM 2649 O O . SER A 1 331 ? -9.789 -33.969 -38.562 1 83.94 331 SER A O 1
ATOM 2651 N N . LYS A 1 332 ? -9.703 -34.812 -36.656 1 84.06 332 LYS A N 1
ATOM 2652 C CA . LYS A 1 332 ? -8.484 -35.562 -36.906 1 84.06 332 LYS A CA 1
ATOM 2653 C C . LYS A 1 332 ? -8.797 -36.875 -37.625 1 84.06 332 LYS A C 1
ATOM 2655 O O . LYS A 1 332 ? -7.969 -37.406 -38.375 1 84.06 332 LYS A O 1
ATOM 2660 N N . THR A 1 333 ? -9.953 -37.438 -37.344 1 75.38 333 THR A N 1
ATOM 2661 C CA . THR A 1 333 ? -10.367 -38.656 -38.031 1 75.38 333 THR A CA 1
ATOM 2662 C C . THR A 1 333 ? -10.734 -38.375 -39.5 1 75.38 333 THR A C 1
ATOM 2664 O O . THR A 1 333 ? -10.43 -39.156 -40.375 1 75.38 333 THR A O 1
ATOM 2667 N N . THR A 1 334 ? -11.289 -37.219 -39.75 1 69.62 334 THR A N 1
ATOM 2668 C CA . THR A 1 334 ? -11.695 -36.844 -41.094 1 69.62 334 THR A CA 1
ATOM 2669 C C . THR A 1 334 ? -10.477 -36.5 -41.969 1 69.62 334 THR A C 1
ATOM 2671 O O . THR A 1 334 ? -10.531 -36.531 -43.188 1 69.62 334 THR A O 1
ATOM 2674 N N . LYS A 1 335 ? -9.633 -35.938 -41.406 1 65.38 335 LYS A N 1
ATOM 2675 C CA . LYS A 1 335 ? -8.453 -35.594 -42.188 1 65.38 335 LYS A CA 1
ATOM 2676 C C . LYS A 1 335 ? -7.676 -36.844 -42.594 1 65.38 335 LYS A C 1
ATOM 2678 O O . LYS A 1 335 ? -6.789 -36.781 -43.438 1 65.38 335 LYS A O 1
ATOM 2683 N N . HIS A 1 336 ? -7.742 -37.938 -41.75 1 57.62 336 HIS A N 1
ATOM 2684 C CA . HIS A 1 336 ? -7.039 -39.156 -42.062 1 57.62 336 HIS A CA 1
ATOM 2685 C C . HIS A 1 336 ? -7.922 -40.125 -42.844 1 57.62 336 HIS A C 1
ATOM 2687 O O . HIS A 1 336 ? -7.504 -41.219 -43.188 1 57.62 336 HIS A O 1
ATOM 2693 N N . SER A 1 337 ? -8.969 -39.812 -43.188 1 42.28 337 SER A N 1
ATOM 2694 C CA . SER A 1 337 ? -9.742 -40.594 -44.156 1 42.28 337 SER A CA 1
ATOM 2695 C C . SER A 1 337 ? -9.625 -40 -45.562 1 42.28 337 SER A C 1
ATOM 2697 O O . SER A 1 337 ? -9.602 -38.781 -45.719 1 42.28 337 SER A O 1
ATOM 2699 N N . MET B 1 1 ? -8.938 8.398 26.797 1 94.5 1 MET B N 1
ATOM 2700 C CA . MET B 1 1 ? -7.996 9.375 26.25 1 94.5 1 MET B CA 1
ATOM 2701 C C . MET B 1 1 ? -8.453 9.883 24.891 1 94.5 1 MET B C 1
ATOM 2703 O O . MET B 1 1 ? -8.898 9.102 24.062 1 94.5 1 MET B O 1
ATOM 2707 N N . ILE B 1 2 ? -8.586 11.172 24.719 1 96.88 2 ILE B N 1
ATOM 2708 C CA . ILE B 1 2 ? -8.891 11.797 23.438 1 96.88 2 ILE B CA 1
ATOM 2709 C C . ILE B 1 2 ? -7.602 12.219 22.75 1 96.88 2 ILE B C 1
ATOM 2711 O O . ILE B 1 2 ? -6.871 13.07 23.25 1 96.88 2 ILE B O 1
ATOM 2715 N N . TYR B 1 3 ? -7.363 11.641 21.594 1 96.5 3 TYR B N 1
ATOM 2716 C CA . TYR B 1 3 ? -6.102 11.883 20.891 1 96.5 3 TYR B CA 1
ATOM 2717 C C . TYR B 1 3 ? -6.203 13.102 19.984 1 96.5 3 TYR B C 1
ATOM 2719 O O . TYR B 1 3 ? -7.051 13.148 19.094 1 96.5 3 TYR B O 1
ATOM 2727 N N . ILE B 1 4 ? -5.398 14.039 20.203 1 98.56 4 ILE B N 1
ATOM 2728 C CA . ILE B 1 4 ? -5.332 15.242 19.391 1 98.56 4 ILE B CA 1
ATOM 2729 C C . ILE B 1 4 ? -3.887 15.508 18.984 1 98.56 4 ILE B C 1
ATOM 2731 O O . ILE B 1 4 ? -3.424 16.656 19.031 1 98.56 4 ILE B O 1
ATOM 2735 N N . ASP B 1 5 ? -3.17 14.391 18.609 1 97.75 5 ASP B N 1
ATOM 2736 C CA . ASP B 1 5 ? -1.733 14.5 18.391 1 97.75 5 ASP B CA 1
ATOM 2737 C C . ASP B 1 5 ? -1.377 14.109 16.953 1 97.75 5 ASP B C 1
ATOM 2739 O O . ASP B 1 5 ? -0.257 14.352 16.5 1 97.75 5 ASP B O 1
ATOM 2743 N N . LYS B 1 6 ? -2.275 13.57 16.125 1 96.69 6 LYS B N 1
ATOM 2744 C CA . LYS B 1 6 ? -1.911 13.023 14.82 1 96.69 6 LYS B CA 1
ATOM 2745 C C . LYS B 1 6 ? -2.668 13.727 13.703 1 96.69 6 LYS B C 1
ATOM 2747 O O . LYS B 1 6 ? -2.654 13.266 12.555 1 96.69 6 LYS B O 1
ATOM 2752 N N . ASN B 1 7 ? -3.426 14.758 14 1 98.19 7 ASN B N 1
ATOM 2753 C CA . ASN B 1 7 ? -4.082 15.625 13.031 1 98.19 7 ASN B CA 1
ATOM 2754 C C . ASN B 1 7 ? -5.137 14.867 12.227 1 98.19 7 ASN B C 1
ATOM 2756 O O . ASN B 1 7 ? -5.324 15.133 11.039 1 98.19 7 ASN B O 1
ATOM 2760 N N . GLU B 1 8 ? -5.785 13.891 12.844 1 98.06 8 GLU B N 1
ATOM 2761 C CA . GLU B 1 8 ? -6.832 13.086 12.227 1 98.06 8 GLU B CA 1
ATOM 2762 C C . GLU B 1 8 ? -8.188 13.781 12.305 1 98.06 8 GLU B C 1
ATOM 2764 O O . GLU B 1 8 ? -8.406 14.633 13.18 1 98.06 8 GLU B O 1
ATOM 2769 N N . SER B 1 9 ? -9.039 13.461 11.344 1 98.5 9 SER B N 1
ATOM 2770 C CA . SER B 1 9 ? -10.438 13.859 11.508 1 98.5 9 SER B CA 1
ATOM 2771 C C . SER B 1 9 ? -11.07 13.18 12.711 1 98.5 9 SER B C 1
ATOM 2773 O O . SER B 1 9 ? -10.883 11.984 12.93 1 98.5 9 SER B O 1
ATOM 2775 N N . PRO B 1 10 ? -11.781 13.93 13.508 1 98.12 10 PRO B N 1
ATOM 2776 C CA . PRO B 1 10 ? -12.422 13.312 14.672 1 98.12 10 PRO B CA 1
ATOM 2777 C C . PRO B 1 10 ? -13.625 12.453 14.305 1 98.12 10 PRO B C 1
ATOM 2779 O O . PRO B 1 10 ? -14.133 11.695 15.141 1 98.12 10 PRO B O 1
ATOM 2782 N N . VAL B 1 11 ? -14.117 12.562 13.055 1 97.5 11 VAL B N 1
ATOM 2783 C CA . VAL B 1 11 ? -15.289 11.812 12.625 1 97.5 11 VAL B CA 1
ATOM 2784 C C . VAL B 1 11 ? -15.031 11.195 11.25 1 97.5 11 VAL B C 1
ATOM 2786 O O . VAL B 1 11 ? -14.148 11.648 10.516 1 97.5 11 VAL B O 1
ATOM 2789 N N . THR B 1 12 ? -15.812 10.156 10.906 1 97.88 12 THR B N 1
ATOM 2790 C CA . THR B 1 12 ? -15.758 9.547 9.586 1 97.88 12 THR B CA 1
ATOM 2791 C C . THR B 1 12 ? -16.594 10.336 8.594 1 97.88 12 THR B C 1
ATOM 2793 O O . THR B 1 12 ? -17.594 10.969 8.969 1 97.88 12 THR B O 1
ATOM 2796 N N . PRO B 1 13 ? -16.25 10.289 7.348 1 98.31 13 PRO B N 1
ATOM 2797 C CA . PRO B 1 13 ? -16.953 11.086 6.34 1 98.31 13 PRO B CA 1
ATOM 2798 C C . PRO B 1 13 ? -18.25 10.445 5.875 1 98.31 13 PRO B C 1
ATOM 2800 O O . PRO B 1 13 ? -19.125 11.133 5.344 1 98.31 13 PRO B O 1
ATOM 2803 N N . LEU B 1 14 ? -18.406 9.117 5.984 1 98.19 14 LEU B N 1
ATOM 2804 C CA . LEU B 1 14 ? -19.594 8.414 5.5 1 98.19 14 LEU B CA 1
ATOM 2805 C C . LEU B 1 14 ? -20.344 7.758 6.652 1 98.19 14 LEU B C 1
ATOM 2807 O O . LEU B 1 14 ? -19.734 7.285 7.613 1 98.19 14 LEU B O 1
ATOM 2811 N N . ASP B 1 15 ? -21.641 7.715 6.582 1 96.94 15 ASP B N 1
ATOM 2812 C CA . ASP B 1 15 ? -22.422 7.008 7.586 1 96.94 15 ASP B CA 1
ATOM 2813 C C . ASP B 1 15 ? -22.359 5.496 7.371 1 96.94 15 ASP B C 1
ATOM 2815 O O . ASP B 1 15 ? -21.844 5.031 6.355 1 96.94 15 ASP B O 1
ATOM 2819 N N . GLU B 1 16 ? -22.844 4.793 8.297 1 95.06 16 GLU B N 1
ATOM 2820 C CA . GLU B 1 16 ? -22.75 3.338 8.297 1 95.06 16 GLU B CA 1
ATOM 2821 C C . GLU B 1 16 ? -23.5 2.734 7.113 1 95.06 16 GLU B C 1
ATOM 2823 O O . GLU B 1 16 ? -23.031 1.771 6.504 1 95.06 16 GLU B O 1
ATOM 2828 N N . LYS B 1 17 ? -24.672 3.283 6.793 1 96.5 17 LYS B N 1
ATOM 2829 C CA . LYS B 1 17 ? -25.469 2.766 5.695 1 96.5 17 LYS B CA 1
ATOM 2830 C C . LYS B 1 17 ? -24.734 2.879 4.363 1 96.5 17 LYS B C 1
ATOM 2832 O O . LYS B 1 17 ? -24.703 1.927 3.582 1 96.5 17 LYS B O 1
ATOM 2837 N N . THR B 1 18 ? -24.172 4.047 4.102 1 97.81 18 THR B N 1
ATOM 2838 C CA . THR B 1 18 ? -23.406 4.285 2.877 1 97.81 18 THR B CA 1
ATOM 2839 C C . THR B 1 18 ? -22.188 3.371 2.805 1 97.81 18 THR B C 1
ATOM 2841 O O . THR B 1 18 ? -21.938 2.75 1.772 1 97.81 18 THR B O 1
ATOM 2844 N N . MET B 1 19 ? -21.516 3.234 3.922 1 96.81 19 MET B N 1
ATOM 2845 C CA . MET B 1 19 ? -20.328 2.385 3.975 1 96.81 19 MET B CA 1
ATOM 2846 C C . MET B 1 19 ? -20.688 0.929 3.699 1 96.81 19 MET B C 1
ATOM 2848 O O . MET B 1 19 ? -20 0.253 2.926 1 96.81 19 MET B O 1
ATOM 2852 N N . THR B 1 20 ? -21.703 0.469 4.289 1 95.38 20 THR B N 1
ATOM 2853 C CA . THR B 1 20 ? -22.156 -0.905 4.102 1 95.38 20 THR B CA 1
ATOM 2854 C C . THR B 1 20 ? -22.547 -1.152 2.646 1 95.38 20 THR B C 1
ATOM 2856 O O . THR B 1 20 ? -22.25 -2.213 2.092 1 95.38 20 THR B O 1
ATOM 2859 N N . SER B 1 21 ? -23.203 -0.182 2.092 1 97.19 21 SER B N 1
ATOM 2860 C CA . SER B 1 21 ? -23.609 -0.298 0.695 1 97.19 21 SER B CA 1
ATOM 2861 C C . SER B 1 21 ? -22.391 -0.425 -0.222 1 97.19 21 SER B C 1
ATOM 2863 O O . SER B 1 21 ? -22.391 -1.252 -1.136 1 97.19 21 SER B O 1
ATOM 2865 N N . ILE B 1 22 ? -21.375 0.364 -0.012 1 97.44 22 ILE B N 1
ATOM 2866 C CA . ILE B 1 22 ? -20.156 0.336 -0.825 1 97.44 22 ILE B CA 1
ATOM 2867 C C . ILE B 1 22 ? -19.469 -1.018 -0.676 1 97.44 22 ILE B C 1
ATOM 2869 O O . ILE B 1 22 ? -19.109 -1.647 -1.671 1 97.44 22 ILE B O 1
ATOM 2873 N N . ILE B 1 23 ? -19.328 -1.487 0.543 1 95.38 23 ILE B N 1
ATOM 2874 C CA . ILE B 1 23 ? -18.594 -2.713 0.844 1 95.38 23 ILE B CA 1
ATOM 2875 C C . ILE B 1 23 ? -19.344 -3.914 0.262 1 95.38 23 ILE B C 1
ATOM 2877 O O . ILE B 1 23 ? -18.719 -4.812 -0.318 1 95.38 23 ILE B O 1
ATOM 2881 N N . SER B 1 24 ? -20.641 -3.898 0.4 1 95.5 24 SER B N 1
ATOM 2882 C CA . SER B 1 24 ? -21.453 -5.012 -0.085 1 95.5 24 SER B CA 1
ATOM 2883 C C . SER B 1 24 ? -21.406 -5.113 -1.605 1 95.5 24 SER B C 1
ATOM 2885 O O . SER B 1 24 ? -21.516 -6.207 -2.162 1 95.5 24 SER B O 1
ATOM 2887 N N . ALA B 1 25 ? -21.172 -4.043 -2.213 1 96.19 25 ALA B N 1
ATOM 2888 C CA . ALA B 1 25 ? -21.141 -4.008 -3.674 1 96.19 25 ALA B CA 1
ATOM 2889 C C . ALA B 1 25 ? -19.734 -4.254 -4.207 1 96.19 25 ALA B C 1
ATOM 2891 O O . ALA B 1 25 ? -19.516 -4.273 -5.422 1 96.19 25 ALA B O 1
ATOM 2892 N N . THR B 1 26 ? -18.75 -4.488 -3.355 1 96.31 26 THR B N 1
ATOM 2893 C CA . THR B 1 26 ? -17.359 -4.566 -3.766 1 96.31 26 THR B CA 1
ATOM 2894 C C . THR B 1 26 ? -16.844 -6.004 -3.693 1 96.31 26 THR B C 1
ATOM 2896 O O . THR B 1 26 ? -16.672 -6.555 -2.602 1 96.31 26 THR B O 1
ATOM 2899 N N . PRO B 1 27 ? -16.641 -6.66 -4.805 1 95.75 27 PRO B N 1
ATOM 2900 C CA . PRO B 1 27 ? -16.047 -7.996 -4.812 1 95.75 27 PRO B CA 1
ATOM 2901 C C . PRO B 1 27 ? -14.555 -7.984 -4.469 1 95.75 27 PRO B C 1
ATOM 2903 O O . PRO B 1 27 ? -13.711 -8.055 -5.367 1 95.75 27 PRO B O 1
ATOM 2906 N N . TYR B 1 28 ? -14.227 -8.062 -3.162 1 97.56 28 TYR B N 1
ATOM 2907 C CA . TYR B 1 28 ? -12.867 -7.828 -2.695 1 97.56 28 TYR B CA 1
ATOM 2908 C C . TYR B 1 28 ? -12.008 -9.07 -2.871 1 97.56 28 TYR B C 1
ATOM 2910 O O . TYR B 1 28 ? -10.805 -9.055 -2.59 1 97.56 28 TYR B O 1
ATOM 2918 N N . ASN B 1 29 ? -12.602 -10.234 -3.373 1 98.12 29 ASN B N 1
ATOM 2919 C CA . ASN B 1 29 ? -11.82 -11.406 -3.762 1 98.12 29 ASN B CA 1
ATOM 2920 C C . ASN B 1 29 ? -11.125 -11.195 -5.102 1 98.12 29 ASN B C 1
ATOM 2922 O O . ASN B 1 29 ? -10.25 -11.977 -5.484 1 98.12 29 ASN B O 1
ATOM 2926 N N . LEU B 1 30 ? -11.445 -10.125 -5.805 1 97.31 30 LEU B N 1
ATOM 2927 C CA . LEU B 1 30 ? -10.906 -9.844 -7.129 1 97.31 30 LEU B CA 1
ATOM 2928 C C . LEU B 1 30 ? -9.969 -8.641 -7.09 1 97.31 30 LEU B C 1
ATOM 2930 O O . LEU B 1 30 ? -10.156 -7.73 -6.277 1 97.31 30 LEU B O 1
ATOM 2934 N N . TYR B 1 31 ? -8.984 -8.633 -7.953 1 94.69 31 TYR B N 1
ATOM 2935 C CA . TYR B 1 31 ? -8.133 -7.461 -8.133 1 94.69 31 TYR B CA 1
ATOM 2936 C C . TYR B 1 31 ? -8.945 -6.273 -8.633 1 94.69 31 TYR B C 1
ATOM 2938 O O . TYR B 1 31 ? -9.922 -6.449 -9.375 1 94.69 31 TYR B O 1
ATOM 2946 N N . PRO B 1 32 ? -8.523 -5.07 -8.258 1 88.94 32 PRO B N 1
ATOM 2947 C CA . PRO B 1 32 ? -9.297 -3.867 -8.578 1 88.94 32 PRO B CA 1
ATOM 2948 C C . PRO B 1 32 ? -9.039 -3.359 -10 1 88.94 32 PRO B C 1
ATOM 2950 O O . PRO B 1 32 ? -8.602 -2.221 -10.18 1 88.94 32 PRO B O 1
ATOM 2953 N N . ASP B 1 33 ? -9.391 -3.924 -11.023 1 83.69 33 ASP B N 1
ATOM 2954 C CA . ASP B 1 33 ? -9.016 -3.619 -12.398 1 83.69 33 ASP B CA 1
ATOM 2955 C C . ASP B 1 33 ? -9.5 -2.229 -12.805 1 83.69 33 ASP B C 1
ATOM 2957 O O . ASP B 1 33 ? -8.734 -1.425 -13.328 1 83.69 33 ASP B O 1
ATOM 2961 N N . ALA B 1 34 ? -10.719 -1.859 -12.477 1 93.75 34 ALA B N 1
ATOM 2962 C CA . ALA B 1 34 ? -11.266 -0.597 -12.961 1 93.75 34 ALA B CA 1
ATOM 2963 C C . ALA B 1 34 ? -11.352 0.432 -11.836 1 93.75 34 ALA B C 1
ATOM 2965 O O . ALA B 1 34 ? -11.539 1.624 -12.094 1 93.75 34 ALA B O 1
ATOM 2966 N N . ALA B 1 35 ? -11.172 0.001 -10.641 1 97.44 35 ALA B N 1
ATOM 2967 C CA . ALA B 1 35 ? -11.43 0.857 -9.484 1 97.44 35 ALA B CA 1
ATOM 2968 C C . ALA B 1 35 ? -10.43 2.014 -9.43 1 97.44 35 ALA B C 1
ATOM 2970 O O . ALA B 1 35 ? -10.797 3.143 -9.094 1 97.44 35 ALA B O 1
ATOM 2971 N N . TYR B 1 36 ? -9.195 1.729 -9.766 1 97.88 36 TYR B N 1
ATOM 2972 C CA . TYR B 1 36 ? -8.141 2.736 -9.711 1 97.88 36 TYR B CA 1
ATOM 2973 C C . TYR B 1 36 ? -8.414 3.865 -10.703 1 97.88 36 TYR B C 1
ATOM 2975 O O . TYR B 1 36 ? -8.336 5.043 -10.344 1 97.88 36 TYR B O 1
ATOM 2983 N N . GLU B 1 37 ? -8.773 3.518 -11.898 1 97.94 37 GLU B N 1
ATOM 2984 C CA . GLU B 1 37 ? -9.078 4.508 -12.922 1 97.94 37 GLU B CA 1
ATOM 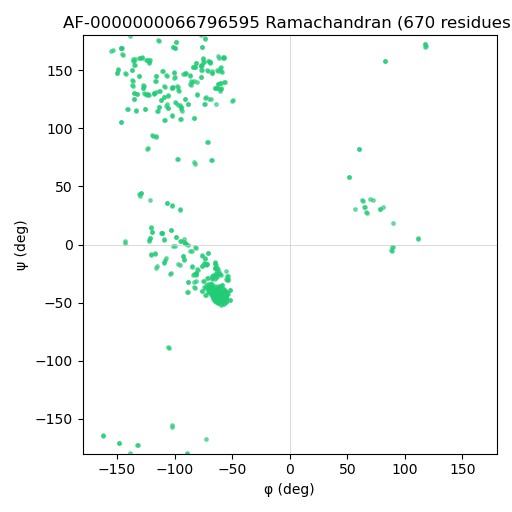2985 C C . GLU B 1 37 ? -10.336 5.293 -12.57 1 97.94 37 GLU B C 1
ATOM 2987 O O . GLU B 1 37 ? -10.422 6.496 -12.844 1 97.94 37 GLU B O 1
ATOM 2992 N N . GLN B 1 38 ? -11.32 4.578 -12.039 1 98.62 38 GLN B N 1
ATOM 2993 C CA . GLN B 1 38 ? -12.547 5.246 -11.609 1 98.62 38 GLN B CA 1
ATOM 2994 C C . GLN B 1 38 ? -12.258 6.285 -10.531 1 98.62 38 GLN B C 1
ATOM 2996 O O . GLN B 1 38 ? -12.828 7.379 -10.547 1 98.62 38 GLN B O 1
ATOM 3001 N N . PHE B 1 39 ? -11.391 5.914 -9.625 1 98.75 39 PHE B N 1
ATOM 3002 C CA . PHE B 1 39 ? -11 6.875 -8.602 1 98.75 39 PHE B CA 1
ATOM 3003 C C . PHE B 1 39 ? -10.32 8.086 -9.227 1 98.75 39 PHE B C 1
ATOM 3005 O O . PHE B 1 39 ? -10.68 9.227 -8.93 1 98.75 39 PHE B O 1
ATOM 3012 N N . LYS B 1 40 ? -9.312 7.855 -10.102 1 98.56 40 LYS B N 1
ATOM 3013 C CA . LYS B 1 40 ? -8.594 8.953 -10.742 1 98.56 40 LYS B CA 1
ATOM 3014 C C . LYS B 1 40 ? -9.555 9.883 -11.477 1 98.56 40 LYS B C 1
ATOM 3016 O O . LYS B 1 40 ? -9.398 11.109 -11.422 1 98.56 40 LYS B O 1
ATOM 3021 N N . GLU B 1 41 ? -10.516 9.312 -12.125 1 98.81 41 GLU B N 1
ATOM 3022 C CA . GLU B 1 41 ? -11.5 10.102 -12.859 1 98.81 41 GLU B CA 1
ATOM 3023 C C . GLU B 1 41 ? -12.328 10.977 -11.914 1 98.81 41 GLU B C 1
ATOM 3025 O O . GLU B 1 41 ? -12.531 12.156 -12.18 1 98.81 41 GLU B O 1
ATOM 3030 N N . ALA B 1 42 ? -12.844 10.352 -10.844 1 98.81 42 ALA B N 1
ATOM 3031 C CA . ALA B 1 42 ? -13.656 11.086 -9.875 1 98.81 42 ALA B CA 1
ATOM 3032 C C . ALA B 1 42 ? -12.859 12.211 -9.234 1 98.81 42 ALA B C 1
ATOM 3034 O O . ALA B 1 42 ? -13.352 13.336 -9.117 1 98.81 42 ALA B O 1
ATOM 3035 N N . TYR B 1 43 ? -11.641 11.922 -8.836 1 98.75 43 TYR B N 1
ATOM 3036 C CA . TYR B 1 43 ? -10.766 12.906 -8.211 1 98.75 43 TYR B CA 1
ATOM 3037 C C . TYR B 1 43 ? -10.461 14.055 -9.164 1 98.75 43 TYR B C 1
ATOM 3039 O O . TYR B 1 43 ? -10.523 15.227 -8.781 1 98.75 43 TYR B O 1
ATOM 3047 N N . ALA B 1 44 ? -10.086 13.688 -10.383 1 98.5 44 ALA B N 1
ATOM 3048 C CA . ALA B 1 44 ? -9.781 14.68 -11.422 1 98.5 44 ALA B CA 1
ATOM 3049 C C . ALA B 1 44 ? -10.969 15.609 -11.656 1 98.5 44 ALA B C 1
ATOM 3051 O O . ALA B 1 44 ? -10.805 16.828 -11.742 1 98.5 44 ALA B O 1
ATOM 3052 N N . LYS B 1 45 ? -12.133 15.031 -11.773 1 98.31 45 LYS B N 1
ATOM 3053 C CA . LYS B 1 45 ? -13.336 15.828 -12 1 98.31 45 LYS B CA 1
ATOM 3054 C C . LYS B 1 45 ? -13.594 16.781 -10.836 1 98.31 45 LYS B C 1
ATOM 3056 O O . LYS B 1 45 ? -13.969 17.938 -11.047 1 98.31 45 LYS B O 1
ATOM 3061 N N . PHE B 1 46 ? -13.422 16.328 -9.641 1 97.81 46 PHE B N 1
ATOM 3062 C CA . PHE B 1 46 ? -13.656 17.125 -8.438 1 97.81 46 PHE B CA 1
ATOM 3063 C C . PHE B 1 46 ? -12.758 18.344 -8.406 1 97.81 46 PHE B C 1
ATOM 3065 O O . PHE B 1 46 ? -13.172 19.422 -7.988 1 97.81 46 PHE B O 1
ATOM 3072 N N . TYR B 1 47 ? -11.484 18.219 -8.906 1 96.44 47 TYR B N 1
ATOM 3073 C CA . TYR B 1 47 ? -10.5 19.297 -8.773 1 96.44 47 TYR B CA 1
ATOM 3074 C C . TYR B 1 47 ? -10.234 19.953 -10.117 1 96.44 47 TYR B C 1
ATOM 3076 O O . TYR B 1 47 ? -9.359 20.828 -10.234 1 96.44 47 TYR B O 1
ATOM 3084 N N . GLY B 1 48 ? -10.953 19.562 -11.125 1 96.31 48 GLY B N 1
ATOM 3085 C CA . GLY B 1 48 ? -10.773 20.141 -12.445 1 96.31 48 GLY B CA 1
ATOM 3086 C C . GLY B 1 48 ? -9.461 19.75 -13.102 1 96.31 48 GLY B C 1
ATOM 3087 O O . GLY B 1 48 ? -8.789 20.594 -13.703 1 96.31 48 GLY B O 1
ATOM 3088 N N . LEU B 1 49 ? -9.039 18.531 -12.945 1 97.56 49 LEU B N 1
ATOM 3089 C CA . LEU B 1 49 ? -7.82 17.969 -13.516 1 97.56 49 LEU B CA 1
ATOM 3090 C C . LEU B 1 49 ? -8.148 16.891 -14.547 1 97.56 49 LEU B C 1
ATOM 3092 O O . LEU B 1 49 ? -9.32 16.625 -14.828 1 97.56 49 LEU B O 1
ATOM 3096 N N . SER B 1 50 ? -7.113 16.391 -15.203 1 98.19 50 SER B N 1
ATOM 3097 C CA . SER B 1 50 ? -7.215 15.172 -16.016 1 98.19 50 SER B CA 1
ATOM 3098 C C . SER B 1 50 ? -6.691 13.961 -15.25 1 98.19 50 SER B C 1
ATOM 3100 O O . SER B 1 50 ? -5.746 14.07 -14.461 1 98.19 50 SER B O 1
ATOM 3102 N N . PRO B 1 51 ? -7.359 12.797 -15.484 1 98.38 51 PRO B N 1
ATOM 3103 C CA . PRO B 1 51 ? -6.891 11.594 -14.797 1 98.38 51 PRO B CA 1
ATOM 3104 C C . PRO B 1 51 ? -5.41 11.305 -15.047 1 98.38 51 PRO B C 1
ATOM 3106 O O . PRO B 1 51 ? -4.73 10.75 -14.18 1 98.38 51 PRO B O 1
ATOM 3109 N N . GLU B 1 52 ? -4.84 11.68 -16.203 1 98.31 52 GLU B N 1
ATOM 3110 C CA . GLU B 1 52 ? -3.447 11.438 -16.578 1 98.31 52 GLU B CA 1
ATOM 3111 C C . GLU B 1 52 ? -2.5 12.305 -15.758 1 98.31 52 GLU B C 1
ATOM 3113 O O . GLU B 1 52 ? -1.289 12.078 -15.75 1 98.31 52 GLU B O 1
ATOM 3118 N N . GLN B 1 53 ? -3.025 13.242 -14.961 1 98.56 53 GLN B N 1
ATOM 3119 C CA . GLN B 1 53 ? -2.221 14.133 -14.141 1 98.56 53 GLN B CA 1
ATOM 3120 C C . GLN B 1 53 ? -2.141 13.633 -12.695 1 98.56 53 GLN B C 1
ATOM 3122 O O . GLN B 1 53 ? -1.606 14.328 -11.828 1 98.56 53 GLN B O 1
ATOM 3127 N N . ILE B 1 54 ? -2.688 12.445 -12.531 1 98.38 54 ILE B N 1
ATOM 3128 C CA . ILE B 1 54 ? -2.861 11.984 -11.156 1 98.38 54 ILE B CA 1
ATOM 3129 C C . ILE B 1 54 ? -2.244 10.594 -11 1 98.38 54 ILE B C 1
ATOM 3131 O O . ILE B 1 54 ? -2.412 9.734 -11.867 1 98.38 54 ILE B O 1
ATOM 3135 N N . ILE B 1 55 ? -1.517 10.391 -9.961 1 98.25 55 ILE B N 1
ATOM 3136 C CA . ILE B 1 55 ? -1.139 9.062 -9.477 1 98.25 55 ILE B CA 1
ATOM 3137 C C . ILE B 1 55 ? -1.425 8.953 -7.984 1 98.25 55 ILE B C 1
ATOM 3139 O O . ILE B 1 55 ? -1.444 9.961 -7.273 1 98.25 55 ILE B O 1
ATOM 3143 N N . ALA B 1 56 ? -1.829 7.809 -7.535 1 98.19 56 ALA B N 1
ATOM 3144 C CA . ALA B 1 56 ? -2.174 7.609 -6.129 1 98.19 56 ALA B CA 1
ATOM 3145 C C . ALA B 1 56 ? -1.33 6.5 -5.512 1 98.19 56 ALA B C 1
ATOM 3147 O O . ALA B 1 56 ? -0.749 5.68 -6.227 1 98.19 56 ALA B O 1
ATOM 3148 N N . GLY B 1 57 ? -1.188 6.527 -4.25 1 97.25 57 GLY B N 1
ATOM 3149 C CA . GLY B 1 57 ? -0.433 5.531 -3.506 1 97.25 57 GLY B CA 1
ATOM 3150 C C . GLY B 1 57 ? -1.013 5.246 -2.133 1 97.25 57 GLY B C 1
ATOM 3151 O O . GLY B 1 57 ? -1.931 5.938 -1.686 1 97.25 57 GLY B O 1
ATOM 3152 N N . ASN B 1 58 ? -0.524 4.195 -1.495 1 96.94 58 ASN B N 1
ATOM 3153 C CA . ASN B 1 58 ? -0.922 3.781 -0.153 1 96.94 58 ASN B CA 1
ATOM 3154 C C . ASN B 1 58 ? -0.468 4.789 0.901 1 96.94 58 ASN B C 1
ATOM 3156 O O . ASN B 1 58 ? 0.406 4.488 1.716 1 96.94 58 ASN B O 1
ATOM 3160 N N . GLY B 1 59 ? -1.156 5.926 0.894 1 96.12 59 GLY B N 1
ATOM 3161 C CA . GLY B 1 59 ? -0.717 7.082 1.662 1 96.12 59 GLY B CA 1
ATOM 3162 C C . GLY B 1 59 ? 0.337 7.906 0.949 1 96.12 59 GLY B C 1
ATOM 3163 O O . GLY B 1 59 ? 1.035 7.402 0.067 1 96.12 59 GLY B O 1
ATOM 3164 N N . SER B 1 60 ? 0.439 9.172 1.347 1 96.75 60 SER B N 1
ATOM 3165 C CA . SER B 1 60 ? 1.48 10.008 0.752 1 96.75 60 SER B CA 1
ATOM 3166 C C . SER B 1 60 ? 2.871 9.492 1.118 1 96.75 60 SER B C 1
ATOM 3168 O O . SER B 1 60 ? 3.846 9.781 0.419 1 96.75 60 SER B O 1
ATOM 3170 N N . ASP B 1 61 ? 2.961 8.703 2.189 1 96.31 61 ASP B N 1
ATOM 3171 C CA . ASP B 1 61 ? 4.227 8.102 2.605 1 96.31 61 ASP B CA 1
ATOM 3172 C C . ASP B 1 61 ? 4.852 7.297 1.469 1 96.31 61 ASP B C 1
ATOM 3174 O O . ASP B 1 61 ? 6.043 7.434 1.188 1 96.31 61 ASP B O 1
ATOM 3178 N N . GLU B 1 62 ? 3.996 6.488 0.85 1 96.44 62 GLU B N 1
ATOM 3179 C CA . GLU B 1 62 ? 4.5 5.68 -0.256 1 96.44 62 GLU B CA 1
ATOM 3180 C C . GLU B 1 62 ? 5.016 6.555 -1.392 1 96.44 62 GLU B C 1
ATOM 3182 O O . GLU B 1 62 ? 6.043 6.25 -2.002 1 96.44 62 GLU B O 1
ATOM 3187 N N . LEU B 1 63 ? 4.344 7.613 -1.637 1 97.5 63 LEU B N 1
ATOM 3188 C CA . LEU B 1 63 ? 4.691 8.5 -2.738 1 97.5 63 LEU B CA 1
ATOM 3189 C C . LEU B 1 63 ? 5.988 9.25 -2.441 1 97.5 63 LEU B C 1
ATOM 3191 O O . LEU B 1 63 ? 6.824 9.43 -3.33 1 97.5 63 LEU B O 1
ATOM 3195 N N . ILE B 1 64 ? 6.176 9.672 -1.207 1 98.19 64 ILE B N 1
ATOM 3196 C CA . ILE B 1 64 ? 7.418 10.328 -0.812 1 98.19 64 ILE B CA 1
ATOM 3197 C C . ILE B 1 64 ? 8.586 9.367 -0.967 1 98.19 64 ILE B C 1
ATOM 3199 O O . ILE B 1 64 ? 9.633 9.727 -1.521 1 98.19 64 ILE B O 1
ATOM 3203 N N . GLN B 1 65 ? 8.43 8.164 -0.501 1 96.5 65 GLN B N 1
ATOM 3204 C CA . GLN B 1 65 ? 9.484 7.16 -0.625 1 96.5 65 GLN B CA 1
ATOM 3205 C C . GLN B 1 65 ? 9.82 6.895 -2.09 1 96.5 65 GLN B C 1
ATOM 3207 O O . GLN B 1 65 ? 11 6.801 -2.455 1 96.5 65 GLN B O 1
ATOM 3212 N N . LYS B 1 66 ? 8.812 6.77 -2.924 1 95.69 66 LYS B N 1
ATOM 3213 C CA . LYS B 1 66 ? 9.008 6.539 -4.352 1 95.69 66 LYS B CA 1
ATOM 3214 C C . LYS B 1 66 ? 9.742 7.711 -5.004 1 95.69 66 LYS B C 1
ATOM 3216 O O . LYS B 1 66 ? 10.602 7.516 -5.859 1 95.69 66 LYS B O 1
ATOM 3221 N N . LEU B 1 67 ? 9.375 8.922 -4.605 1 97.06 67 LEU B N 1
ATOM 3222 C CA . LEU B 1 67 ? 10.062 10.086 -5.141 1 97.06 67 LEU B CA 1
ATOM 3223 C C . LEU B 1 67 ? 11.547 10.07 -4.766 1 97.06 67 LEU B C 1
ATOM 3225 O O . LEU B 1 67 ? 12.398 10.398 -5.59 1 97.06 67 LEU B O 1
ATOM 3229 N N . MET B 1 68 ? 11.844 9.68 -3.564 1 96.69 68 MET B N 1
ATOM 3230 C CA . MET B 1 68 ? 13.234 9.594 -3.135 1 96.69 68 MET B CA 1
ATOM 3231 C C . MET B 1 68 ? 14.008 8.602 -4 1 96.69 68 MET B C 1
ATOM 3233 O O . MET B 1 68 ? 15.219 8.75 -4.195 1 96.69 68 MET B O 1
ATOM 3237 N N . LEU B 1 69 ? 13.336 7.699 -4.547 1 93.06 69 LEU B N 1
ATOM 3238 C CA . LEU B 1 69 ? 13.961 6.629 -5.312 1 93.06 69 LEU B CA 1
ATOM 3239 C C . LEU B 1 69 ? 14.125 7.031 -6.773 1 93.06 69 LEU B C 1
ATOM 3241 O O . LEU B 1 69 ? 15.164 6.766 -7.383 1 93.06 69 LEU B O 1
ATOM 3245 N N . ILE B 1 70 ? 13.148 7.676 -7.348 1 93.06 70 ILE B N 1
ATOM 3246 C CA . ILE B 1 70 ? 13.086 7.715 -8.805 1 93.06 70 ILE B CA 1
ATOM 3247 C C . ILE B 1 70 ? 13.547 9.078 -9.305 1 93.06 70 ILE B C 1
ATOM 3249 O O . ILE B 1 70 ? 13.852 9.25 -10.484 1 93.06 70 ILE B O 1
ATOM 3253 N N . MET B 1 71 ? 13.414 10.078 -8.453 1 94 71 MET B N 1
ATOM 3254 C CA . MET B 1 71 ? 13.836 11.398 -8.898 1 94 71 MET B CA 1
ATOM 3255 C C . MET B 1 71 ? 15.297 11.391 -9.32 1 94 71 MET B C 1
ATOM 3257 O O . MET B 1 71 ? 16.062 10.508 -8.922 1 94 71 MET B O 1
ATOM 3261 N N . PRO B 1 72 ? 15.703 12.367 -10.086 1 94.94 72 PRO B N 1
ATOM 3262 C CA . PRO B 1 72 ? 17.078 12.375 -10.602 1 94.94 72 PRO B CA 1
ATOM 3263 C C . PRO B 1 72 ? 18.125 12.328 -9.492 1 94.94 72 PRO B C 1
ATOM 3265 O O . PRO B 1 72 ? 17.828 12.648 -8.336 1 94.94 72 PRO B O 1
ATOM 3268 N N . GLU B 1 73 ? 19.281 11.953 -9.922 1 93.88 73 GLU B N 1
ATOM 3269 C CA . GLU B 1 73 ? 20.391 11.867 -8.977 1 93.88 73 GLU B CA 1
ATOM 3270 C C . GLU B 1 73 ? 20.688 13.227 -8.344 1 93.88 73 GLU B C 1
ATOM 3272 O O . GLU B 1 73 ? 20.453 14.266 -8.969 1 93.88 73 GLU B O 1
ATOM 3277 N N . GLY B 1 74 ? 21.234 13.203 -7.074 1 95.94 74 GLY B N 1
ATOM 3278 C CA . GLY B 1 74 ? 21.5 14.414 -6.316 1 95.94 74 GLY B CA 1
ATOM 3279 C C . GLY B 1 74 ? 20.719 14.492 -5.02 1 95.94 74 GLY B C 1
ATOM 3280 O O . GLY B 1 74 ? 19.812 13.688 -4.781 1 95.94 74 GLY B O 1
ATOM 3281 N N . PRO B 1 75 ? 21.062 15.438 -4.25 1 98.25 75 PRO B N 1
ATOM 3282 C CA . PRO B 1 75 ? 20.438 15.523 -2.934 1 98.25 75 PRO B CA 1
ATOM 3283 C C . PRO B 1 75 ? 19.016 16.094 -3.006 1 98.25 75 PRO B C 1
ATOM 3285 O O . PRO B 1 75 ? 18.688 16.844 -3.922 1 98.25 75 PRO B O 1
ATOM 3288 N N . ALA B 1 76 ? 18.203 15.664 -2.092 1 98.62 76 ALA B N 1
ATOM 3289 C CA . ALA B 1 76 ? 16.953 16.359 -1.808 1 98.62 76 ALA B CA 1
ATOM 3290 C C . ALA B 1 76 ? 17.172 17.562 -0.895 1 98.62 76 ALA B C 1
ATOM 3292 O O . ALA B 1 76 ? 18.234 17.672 -0.258 1 98.62 76 ALA B O 1
ATOM 3293 N N . LEU B 1 77 ? 16.328 18.453 -0.95 1 98.88 77 LEU B N 1
ATOM 3294 C CA . LEU B 1 77 ? 16.297 19.609 -0.045 1 98.88 77 LEU B CA 1
ATOM 3295 C C . LEU B 1 77 ? 14.938 19.75 0.613 1 98.88 77 LEU B C 1
ATOM 3297 O O . LEU B 1 77 ? 13.906 19.5 -0.022 1 98.88 77 LEU B O 1
ATOM 3301 N N . THR B 1 78 ? 14.914 20.016 1.889 1 98.88 78 THR B N 1
ATOM 3302 C CA . THR B 1 78 ? 13.664 20.281 2.596 1 98.88 78 THR B CA 1
ATOM 3303 C C . THR B 1 78 ? 13.883 21.297 3.711 1 98.88 78 THR B C 1
ATOM 3305 O O . THR B 1 78 ? 15.008 21.75 3.939 1 98.88 78 THR B O 1
ATOM 3308 N N . LEU B 1 79 ? 12.844 21.781 4.262 1 98.56 79 LEU B N 1
ATOM 3309 C CA . LEU B 1 79 ? 12.898 22.672 5.418 1 98.56 79 LEU B CA 1
ATOM 3310 C C . LEU B 1 79 ? 13.172 21.875 6.695 1 98.56 79 LEU B C 1
ATOM 3312 O O . LEU B 1 79 ? 12.867 20.688 6.773 1 98.56 79 LEU B O 1
ATOM 3316 N N . ASN B 1 80 ? 13.758 22.578 7.641 1 97.38 80 ASN B N 1
ATOM 3317 C CA . ASN B 1 80 ? 14.016 21.984 8.953 1 97.38 80 ASN B CA 1
ATOM 3318 C C . ASN B 1 80 ? 13.602 22.922 10.078 1 97.38 80 ASN B C 1
ATOM 3320 O O . ASN B 1 80 ? 14.234 23.969 10.297 1 97.38 80 ASN B O 1
ATOM 3324 N N . PRO B 1 81 ? 12.602 22.578 10.891 1 96.62 81 PRO B N 1
ATOM 3325 C CA . PRO B 1 81 ? 11.828 21.328 10.789 1 96.62 81 PRO B CA 1
ATOM 3326 C C . PRO B 1 81 ? 10.797 21.359 9.664 1 96.62 81 PRO B C 1
ATOM 3328 O O . PRO B 1 81 ? 10.438 22.453 9.188 1 96.62 81 PRO B O 1
ATOM 3331 N N . ASP B 1 82 ? 10.453 20.266 9.164 1 97.44 82 ASP B N 1
ATOM 3332 C CA . ASP B 1 82 ? 9.289 19.953 8.336 1 97.44 82 ASP B CA 1
ATOM 3333 C C . ASP B 1 82 ? 8.805 18.516 8.578 1 97.44 82 ASP B C 1
ATOM 3335 O O . ASP B 1 82 ? 9.102 17.938 9.625 1 97.44 82 ASP B O 1
ATOM 3339 N N . PHE B 1 83 ? 7.949 18.078 7.82 1 97.19 83 PHE B N 1
ATOM 3340 C CA . PHE B 1 83 ? 7.5 16.703 8.023 1 97.19 83 PHE B CA 1
ATOM 3341 C C . PHE B 1 83 ? 8.688 15.758 8.133 1 97.19 83 PHE B C 1
ATOM 3343 O O . PHE B 1 83 ? 9.453 15.594 7.18 1 97.19 83 PHE B O 1
ATOM 3350 N N . PHE B 1 84 ? 8.781 15.031 9.188 1 94.06 84 PHE B N 1
ATOM 3351 C CA . PHE B 1 84 ? 9.961 14.25 9.555 1 94.06 84 PHE B CA 1
ATOM 3352 C C . PHE B 1 84 ? 10.18 13.109 8.57 1 94.06 84 PHE B C 1
ATOM 3354 O O . PHE B 1 84 ? 11.32 12.711 8.32 1 94.06 84 PHE B O 1
ATOM 3361 N N . MET B 1 85 ? 9.148 12.633 7.957 1 95.88 85 MET B N 1
ATOM 3362 C CA . MET B 1 85 ? 9.273 11.438 7.129 1 95.88 85 MET B CA 1
ATOM 3363 C C . MET B 1 85 ? 10.039 11.742 5.844 1 95.88 85 MET B C 1
ATOM 3365 O O . MET B 1 85 ? 10.531 10.828 5.18 1 95.88 85 MET B O 1
ATOM 3369 N N . TYR B 1 86 ? 10.188 13.031 5.453 1 98.19 86 TYR B N 1
ATOM 3370 C CA . TYR B 1 86 ? 11.039 13.352 4.309 1 98.19 86 TYR B CA 1
ATOM 3371 C C . TYR B 1 86 ? 12.453 12.828 4.523 1 98.19 86 TYR B C 1
ATOM 3373 O O . TYR B 1 86 ? 13 12.125 3.668 1 98.19 86 TYR B O 1
ATOM 3381 N N . GLN B 1 87 ? 13.008 13.164 5.684 1 96.81 87 GLN B N 1
ATOM 3382 C CA . GLN B 1 87 ? 14.375 12.742 5.98 1 96.81 87 GLN B CA 1
ATOM 3383 C C . GLN B 1 87 ? 14.445 11.234 6.242 1 96.81 87 GLN B C 1
ATOM 3385 O O . GLN B 1 87 ? 15.43 10.586 5.898 1 96.81 87 GLN B O 1
ATOM 3390 N N . ALA B 1 88 ? 13.43 10.688 6.895 1 96.56 88 ALA B N 1
ATOM 3391 C CA . ALA B 1 88 ? 13.398 9.25 7.152 1 96.56 88 ALA B CA 1
ATOM 3392 C C . ALA B 1 88 ? 13.414 8.461 5.848 1 96.56 88 ALA B C 1
ATOM 3394 O O . ALA B 1 88 ? 14.156 7.484 5.715 1 96.56 88 ALA B O 1
ATOM 3395 N N . TYR B 1 89 ? 12.586 8.844 4.859 1 97.31 89 TYR B N 1
ATOM 3396 C CA . TYR B 1 89 ? 12.508 8.133 3.59 1 97.31 89 TYR B CA 1
ATOM 3397 C C . TYR B 1 89 ? 13.781 8.328 2.777 1 97.31 89 TYR B C 1
ATOM 3399 O O . TYR B 1 89 ? 14.219 7.41 2.074 1 97.31 89 TYR B O 1
ATOM 3407 N N . ALA B 1 90 ? 14.367 9.539 2.83 1 97.69 90 ALA B N 1
ATOM 3408 C CA . ALA B 1 90 ? 15.664 9.734 2.197 1 97.69 90 ALA B CA 1
ATOM 3409 C C . ALA B 1 90 ? 16.703 8.758 2.748 1 97.69 90 ALA B C 1
ATOM 3411 O O . ALA B 1 90 ? 17.438 8.133 1.984 1 97.69 90 ALA B O 1
ATOM 3412 N N . ALA B 1 91 ? 16.703 8.594 4.078 1 96 91 ALA B N 1
ATOM 3413 C CA . ALA B 1 91 ? 17.641 7.691 4.734 1 96 91 ALA B CA 1
ATOM 3414 C C . ALA B 1 91 ? 17.391 6.246 4.32 1 96 91 ALA B C 1
ATOM 3416 O O . ALA B 1 91 ? 18.328 5.48 4.102 1 96 91 ALA B O 1
ATOM 3417 N N . GLN B 1 92 ? 16.172 5.875 4.188 1 93.44 92 GLN B N 1
ATOM 3418 C CA . GLN B 1 92 ? 15.773 4.508 3.85 1 93.44 92 GLN B CA 1
ATOM 3419 C C . GLN B 1 92 ? 16.375 4.082 2.514 1 93.44 92 GLN B C 1
ATOM 3421 O O . GLN B 1 92 ? 16.703 2.91 2.322 1 93.44 92 GLN B O 1
ATOM 3426 N N . VAL B 1 93 ? 16.484 5.023 1.614 1 91.5 93 VAL B N 1
ATOM 3427 C CA . VAL B 1 93 ? 16.938 4.66 0.273 1 91.5 93 VAL B CA 1
ATOM 3428 C C . VAL B 1 93 ? 18.328 5.242 0.017 1 91.5 93 VAL B C 1
ATOM 3430 O O . VAL B 1 93 ? 18.75 5.375 -1.134 1 91.5 93 VAL B O 1
ATOM 3433 N N . ASN B 1 94 ? 18.969 5.766 1.035 1 92.44 94 ASN B N 1
ATOM 3434 C CA . ASN B 1 94 ? 20.312 6.309 1.001 1 92.44 94 ASN B CA 1
ATOM 3435 C C . ASN B 1 94 ? 20.422 7.52 0.078 1 92.44 94 ASN B C 1
ATOM 3437 O O . ASN B 1 94 ? 21.359 7.633 -0.711 1 92.44 94 ASN B O 1
ATOM 3441 N N . ARG B 1 95 ? 19.438 8.305 0.074 1 95.5 95 ARG B N 1
ATOM 3442 C CA . ARG B 1 95 ? 19.422 9.578 -0.646 1 95.5 95 ARG B CA 1
ATOM 3443 C C . ARG B 1 95 ? 19.922 10.711 0.244 1 95.5 95 ARG B C 1
ATOM 3445 O O . ARG B 1 95 ? 19.422 10.906 1.354 1 95.5 95 ARG B O 1
ATOM 3452 N N . GLU B 1 96 ? 20.922 11.414 -0.238 1 97.94 96 GLU B N 1
ATOM 3453 C CA . GLU B 1 96 ? 21.375 12.586 0.506 1 97.94 96 GLU B CA 1
ATOM 3454 C C . GLU B 1 96 ? 20.266 13.633 0.605 1 97.94 96 GLU B C 1
ATOM 3456 O O . GLU B 1 96 ? 19.547 13.875 -0.366 1 97.94 96 GLU B O 1
ATOM 3461 N N . ILE B 1 97 ? 20.109 14.25 1.79 1 98.56 97 ILE B N 1
ATOM 3462 C CA . ILE B 1 97 ? 19.109 15.289 1.99 1 98.56 97 ILE B CA 1
ATOM 3463 C C . ILE B 1 97 ? 19.719 16.453 2.764 1 98.56 97 ILE B C 1
ATOM 3465 O O . ILE B 1 97 ? 20.406 16.25 3.771 1 98.56 97 ILE B O 1
ATOM 3469 N N . ALA B 1 98 ? 19.609 17.656 2.18 1 98.75 98 ALA B N 1
ATOM 3470 C CA . ALA B 1 98 ? 20.031 18.906 2.816 1 98.75 98 ALA B CA 1
ATOM 3471 C C . ALA B 1 98 ? 18.844 19.641 3.418 1 98.75 98 ALA B C 1
ATOM 3473 O O . ALA B 1 98 ? 17.703 19.281 3.18 1 98.75 98 ALA B O 1
ATOM 3474 N N . PHE B 1 99 ? 19.172 20.703 4.234 1 98.5 99 PHE B N 1
ATOM 3475 C CA . PHE B 1 99 ? 18.109 21.359 4.984 1 98.5 99 PHE B CA 1
ATOM 3476 C C . PHE B 1 99 ? 18.25 22.875 4.93 1 98.5 99 PHE B C 1
ATOM 3478 O O . PHE B 1 99 ? 19.375 23.391 4.902 1 98.5 99 PHE B O 1
ATOM 3485 N N . VAL B 1 100 ? 17.156 23.531 4.809 1 98.56 100 VAL B N 1
ATOM 3486 C CA . VAL B 1 100 ? 17.062 24.953 5.156 1 98.56 100 VAL B CA 1
ATOM 3487 C C . VAL B 1 100 ? 16.578 25.094 6.602 1 98.56 100 VAL B C 1
ATOM 3489 O O . VAL B 1 100 ? 15.43 24.797 6.914 1 98.56 100 VAL B O 1
ATOM 3492 N N . ASP B 1 101 ? 17.406 25.609 7.445 1 96.94 101 ASP B N 1
ATOM 3493 C CA . ASP B 1 101 ? 17.062 25.703 8.867 1 96.94 101 ASP B CA 1
ATOM 3494 C C . ASP B 1 101 ? 16.172 26.906 9.148 1 96.94 101 ASP B C 1
ATOM 3496 O O . ASP B 1 101 ? 16.375 27.984 8.578 1 96.94 101 ASP B O 1
ATOM 3500 N N . ALA B 1 102 ? 15.258 26.656 9.977 1 95.94 102 ALA B N 1
ATOM 3501 C CA . ALA B 1 102 ? 14.336 27.719 10.359 1 95.94 102 ALA B CA 1
ATOM 3502 C C . ALA B 1 102 ? 15.047 28.812 11.164 1 95.94 102 ALA B C 1
ATOM 3504 O O . ALA B 1 102 ? 16.047 28.547 11.82 1 95.94 102 ALA B O 1
ATOM 3505 N N . GLY B 1 103 ? 14.508 30.047 10.992 1 91.25 103 GLY B N 1
ATOM 3506 C CA . GLY B 1 103 ? 14.875 31.094 11.938 1 91.25 103 GLY B CA 1
ATOM 3507 C C . GLY B 1 103 ? 14.234 30.906 13.297 1 91.25 103 GLY B C 1
ATOM 3508 O O . GLY B 1 103 ? 13.672 29.859 13.594 1 91.25 103 GLY B O 1
ATOM 3509 N N . SER B 1 104 ? 14.398 32.062 14.039 1 81.69 104 SER B N 1
ATOM 3510 C CA . SER B 1 104 ? 13.781 32.062 15.367 1 81.69 104 SER B CA 1
ATOM 3511 C C . SER B 1 104 ? 12.266 31.953 15.266 1 81.69 104 SER B C 1
ATOM 3513 O O . SER B 1 104 ? 11.648 32.5 14.352 1 81.69 104 SER B O 1
ATOM 3515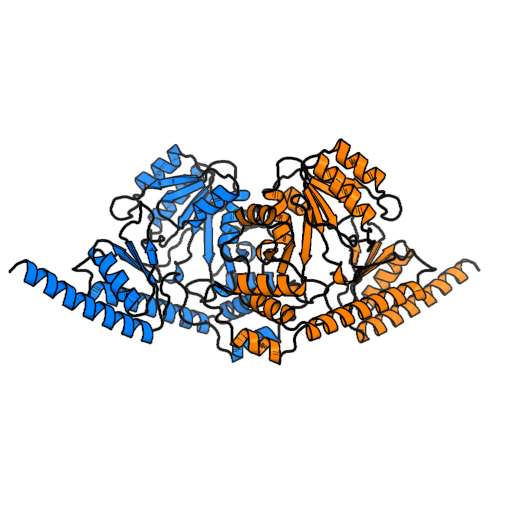 N N . ASP B 1 105 ? 11.586 31.047 15.766 1 85.12 105 ASP B N 1
ATOM 3516 C CA . ASP B 1 105 ? 10.148 30.844 15.836 1 85.12 105 ASP B CA 1
ATOM 3517 C C . ASP B 1 105 ? 9.648 30.062 14.625 1 85.12 105 ASP B C 1
ATOM 3519 O O . ASP B 1 105 ? 8.602 30.375 14.055 1 85.12 105 ASP B O 1
ATOM 3523 N N . LEU B 1 106 ? 10.438 29.391 13.906 1 93.75 106 LEU B N 1
ATOM 3524 C CA . LEU B 1 106 ? 10.086 28.453 12.844 1 93.75 106 LEU B CA 1
ATOM 3525 C C . LEU B 1 106 ? 9.773 29.203 11.547 1 93.75 106 LEU B C 1
ATOM 3527 O O . LEU B 1 106 ? 8.859 28.812 10.812 1 93.75 106 LEU B O 1
ATOM 3531 N N . THR B 1 107 ? 10.461 30.344 11.352 1 93.62 107 THR B N 1
ATOM 3532 C CA . THR B 1 107 ? 10.25 31.109 10.133 1 93.62 107 THR B CA 1
ATOM 3533 C C . THR B 1 107 ? 11.219 30.688 9.039 1 93.62 107 THR B C 1
ATOM 3535 O O . THR B 1 107 ? 12.367 30.312 9.328 1 93.62 107 THR B O 1
ATOM 3538 N N . PHE B 1 108 ? 10.773 30.766 7.789 1 97.12 108 PHE B N 1
ATOM 3539 C CA . PHE B 1 108 ? 11.594 30.484 6.617 1 97.12 108 PHE B CA 1
ATOM 3540 C C . PHE B 1 108 ? 11.57 31.656 5.645 1 97.12 108 PHE B C 1
ATOM 3542 O O . PHE B 1 108 ? 10.516 31.984 5.078 1 97.12 108 PHE B O 1
ATOM 3549 N N . ASP B 1 109 ? 12.742 32.219 5.473 1 96.12 109 ASP B N 1
ATOM 3550 C CA . ASP B 1 109 ? 12.883 33.344 4.562 1 96.12 109 ASP B CA 1
ATOM 3551 C C . ASP B 1 109 ? 13.125 32.875 3.129 1 96.12 109 ASP B C 1
ATOM 3553 O O . ASP B 1 109 ? 13.914 31.953 2.896 1 96.12 109 ASP B O 1
ATOM 3557 N N . LEU B 1 110 ? 12.438 33.562 2.203 1 98.38 110 LEU B N 1
ATOM 3558 C CA . LEU B 1 110 ? 12.539 33.156 0.804 1 98.38 110 LEU B CA 1
ATOM 3559 C C . LEU B 1 110 ? 13.977 33.25 0.311 1 98.38 110 LEU B C 1
ATOM 3561 O O . LEU B 1 110 ? 14.469 32.344 -0.363 1 98.38 110 LEU B O 1
ATOM 3565 N N . GLU B 1 111 ? 14.656 34.312 0.64 1 98.19 111 GLU B N 1
ATOM 3566 C CA . GLU B 1 111 ? 16.031 34.5 0.173 1 98.19 111 GLU B CA 1
ATOM 3567 C C . GLU B 1 111 ? 16.953 33.438 0.705 1 98.19 111 GLU B C 1
ATOM 3569 O O . GLU B 1 111 ? 17.859 32.969 -0.002 1 98.19 111 GLU B O 1
ATOM 3574 N N . THR B 1 112 ? 16.781 33.062 1.901 1 98.19 112 THR B N 1
ATOM 3575 C CA . THR B 1 112 ? 17.562 32 2.498 1 98.19 112 THR B CA 1
ATOM 3576 C C . THR B 1 112 ? 17.344 30.688 1.761 1 98.19 112 THR B C 1
ATOM 3578 O O . THR B 1 112 ? 18.297 29.938 1.504 1 98.19 112 THR B O 1
ATOM 3581 N N . ILE B 1 113 ? 16.141 30.391 1.392 1 98.81 113 ILE B N 1
ATOM 3582 C CA . ILE B 1 113 ? 15.797 29.172 0.672 1 98.81 113 ILE B CA 1
ATOM 3583 C C . ILE B 1 113 ? 16.438 29.188 -0.711 1 98.81 113 ILE B C 1
ATOM 3585 O O . ILE B 1 113 ? 17.094 28.219 -1.109 1 98.81 113 ILE B O 1
ATOM 3589 N N . LEU B 1 114 ? 16.297 30.312 -1.411 1 98.75 114 LEU B N 1
ATOM 3590 C CA . LEU B 1 114 ? 16.844 30.438 -2.76 1 98.75 114 LEU B CA 1
ATOM 3591 C C . LEU B 1 114 ? 18.359 30.281 -2.744 1 98.75 114 LEU B C 1
ATOM 3593 O O . LEU B 1 114 ? 18.938 29.625 -3.617 1 98.75 114 LEU B O 1
ATOM 3597 N N . THR B 1 115 ? 18.984 30.875 -1.744 1 98.62 115 THR B N 1
ATOM 3598 C CA . THR B 1 115 ? 20.438 30.781 -1.602 1 98.62 115 THR B CA 1
ATOM 3599 C C . THR B 1 115 ? 20.859 29.328 -1.344 1 98.62 115 THR B C 1
ATOM 3601 O O . THR B 1 115 ? 21.844 28.859 -1.914 1 98.62 115 THR B O 1
ATOM 3604 N N . LYS B 1 116 ? 20.125 28.672 -0.524 1 98.75 116 LYS B N 1
ATOM 3605 C CA . LYS B 1 116 ? 20.438 27.281 -0.211 1 98.75 116 LYS B CA 1
ATOM 3606 C C . LYS B 1 116 ? 20.266 26.391 -1.438 1 98.75 116 LYS B C 1
ATOM 3608 O O . LYS B 1 116 ? 21.047 25.453 -1.634 1 98.75 116 LYS B O 1
ATOM 3613 N N . ILE B 1 117 ? 19.234 26.656 -2.236 1 98.81 117 ILE B N 1
ATOM 3614 C CA . ILE B 1 117 ? 19.047 25.922 -3.48 1 98.81 117 ILE B CA 1
ATOM 3615 C C . ILE B 1 117 ? 20.266 26.078 -4.383 1 98.81 117 ILE B C 1
ATOM 3617 O O . ILE B 1 117 ? 20.734 25.125 -4.988 1 98.81 117 ILE B O 1
ATOM 3621 N N . ASP B 1 118 ? 20.797 27.312 -4.406 1 98.38 118 ASP B N 1
ATOM 3622 C CA . ASP B 1 118 ? 21.984 27.578 -5.219 1 98.38 118 ASP B CA 1
ATOM 3623 C C . ASP B 1 118 ? 23.188 26.797 -4.703 1 98.38 118 ASP B C 1
ATOM 3625 O O . ASP B 1 118 ? 24 26.312 -5.492 1 98.38 118 ASP B O 1
ATOM 3629 N N . GLU B 1 119 ? 23.281 26.703 -3.484 1 98.44 119 GLU B N 1
ATOM 3630 C CA . GLU B 1 119 ? 24.422 26.047 -2.848 1 98.44 119 GLU B CA 1
ATOM 3631 C C . GLU B 1 119 ? 24.359 24.531 -3.016 1 98.44 119 GLU B C 1
ATOM 3633 O O . GLU B 1 119 ? 25.359 23.891 -3.338 1 98.44 119 GLU B O 1
ATOM 3638 N N . VAL B 1 120 ? 23.172 23.969 -2.816 1 98.5 120 VAL B N 1
ATOM 3639 C CA . VAL B 1 120 ? 22.984 22.516 -2.699 1 98.5 120 VAL B CA 1
ATOM 3640 C C . VAL B 1 120 ? 22.766 21.906 -4.082 1 98.5 120 VAL B C 1
ATOM 3642 O O . VAL B 1 120 ? 23.156 20.766 -4.328 1 98.5 120 VAL B O 1
ATOM 3645 N N . GLN B 1 121 ? 22.141 22.688 -4.953 1 98.25 121 GLN B N 1
ATOM 3646 C CA . GLN B 1 121 ? 21.766 22.203 -6.277 1 98.25 121 GLN B CA 1
ATOM 3647 C C . GLN B 1 121 ? 20.984 20.891 -6.188 1 98.25 121 GLN B C 1
ATOM 3649 O O . GLN B 1 121 ? 21.375 19.891 -6.777 1 98.25 121 GLN B O 1
ATOM 3654 N N . PRO B 1 122 ? 19.859 20.938 -5.461 1 98.62 122 PRO B N 1
ATOM 3655 C CA . PRO B 1 122 ? 19.125 19.703 -5.211 1 98.62 122 PRO B CA 1
ATOM 3656 C C . PRO B 1 122 ? 18.406 19.188 -6.461 1 98.62 122 PRO B C 1
ATOM 3658 O O . PRO B 1 122 ? 18 19.969 -7.316 1 98.62 122 PRO B O 1
ATOM 3661 N N . SER B 1 123 ? 18.25 17.844 -6.543 1 97.69 123 SER B N 1
ATOM 3662 C CA . SER B 1 123 ? 17.438 17.219 -7.586 1 97.69 123 SER B CA 1
ATOM 3663 C C . SER B 1 123 ? 15.961 17.531 -7.387 1 97.69 123 SER B C 1
ATOM 3665 O O . SER B 1 123 ? 15.203 17.625 -8.352 1 97.69 123 SER B O 1
ATOM 3667 N N . PHE B 1 124 ? 15.547 17.578 -6.172 1 97.88 124 PHE B N 1
ATOM 3668 C CA . PHE B 1 124 ? 14.211 18.078 -5.895 1 97.88 124 PHE B CA 1
ATOM 3669 C C . PHE B 1 124 ? 14.148 18.734 -4.52 1 97.88 124 PHE B C 1
ATOM 3671 O O . PHE B 1 124 ? 14.953 18.422 -3.643 1 97.88 124 PHE B O 1
ATOM 3678 N N . PHE B 1 125 ? 13.328 19.734 -4.379 1 98.88 125 PHE B N 1
ATOM 3679 C CA . PHE B 1 125 ? 12.969 20.422 -3.143 1 98.88 125 PHE B CA 1
ATOM 3680 C C . PHE B 1 125 ? 11.555 20.062 -2.711 1 98.88 125 PHE B C 1
ATOM 3682 O O . PHE B 1 125 ? 10.602 20.266 -3.467 1 98.88 125 PHE B O 1
ATOM 3689 N N . ILE B 1 126 ? 11.383 19.484 -1.49 1 98.88 126 ILE B N 1
ATOM 3690 C CA . ILE B 1 126 ? 10.062 19.125 -0.974 1 98.88 126 ILE B CA 1
ATOM 3691 C C . ILE B 1 126 ? 9.773 19.906 0.296 1 98.88 126 ILE B C 1
ATOM 3693 O O . ILE B 1 126 ? 10.617 20 1.193 1 98.88 126 ILE B O 1
ATOM 3697 N N . MET B 1 127 ? 8.648 20.516 0.393 1 98.75 127 MET B N 1
ATOM 3698 C CA . MET B 1 127 ? 8.234 21.234 1.593 1 98.75 127 MET B CA 1
ATOM 3699 C C . MET B 1 127 ? 6.719 21.188 1.758 1 98.75 127 MET B C 1
ATOM 3701 O O . MET B 1 127 ? 5.984 21.062 0.774 1 98.75 127 MET B O 1
ATOM 3705 N N . SER B 1 128 ? 6.273 21.234 2.957 1 98.69 128 SER B N 1
ATOM 3706 C CA . SER B 1 128 ? 4.836 21.25 3.225 1 98.69 128 SER B CA 1
ATOM 3707 C C . SER B 1 128 ? 4.277 22.672 3.154 1 98.69 128 SER B C 1
ATOM 3709 O O . SER B 1 128 ? 4.938 23.625 3.564 1 98.69 128 SER B O 1
ATOM 3711 N N . ASN B 1 129 ? 3.154 22.859 2.617 1 98.62 129 ASN B N 1
ATOM 3712 C CA . ASN B 1 129 ? 2.41 24.109 2.555 1 98.62 129 ASN B CA 1
ATOM 3713 C C . ASN B 1 129 ? 0.904 23.875 2.617 1 98.62 129 ASN B C 1
ATOM 3715 O O . ASN B 1 129 ? 0.287 23.516 1.613 1 98.62 129 ASN B O 1
ATOM 3719 N N . PRO B 1 130 ? 0.281 24.172 3.766 1 98.31 130 PRO B N 1
ATOM 3720 C CA . PRO B 1 130 ? 0.771 24.781 5.004 1 98.31 130 PRO B CA 1
ATOM 3721 C C . PRO B 1 130 ? 1.896 23.969 5.652 1 98.31 130 PRO B C 1
ATOM 3723 O O . PRO B 1 130 ? 1.914 22.734 5.555 1 98.31 130 PRO B O 1
ATOM 3726 N N . HIS B 1 131 ? 2.748 24.703 6.305 1 98.31 131 HIS B N 1
ATOM 3727 C CA . HIS B 1 131 ? 3.971 24.141 6.871 1 98.31 131 HIS B CA 1
ATOM 3728 C C . HIS B 1 131 ? 3.67 23.297 8.102 1 98.31 131 HIS B C 1
ATOM 3730 O O . HIS B 1 131 ? 2.898 23.703 8.969 1 98.31 131 HIS B O 1
ATOM 3736 N N . ASN B 1 132 ? 4.086 22.125 8.148 1 97.06 132 ASN B N 1
ATOM 3737 C CA . ASN B 1 132 ? 4.145 21.25 9.32 1 97.06 132 ASN B CA 1
ATOM 3738 C C . ASN B 1 132 ? 5.512 21.312 10 1 97.06 132 ASN B C 1
ATOM 3740 O O . ASN B 1 132 ? 6.512 20.859 9.43 1 97.06 132 ASN B O 1
ATOM 3744 N N . PRO B 1 133 ? 5.52 21.922 11.117 1 96.38 133 PRO B N 1
ATOM 3745 C CA . PRO B 1 133 ? 4.465 21.859 12.133 1 96.38 133 PRO B CA 1
ATOM 3746 C C . PRO B 1 133 ? 3.9 23.234 12.477 1 96.38 133 PRO B C 1
ATOM 3748 O O . PRO B 1 133 ? 3.027 23.344 13.344 1 96.38 133 PRO B O 1
ATOM 3751 N N . SER B 1 134 ? 4.34 24.312 11.812 1 96.62 134 SER B N 1
ATOM 3752 C CA . SER B 1 134 ? 4.016 25.641 12.312 1 96.62 134 SER B CA 1
ATOM 3753 C C . SER B 1 134 ? 2.605 26.062 11.898 1 96.62 134 SER B C 1
ATOM 3755 O O . SER B 1 134 ? 2.02 26.969 12.5 1 96.62 134 SER B O 1
ATOM 3757 N N . GLY B 1 135 ? 2.164 25.453 10.781 1 97.69 135 GLY B N 1
ATOM 3758 C CA . GLY B 1 135 ? 0.86 25.844 10.266 1 97.69 135 GLY B CA 1
ATOM 3759 C C . GLY B 1 135 ? 0.922 27.031 9.32 1 97.69 135 GLY B C 1
ATOM 3760 O O . GLY B 1 135 ? -0.083 27.391 8.703 1 97.69 135 GLY B O 1
ATOM 3761 N N . LYS B 1 136 ? 2.062 27.609 9.156 1 97.19 136 LYS B N 1
ATOM 3762 C CA . LYS B 1 136 ? 2.234 28.75 8.266 1 97.19 136 LYS B CA 1
ATOM 3763 C C . LYS B 1 136 ? 1.98 28.359 6.809 1 97.19 136 LYS B C 1
ATOM 3765 O O . LYS B 1 136 ? 2.445 27.312 6.352 1 97.19 136 LYS B O 1
ATOM 3770 N N . GLN B 1 137 ? 1.256 29.156 6.129 1 98 137 GLN B N 1
ATOM 3771 C CA . GLN B 1 137 ? 1.038 28.938 4.699 1 98 137 GLN B CA 1
ATOM 3772 C C . GLN B 1 137 ? 1.778 29.984 3.871 1 98 137 GLN B C 1
ATOM 3774 O O . GLN B 1 137 ? 1.672 31.188 4.137 1 98 137 GLN B O 1
ATOM 3779 N N . PHE B 1 138 ? 2.555 29.547 2.943 1 97.81 138 PHE B N 1
ATOM 3780 C CA . PHE B 1 138 ? 3.268 30.422 2.018 1 97.81 138 PHE B CA 1
ATOM 3781 C C . PHE B 1 138 ? 2.396 30.766 0.814 1 97.81 138 PHE B C 1
ATOM 3783 O O . PHE B 1 138 ? 1.64 29.922 0.331 1 97.81 138 PHE B O 1
ATOM 3790 N N . ASP B 1 139 ? 2.492 31.906 0.296 1 96.44 139 ASP B N 1
ATOM 3791 C CA . ASP B 1 139 ? 1.598 32.344 -0.767 1 96.44 139 ASP B CA 1
ATOM 3792 C C . ASP B 1 139 ? 2.15 31.984 -2.143 1 96.44 139 ASP B C 1
ATOM 3794 O O . ASP B 1 139 ? 3.221 31.391 -2.244 1 96.44 139 ASP B O 1
ATOM 3798 N N . THR B 1 140 ? 1.408 32.344 -3.154 1 97.31 140 THR B N 1
ATOM 3799 C CA . THR B 1 140 ? 1.714 31.969 -4.527 1 97.31 140 THR B CA 1
ATOM 3800 C C . THR B 1 140 ? 3.061 32.531 -4.961 1 97.31 140 THR B C 1
ATOM 3802 O O . THR B 1 140 ? 3.848 31.859 -5.621 1 97.31 140 THR B O 1
ATOM 3805 N N . ALA B 1 141 ? 3.334 33.781 -4.613 1 97.19 141 ALA B N 1
ATOM 3806 C CA . ALA B 1 141 ? 4.582 34.438 -5.012 1 97.19 141 ALA B CA 1
ATOM 3807 C C . ALA B 1 141 ? 5.785 33.719 -4.422 1 97.19 141 ALA B C 1
ATOM 3809 O O . ALA B 1 141 ? 6.789 33.5 -5.105 1 97.19 141 ALA B O 1
ATOM 3810 N N . PHE B 1 142 ? 5.664 33.406 -3.16 1 98.12 142 PHE B N 1
ATOM 3811 C CA . PHE B 1 142 ? 6.695 32.656 -2.447 1 98.12 142 PHE B CA 1
ATOM 3812 C C . PHE B 1 142 ? 6.973 31.312 -3.129 1 98.12 142 PHE B C 1
ATOM 3814 O O . PHE B 1 142 ? 8.125 30.984 -3.422 1 98.12 142 PHE B O 1
ATOM 3821 N N . LEU B 1 143 ? 5.992 30.547 -3.477 1 98.5 143 LEU B N 1
ATOM 3822 C CA . LEU B 1 143 ? 6.098 29.234 -4.082 1 98.5 143 LEU B CA 1
ATOM 3823 C C . LEU B 1 143 ? 6.602 29.328 -5.516 1 98.5 143 LEU B C 1
ATOM 3825 O O . LEU B 1 143 ? 7.398 28.5 -5.957 1 98.5 143 LEU B O 1
ATOM 3829 N N . THR B 1 144 ? 6.113 30.297 -6.234 1 98.06 144 THR B N 1
ATOM 3830 C CA . THR B 1 144 ? 6.512 30.484 -7.625 1 98.06 144 THR B CA 1
ATOM 3831 C C . THR B 1 144 ? 8.008 30.781 -7.723 1 98.06 144 THR B C 1
ATOM 3833 O O . THR B 1 144 ? 8.688 30.297 -8.625 1 98.06 144 THR B O 1
ATOM 3836 N N . ALA B 1 145 ? 8.5 31.609 -6.801 1 98.44 145 ALA B N 1
ATOM 3837 C CA . ALA B 1 145 ? 9.922 31.922 -6.785 1 98.44 145 ALA B CA 1
ATOM 3838 C C . ALA B 1 145 ? 10.758 30.656 -6.625 1 98.44 145 ALA B C 1
ATOM 3840 O O . ALA B 1 145 ? 11.781 30.484 -7.293 1 98.44 145 ALA B O 1
ATOM 3841 N N . ILE B 1 146 ? 10.367 29.797 -5.773 1 98.75 146 ILE B N 1
ATOM 3842 C CA . ILE B 1 146 ? 11.062 28.531 -5.551 1 98.75 146 ILE B CA 1
ATOM 3843 C C . ILE B 1 146 ? 10.961 27.656 -6.801 1 98.75 146 ILE B C 1
ATOM 3845 O O . ILE B 1 146 ? 11.953 27.062 -7.234 1 98.75 146 ILE B O 1
ATOM 3849 N N . ALA B 1 147 ? 9.742 27.578 -7.359 1 98.5 147 ALA B N 1
ATOM 3850 C CA . ALA B 1 147 ? 9.516 26.781 -8.57 1 98.5 147 ALA B CA 1
ATOM 3851 C C . ALA B 1 147 ? 10.43 27.25 -9.703 1 98.5 147 ALA B C 1
ATOM 3853 O O . ALA B 1 147 ? 11.016 26.438 -10.414 1 98.5 147 ALA B O 1
ATOM 3854 N N . ASP B 1 148 ? 10.5 28.547 -9.844 1 98.25 148 ASP B N 1
ATOM 3855 C CA . ASP B 1 148 ? 11.328 29.109 -10.898 1 98.25 148 ASP B CA 1
ATOM 3856 C C . ASP B 1 148 ? 12.797 28.766 -10.688 1 98.25 148 ASP B C 1
ATOM 3858 O O . ASP B 1 148 ? 13.508 28.438 -11.641 1 98.25 148 ASP B O 1
ATOM 3862 N N . LYS B 1 149 ? 13.25 28.906 -9.461 1 98.56 149 LYS B N 1
ATOM 3863 C CA . LYS B 1 149 ? 14.633 28.562 -9.141 1 98.56 149 LYS B CA 1
ATOM 3864 C C . LYS B 1 149 ? 14.93 27.094 -9.438 1 98.56 149 LYS B C 1
ATOM 3866 O O . LYS B 1 149 ? 15.984 26.781 -9.992 1 98.56 149 LYS B O 1
ATOM 3871 N N . MET B 1 150 ? 14.062 26.219 -9.102 1 98.56 150 MET B N 1
ATOM 3872 C CA . MET B 1 150 ? 14.242 24.781 -9.336 1 98.56 150 MET B CA 1
ATOM 3873 C C . MET B 1 150 ? 14.242 24.484 -10.836 1 98.56 150 MET B C 1
ATOM 3875 O O . MET B 1 150 ? 15.008 23.625 -11.297 1 98.56 150 MET B O 1
ATOM 3879 N N . LYS B 1 151 ? 13.359 25.125 -11.539 1 98.06 151 LYS B N 1
ATOM 3880 C CA . LYS B 1 151 ? 13.32 24.969 -12.992 1 98.06 151 LYS B CA 1
ATOM 3881 C C . LYS B 1 151 ? 14.672 25.297 -13.617 1 98.06 151 LYS B C 1
ATOM 3883 O O . LYS B 1 151 ? 15.164 24.578 -14.484 1 98.06 151 LYS B O 1
ATOM 3888 N N . ALA B 1 152 ? 15.203 26.375 -13.148 1 97.88 152 ALA B N 1
ATOM 3889 C CA . ALA B 1 152 ? 16.469 26.859 -13.68 1 97.88 152 ALA B CA 1
ATOM 3890 C C . ALA B 1 152 ? 17.578 25.828 -13.461 1 97.88 152 ALA B C 1
ATOM 3892 O O . ALA B 1 152 ? 18.531 25.766 -14.234 1 97.88 152 ALA B O 1
ATOM 3893 N N . LEU B 1 153 ? 17.453 24.969 -12.508 1 96.81 153 LEU B N 1
ATOM 3894 C CA . LEU B 1 153 ? 18.469 23.969 -12.172 1 96.81 153 LEU B CA 1
ATOM 3895 C C . LEU B 1 153 ? 18.078 22.609 -12.727 1 96.81 153 LEU B C 1
ATOM 3897 O O . LEU B 1 153 ? 18.781 21.625 -12.508 1 96.81 153 LEU B O 1
ATOM 3901 N N . ASN B 1 154 ? 16.938 22.531 -13.359 1 96.81 154 ASN B N 1
ATOM 3902 C CA . ASN B 1 154 ? 16.391 21.281 -13.875 1 96.81 154 ASN B CA 1
ATOM 3903 C C . ASN B 1 154 ? 16 20.328 -12.742 1 96.81 154 ASN B C 1
ATOM 3905 O O . ASN B 1 154 ? 16.156 19.109 -12.867 1 96.81 154 ASN B O 1
ATOM 3909 N N . GLY B 1 155 ? 15.672 20.891 -11.617 1 97.81 155 GLY B N 1
ATOM 3910 C CA . GLY B 1 155 ? 15.195 20.125 -10.477 1 97.81 155 GLY B CA 1
ATOM 3911 C C . GLY B 1 155 ? 13.688 20.188 -10.297 1 97.81 155 GLY B C 1
ATOM 3912 O O . GLY B 1 155 ? 13.008 20.953 -11 1 97.81 155 GLY B O 1
ATOM 3913 N N . TYR B 1 156 ? 13.195 19.406 -9.469 1 98.62 156 TYR B N 1
ATOM 3914 C CA . TYR B 1 156 ? 11.766 19.344 -9.203 1 98.62 156 TYR B CA 1
ATOM 3915 C C . TYR B 1 156 ? 11.414 20.094 -7.922 1 98.62 156 TYR B C 1
ATOM 3917 O O . TYR B 1 156 ? 12.25 20.234 -7.023 1 98.62 156 TYR B O 1
ATOM 3925 N N . PHE B 1 157 ? 10.258 20.656 -7.895 1 98.81 157 PHE B N 1
ATOM 3926 C CA . PHE B 1 157 ? 9.664 21.234 -6.695 1 98.81 157 PHE B CA 1
ATOM 3927 C C . PHE B 1 157 ? 8.414 20.469 -6.281 1 98.81 157 PHE B C 1
ATOM 3929 O O . PHE B 1 157 ? 7.43 20.438 -7.02 1 98.81 157 PHE B O 1
ATOM 3936 N N . VAL B 1 158 ? 8.453 19.828 -5.121 1 98.75 158 VAL B N 1
ATOM 3937 C CA . VAL B 1 158 ? 7.344 19.047 -4.594 1 98.75 158 VAL B CA 1
ATOM 3938 C C . VAL B 1 158 ? 6.672 19.812 -3.453 1 98.75 158 VAL B C 1
ATOM 3940 O O . VAL B 1 158 ? 7.289 20.062 -2.416 1 98.75 158 VAL B O 1
ATOM 3943 N N . ILE B 1 159 ? 5.465 20.141 -3.625 1 98.75 159 ILE B N 1
ATOM 3944 C CA . ILE B 1 159 ? 4.688 20.844 -2.607 1 98.75 159 ILE B CA 1
ATOM 3945 C C . ILE B 1 159 ? 3.758 19.859 -1.899 1 98.75 159 ILE B C 1
ATOM 3947 O O . ILE B 1 159 ? 2.801 19.359 -2.496 1 98.75 159 ILE B O 1
ATOM 3951 N N . ASP B 1 160 ? 4.039 19.594 -0.681 1 98.75 160 ASP B N 1
ATOM 3952 C CA . ASP B 1 160 ? 3.195 18.719 0.135 1 98.75 160 ASP B CA 1
ATOM 3953 C C . ASP B 1 160 ? 2.018 19.5 0.722 1 98.75 160 ASP B C 1
ATOM 3955 O O . ASP B 1 160 ? 2.178 20.234 1.697 1 98.75 160 ASP B O 1
ATOM 3959 N N . GLU B 1 161 ? 0.87 19.234 0.237 1 98.56 161 GLU B N 1
ATOM 3960 C CA . GLU B 1 161 ? -0.329 20 0.545 1 98.56 161 GLU B CA 1
ATOM 3961 C C . GLU B 1 161 ? -1.256 19.234 1.482 1 98.56 161 GLU B C 1
ATOM 3963 O O . GLU B 1 161 ? -2.48 19.312 1.361 1 98.56 161 GLU B O 1
ATOM 3968 N N . ALA B 1 162 ? -0.703 18.469 2.42 1 98.31 162 ALA B N 1
ATOM 3969 C CA . ALA B 1 162 ? -1.451 17.594 3.334 1 98.31 162 ALA B CA 1
ATOM 3970 C C . ALA B 1 162 ? -2.529 18.391 4.07 1 98.31 162 ALA B C 1
ATOM 3972 O O . ALA B 1 162 ? -3.58 17.844 4.418 1 98.31 162 ALA B O 1
ATOM 3973 N N . TYR B 1 163 ? -2.316 19.734 4.262 1 98.5 163 TYR B N 1
ATOM 3974 C CA . TYR B 1 163 ? -3.221 20.484 5.117 1 98.5 163 TYR B CA 1
ATOM 3975 C C . TYR B 1 163 ? -3.893 21.609 4.34 1 98.5 163 TYR B C 1
ATOM 3977 O O . TYR B 1 163 ? -4.586 22.453 4.922 1 98.5 163 TYR B O 1
ATOM 3985 N N . LEU B 1 164 ? -3.762 21.609 3.049 1 97.56 164 LEU B N 1
ATOM 3986 C CA . LEU B 1 164 ? -4.191 22.75 2.234 1 97.56 164 LEU B CA 1
ATOM 3987 C C . LEU B 1 164 ? -5.699 22.938 2.336 1 97.56 164 LEU B C 1
ATOM 3989 O O . LEU B 1 164 ? -6.195 24.062 2.189 1 97.56 164 LEU B O 1
ATOM 3993 N N . ASP B 1 165 ? -6.438 21.875 2.6 1 96.88 165 ASP B N 1
ATOM 3994 C CA . ASP B 1 165 ? -7.891 21.969 2.676 1 96.88 165 ASP B CA 1
ATOM 3995 C C . ASP B 1 165 ? -8.328 22.844 3.846 1 96.88 165 ASP B C 1
ATOM 3997 O O . ASP B 1 165 ? -9.484 23.266 3.914 1 96.88 165 ASP B O 1
ATOM 4001 N N . TYR B 1 166 ? -7.473 23.125 4.742 1 97.88 166 TYR B N 1
ATOM 4002 C CA . TYR B 1 166 ? -7.777 23.953 5.895 1 97.88 166 TYR B CA 1
ATOM 4003 C C . TYR B 1 166 ? -7.348 25.406 5.648 1 97.88 166 TYR B C 1
ATOM 4005 O O . TYR B 1 166 ? -7.703 26.297 6.418 1 97.88 166 TYR B O 1
ATOM 4013 N N . GLY B 1 167 ? -6.496 25.594 4.656 1 96.06 167 GLY B N 1
ATOM 4014 C CA . GLY B 1 167 ? -5.906 26.891 4.41 1 96.06 167 GLY B CA 1
ATOM 4015 C C . GLY B 1 167 ? -6.543 27.625 3.244 1 96.06 167 GLY B C 1
ATOM 4016 O O . GLY B 1 167 ? -7.727 27.438 2.955 1 96.06 167 GLY B O 1
ATOM 4017 N N . THR B 1 168 ? -5.766 28.531 2.707 1 94.81 168 THR B N 1
ATOM 4018 C CA . THR B 1 168 ? -6.219 29.344 1.579 1 94.81 168 THR B CA 1
ATOM 4019 C C . THR B 1 168 ? -5.738 28.75 0.26 1 94.81 168 THR B C 1
ATOM 4021 O O . THR B 1 168 ? -4.566 28.391 0.12 1 94.81 168 THR B O 1
ATOM 4024 N N . ALA B 1 169 ? -6.66 28.656 -0.625 1 92.69 169 ALA B N 1
ATOM 4025 C CA . ALA B 1 169 ? -6.301 28.156 -1.948 1 92.69 169 ALA B CA 1
ATOM 4026 C C . ALA B 1 169 ? -5.25 29.047 -2.609 1 92.69 169 ALA B C 1
ATOM 4028 O O . ALA B 1 169 ? -5.254 30.266 -2.422 1 92.69 169 ALA B O 1
ATOM 4029 N N . TYR B 1 170 ? -4.305 28.453 -3.248 1 92.75 170 TYR B N 1
ATOM 4030 C CA . TYR B 1 170 ? -3.346 29.172 -4.082 1 92.75 170 TYR B CA 1
ATOM 4031 C C . TYR B 1 170 ? -3.227 28.516 -5.453 1 92.75 170 TYR B C 1
ATOM 4033 O O . TYR B 1 170 ? -3.701 27.391 -5.66 1 92.75 170 TYR B O 1
ATOM 4041 N N . ASP B 1 171 ? -2.736 29.25 -6.398 1 87.56 171 ASP B N 1
ATOM 4042 C CA . ASP B 1 171 ? -2.641 28.766 -7.773 1 87.56 171 ASP B CA 1
ATOM 4043 C C . ASP B 1 171 ? -1.188 28.734 -8.242 1 87.56 171 ASP B C 1
ATOM 4045 O O . ASP B 1 171 ? -0.635 29.766 -8.641 1 87.56 171 ASP B O 1
ATOM 4049 N N . VAL B 1 172 ? -0.64 27.656 -8.086 1 88.88 172 VAL B N 1
ATOM 4050 C CA . VAL B 1 172 ? 0.664 27.422 -8.703 1 88.88 172 VAL B CA 1
ATOM 4051 C C . VAL B 1 172 ? 0.491 26.641 -10 1 88.88 172 VAL B C 1
ATOM 4053 O O . VAL B 1 172 ? -0.092 25.562 -10.008 1 88.88 172 VAL B O 1
ATOM 4056 N N . GLU B 1 173 ? 0.964 27.219 -11.07 1 88.38 173 GLU B N 1
ATOM 4057 C CA . GLU B 1 173 ? 0.801 26.578 -12.375 1 88.38 173 GLU B CA 1
ATOM 4058 C C . GLU B 1 173 ? 1.479 25.219 -12.406 1 88.38 173 GLU B C 1
ATOM 4060 O O . GLU B 1 173 ? 2.611 25.062 -11.938 1 88.38 173 GLU B O 1
ATOM 4065 N N . LEU B 1 174 ? 0.696 24.281 -12.914 1 92.5 174 LEU B N 1
ATOM 4066 C CA . LEU B 1 174 ? 1.296 22.953 -13.102 1 92.5 174 LEU B CA 1
ATOM 4067 C C . LEU B 1 174 ? 2.346 22.984 -14.203 1 92.5 174 LEU B C 1
ATOM 4069 O O . LEU B 1 174 ? 2.105 23.547 -15.281 1 92.5 174 LEU B O 1
ATOM 4073 N N . ALA B 1 175 ? 3.49 22.578 -13.914 1 97.5 175 ALA B N 1
ATOM 4074 C CA . ALA B 1 175 ? 4.625 22.438 -14.82 1 97.5 175 ALA B CA 1
ATOM 4075 C C . ALA B 1 175 ? 5.344 21.109 -14.609 1 97.5 175 ALA B C 1
ATOM 4077 O O . ALA B 1 175 ? 5.184 20.469 -13.562 1 97.5 175 ALA B O 1
ATOM 4078 N N . PRO B 1 176 ? 6.055 20.672 -15.609 1 98 176 PRO B N 1
ATOM 4079 C CA . PRO B 1 176 ? 6.672 19.344 -15.531 1 98 176 PRO B CA 1
ATOM 4080 C C . PRO B 1 176 ? 7.52 19.156 -14.273 1 98 176 PRO B C 1
ATOM 4082 O O . PRO B 1 176 ? 7.645 18.047 -13.766 1 98 176 PRO B O 1
ATOM 4085 N N . HIS B 1 177 ? 8.094 20.297 -13.805 1 98.38 177 HIS B N 1
ATOM 4086 C CA . HIS B 1 177 ? 9.023 20.172 -12.688 1 98.38 177 HIS B CA 1
ATOM 4087 C C . HIS B 1 177 ? 8.312 20.406 -11.352 1 98.38 177 HIS B C 1
ATOM 4089 O O . HIS B 1 177 ? 8.953 20.406 -10.297 1 98.38 177 HIS B O 1
ATOM 4095 N N . ILE B 1 178 ? 6.984 20.625 -11.328 1 98.62 178 ILE B N 1
ATOM 4096 C CA . ILE B 1 178 ? 6.23 20.906 -10.117 1 98.62 178 ILE B CA 1
ATOM 4097 C C . ILE B 1 178 ? 5.305 19.734 -9.805 1 98.62 178 ILE B C 1
ATOM 4099 O O . ILE B 1 178 ? 4.527 19.297 -10.656 1 98.62 178 ILE B O 1
ATOM 4103 N N . LEU B 1 179 ? 5.41 19.203 -8.648 1 98.56 179 LEU B N 1
ATOM 4104 C CA . LEU B 1 179 ? 4.516 18.172 -8.133 1 98.56 179 LEU B CA 1
ATOM 4105 C C . LEU B 1 179 ? 3.773 18.672 -6.895 1 98.56 179 LEU B C 1
ATOM 4107 O O . LEU B 1 179 ? 4.383 19.25 -5.992 1 98.56 179 LEU B O 1
ATOM 4111 N N . ARG B 1 180 ? 2.484 18.5 -6.898 1 98.5 180 ARG B N 1
ATOM 4112 C CA . ARG B 1 180 ? 1.65 18.75 -5.727 1 98.5 180 ARG B CA 1
ATOM 4113 C C . ARG B 1 180 ? 1.199 17.438 -5.086 1 98.5 180 ARG B C 1
ATOM 4115 O O . ARG B 1 180 ? 0.708 16.547 -5.777 1 98.5 180 ARG B O 1
ATOM 4122 N N . MET B 1 181 ? 1.399 17.297 -3.84 1 98.38 181 MET B N 1
ATOM 4123 C CA . MET B 1 181 ? 1.047 16.078 -3.119 1 98.38 181 MET B CA 1
ATOM 4124 C C . MET B 1 181 ? -0.084 16.344 -2.129 1 98.38 181 MET B C 1
ATOM 4126 O O . MET B 1 181 ? -0.027 17.297 -1.354 1 98.38 181 MET B O 1
ATOM 4130 N N . ARG B 1 182 ? -1.066 15.516 -2.15 1 98 182 ARG B N 1
ATOM 4131 C CA . ARG B 1 182 ? -2.215 15.609 -1.257 1 98 182 ARG B CA 1
ATOM 4132 C C . ARG B 1 182 ? -2.475 14.289 -0.548 1 98 182 ARG B C 1
ATOM 4134 O O . ARG B 1 182 ? -1.936 13.25 -0.943 1 98 182 ARG B O 1
ATOM 4141 N N . THR B 1 183 ? -3.201 14.352 0.52 1 98.06 183 THR B N 1
ATOM 4142 C CA . THR B 1 183 ? -3.596 13.164 1.273 1 98.06 183 THR B CA 1
ATOM 4143 C C . THR B 1 183 ? -5.074 13.227 1.646 1 98.06 183 THR B C 1
ATOM 4145 O O . THR B 1 183 ? -5.652 14.312 1.727 1 98.06 183 THR B O 1
ATOM 4148 N N . LEU B 1 184 ? -5.656 12.117 1.828 1 98.56 184 LEU B N 1
ATOM 4149 C CA . LEU B 1 184 ? -7.035 12.078 2.305 1 98.56 184 LEU B CA 1
ATOM 4150 C C . LEU B 1 184 ? -7.086 11.719 3.787 1 98.56 184 LEU B C 1
ATOM 4152 O O . LEU B 1 184 ? -8.148 11.391 4.316 1 98.56 184 LEU B O 1
ATOM 4156 N N . SER B 1 185 ? -5.957 11.75 4.469 1 97.94 185 SER B N 1
ATOM 4157 C CA . SER B 1 185 ? -5.828 11.312 5.855 1 97.94 185 SER B CA 1
ATOM 4158 C C . SER B 1 185 ? -6.316 12.391 6.824 1 97.94 185 SER B C 1
ATOM 4160 O O . SER B 1 185 ? -6.578 12.102 7.992 1 97.94 185 SER B O 1
ATOM 4162 N N . LYS B 1 186 ? -6.355 13.664 6.336 1 98.31 186 LYS B N 1
ATOM 4163 C CA . LYS B 1 186 ? -6.656 14.773 7.23 1 98.31 186 LYS B CA 1
ATOM 4164 C C . LYS B 1 186 ? -8.07 15.297 7.004 1 98.31 186 LYS B C 1
ATOM 4166 O O . LYS B 1 186 ? -9.039 14.672 7.441 1 98.31 186 LYS B O 1
ATOM 4171 N N . ALA B 1 187 ? -8.227 16.234 6.098 1 98.38 187 ALA B N 1
ATOM 4172 C CA . ALA B 1 187 ? -9.5 16.906 5.918 1 98.38 187 ALA B CA 1
ATOM 4173 C C . ALA B 1 187 ? -10.578 15.945 5.43 1 98.38 187 ALA B C 1
ATOM 4175 O O . ALA B 1 187 ? -11.758 16.125 5.723 1 98.38 187 ALA B O 1
ATOM 4176 N N . PHE B 1 188 ? -10.203 14.867 4.719 1 98.69 188 PHE B N 1
ATOM 4177 C CA . PHE B 1 188 ? -11.18 13.969 4.121 1 98.69 188 PHE B CA 1
ATOM 4178 C C . PHE B 1 188 ? -11.516 12.82 5.074 1 98.69 188 PHE B C 1
ATOM 4180 O O . PHE B 1 188 ? -12.43 12.039 4.812 1 98.69 188 PHE B O 1
ATOM 4187 N N . GLY B 1 189 ? -10.742 12.656 6.117 1 98.62 189 GLY B N 1
ATOM 4188 C CA . GLY B 1 189 ? -11.133 11.828 7.246 1 98.62 189 GLY B CA 1
ATOM 4189 C C . GLY B 1 189 ? -10.969 10.344 6.977 1 98.62 189 GLY B C 1
ATOM 4190 O O . GLY B 1 189 ? -11.75 9.531 7.48 1 98.62 189 GLY B O 1
ATOM 4191 N N . ILE B 1 190 ? -10.047 9.938 6.184 1 98.56 190 ILE B N 1
ATOM 4192 C CA . ILE B 1 190 ? -9.883 8.508 5.938 1 98.56 190 ILE B CA 1
ATOM 4193 C C . ILE B 1 190 ? -8.422 8.109 6.156 1 98.56 190 ILE B C 1
ATOM 4195 O O . ILE B 1 190 ? -7.852 7.367 5.352 1 98.56 190 ILE B O 1
ATOM 4199 N N . ALA B 1 191 ? -7.82 8.617 7.25 1 98.44 191 ALA B N 1
ATOM 4200 C CA . ALA B 1 191 ? -6.43 8.328 7.586 1 98.44 191 ALA B CA 1
ATOM 4201 C C . ALA B 1 191 ? -6.168 6.82 7.594 1 98.44 191 ALA B C 1
ATOM 4203 O O . ALA B 1 191 ? -5.133 6.363 7.102 1 98.44 191 ALA B O 1
ATOM 4204 N N . GLY B 1 192 ? -7.094 6.062 8.078 1 98.31 192 GLY B N 1
ATOM 4205 C CA . GLY B 1 192 ? -6.93 4.625 8.211 1 98.31 192 GLY B CA 1
ATOM 4206 C C . GLY B 1 192 ? -6.973 3.895 6.879 1 98.31 192 GLY B C 1
ATOM 4207 O O . GLY B 1 192 ? -6.594 2.723 6.797 1 98.31 192 GLY B O 1
ATOM 4208 N N . LEU B 1 193 ? -7.48 4.516 5.836 1 98.31 193 LEU B N 1
ATOM 4209 C CA . LEU B 1 193 ? -7.641 3.842 4.551 1 98.31 193 LEU B CA 1
ATOM 4210 C C . LEU B 1 193 ? -6.418 4.062 3.668 1 98.31 193 LEU B C 1
ATOM 4212 O O . LEU B 1 193 ? -6.262 3.4 2.639 1 98.31 193 LEU B O 1
ATOM 4216 N N . ARG B 1 194 ? -5.516 4.957 4.059 1 97.88 194 ARG B N 1
ATOM 4217 C CA . ARG B 1 194 ? -4.199 5.152 3.461 1 97.88 194 ARG B CA 1
ATOM 4218 C C . ARG B 1 194 ? -4.32 5.535 1.989 1 97.88 194 ARG B C 1
ATOM 4220 O O . ARG B 1 194 ? -4.086 4.711 1.105 1 97.88 194 ARG B O 1
ATOM 4227 N N . LEU B 1 195 ? -4.559 6.762 1.676 1 98.56 195 LEU B N 1
ATOM 4228 C CA . LEU B 1 195 ? -4.672 7.219 0.296 1 98.56 195 LEU B CA 1
ATOM 4229 C C . LEU B 1 195 ? -4.016 8.586 0.118 1 98.56 195 LEU B C 1
ATOM 4231 O O . LEU B 1 195 ? -4.379 9.547 0.794 1 98.56 195 LEU B O 1
ATOM 4235 N N . GLY B 1 196 ? -2.988 8.656 -0.672 1 98.31 196 GLY B N 1
ATOM 4236 C CA . GLY B 1 196 ? -2.316 9.875 -1.089 1 98.31 196 GLY B CA 1
ATOM 4237 C C . GLY B 1 196 ? -2.305 10.07 -2.594 1 98.31 196 GLY B C 1
ATOM 4238 O O . GLY B 1 196 ? -2.502 9.109 -3.348 1 98.31 196 GLY B O 1
ATOM 4239 N N . VAL B 1 197 ? -2.125 11.273 -3.018 1 98.62 197 VAL B N 1
ATOM 4240 C CA . VAL B 1 197 ? -2.207 11.602 -4.438 1 98.62 197 VAL B CA 1
ATOM 4241 C C . VAL B 1 197 ? -1.063 12.531 -4.824 1 98.62 197 VAL B C 1
ATOM 4243 O O . VAL B 1 197 ? -0.72 13.445 -4.07 1 98.62 197 VAL B O 1
ATOM 4246 N N . LEU B 1 198 ? -0.472 12.258 -5.934 1 98.44 198 LEU B N 1
ATOM 4247 C CA . LEU B 1 198 ? 0.442 13.188 -6.586 1 98.44 198 LEU B CA 1
ATOM 4248 C C . LEU B 1 198 ? -0.188 13.781 -7.844 1 98.44 198 LEU B C 1
ATOM 4250 O O . LEU B 1 198 ? -0.831 13.062 -8.617 1 98.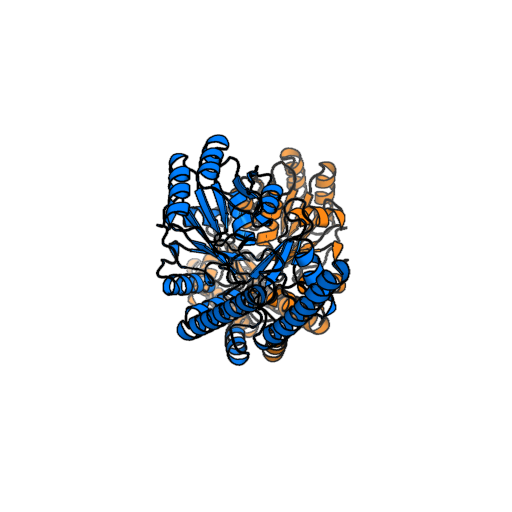44 198 LEU B O 1
ATOM 4254 N N . ILE B 1 199 ? -0.025 15.07 -7.996 1 98.5 199 ILE B N 1
ATOM 4255 C CA . ILE B 1 199 ? -0.589 15.805 -9.125 1 98.5 199 ILE B CA 1
ATOM 4256 C C . ILE B 1 199 ? 0.522 16.531 -9.875 1 98.5 199 ILE B C 1
ATOM 4258 O O . ILE B 1 199 ? 1.344 17.219 -9.266 1 98.5 199 ILE B O 1
ATOM 4262 N N . SER B 1 200 ? 0.637 16.422 -11.148 1 98.62 200 SER B N 1
ATOM 4263 C CA . SER B 1 200 ? 1.561 17.125 -12.031 1 98.62 200 SER B CA 1
ATOM 4264 C C . SER B 1 200 ? 1.105 17.047 -13.484 1 98.62 200 SER B C 1
ATOM 4266 O O . SER B 1 200 ? -0.084 16.891 -13.758 1 98.62 200 SER B O 1
ATOM 4268 N N . THR B 1 201 ? 1.986 17.359 -14.438 1 98.56 201 THR B N 1
ATOM 4269 C CA . THR B 1 201 ? 1.686 17.156 -15.852 1 98.56 201 THR B CA 1
ATOM 4270 C C . THR B 1 201 ? 1.621 15.672 -16.188 1 98.56 201 THR B C 1
ATOM 4272 O O . THR B 1 201 ? 2.191 14.844 -15.469 1 98.56 201 THR B O 1
ATOM 4275 N N . ALA B 1 202 ? 0.891 15.383 -17.266 1 98.31 202 ALA B N 1
ATOM 4276 C CA . ALA B 1 202 ? 0.749 14 -17.703 1 98.31 202 ALA B CA 1
ATOM 4277 C C . ALA B 1 202 ? 2.113 13.352 -17.922 1 98.31 202 ALA B C 1
ATOM 4279 O O . ALA B 1 202 ? 2.318 12.188 -17.578 1 98.31 202 ALA B O 1
ATOM 4280 N N . GLY B 1 203 ? 3.008 14.117 -18.5 1 98.25 203 GLY B N 1
ATOM 4281 C CA . GLY B 1 203 ? 4.344 13.594 -18.75 1 98.25 203 GLY B CA 1
ATOM 4282 C C . GLY B 1 203 ? 5.082 13.219 -17.484 1 98.25 203 GLY B C 1
ATOM 4283 O O . GLY B 1 203 ? 5.691 12.148 -17.406 1 98.25 203 GLY B O 1
ATOM 4284 N N . THR B 1 204 ? 5.07 14.086 -16.484 1 98.19 204 THR B N 1
ATOM 4285 C CA . THR B 1 204 ? 5.738 13.836 -15.203 1 98.19 204 THR B CA 1
ATOM 4286 C C . THR B 1 204 ? 5.102 12.648 -14.492 1 98.19 204 THR B C 1
ATOM 4288 O O . THR B 1 204 ? 5.809 11.789 -13.953 1 98.19 204 THR B O 1
ATOM 4291 N N . ILE B 1 205 ? 3.791 12.578 -14.523 1 98.31 205 ILE B N 1
ATOM 4292 C CA . ILE B 1 205 ? 3.076 11.492 -13.867 1 98.31 205 ILE B CA 1
ATOM 4293 C C . ILE B 1 205 ? 3.414 10.164 -14.539 1 98.31 205 ILE B C 1
ATOM 4295 O O . ILE B 1 205 ? 3.596 9.148 -13.875 1 98.31 205 ILE B O 1
ATOM 4299 N N . LYS B 1 206 ? 3.479 10.188 -15.828 1 97.44 206 LYS B N 1
ATOM 4300 C CA . LYS B 1 206 ? 3.877 8.984 -16.562 1 97.44 206 LYS B CA 1
ATOM 4301 C C . LYS B 1 206 ? 5.25 8.5 -16.109 1 97.44 206 LYS B C 1
ATOM 4303 O O . LYS B 1 206 ? 5.48 7.293 -15.977 1 97.44 206 LYS B O 1
ATOM 4308 N N . HIS B 1 207 ? 6.113 9.422 -15.852 1 96.06 207 HIS B N 1
ATOM 4309 C CA . HIS B 1 207 ? 7.445 9.094 -15.359 1 96.06 207 HIS B CA 1
ATOM 4310 C C . HIS B 1 207 ? 7.383 8.445 -13.984 1 96.06 207 HIS B C 1
ATOM 4312 O O . HIS B 1 207 ? 8.055 7.445 -13.734 1 96.06 207 HIS B O 1
ATOM 4318 N N . ILE B 1 208 ? 6.586 8.977 -13.164 1 96.38 208 ILE B N 1
ATOM 4319 C CA . ILE B 1 208 ? 6.473 8.469 -11.805 1 96.38 208 ILE B CA 1
ATOM 4320 C C . ILE B 1 208 ? 5.777 7.109 -11.812 1 96.38 208 ILE B C 1
ATOM 4322 O O . ILE B 1 208 ? 6.102 6.234 -11.008 1 96.38 208 ILE B O 1
ATOM 4326 N N . GLN B 1 209 ? 4.926 6.859 -12.766 1 95.81 209 GLN B N 1
ATOM 4327 C CA . GLN B 1 209 ? 4.168 5.621 -12.891 1 95.81 209 GLN B CA 1
ATOM 4328 C C . GLN B 1 209 ? 5.09 4.434 -13.156 1 95.81 209 GLN B C 1
ATOM 4330 O O . GLN B 1 209 ? 4.707 3.285 -12.93 1 95.81 209 GLN B O 1
ATOM 4335 N N . LYS B 1 210 ? 6.262 4.668 -13.555 1 94.12 210 LYS B N 1
ATOM 4336 C CA . LYS B 1 210 ? 7.215 3.602 -13.859 1 94.12 210 LYS B CA 1
ATOM 4337 C C . LYS B 1 210 ? 7.523 2.771 -12.617 1 94.12 210 LYS B C 1
ATOM 4339 O O . LYS B 1 210 ? 7.965 1.624 -12.727 1 94.12 210 LYS B O 1
ATOM 4344 N N . ILE B 1 211 ? 7.277 3.332 -11.422 1 94.06 211 ILE B N 1
ATOM 4345 C CA . ILE B 1 211 ? 7.609 2.611 -10.195 1 94.06 211 ILE B CA 1
ATOM 4346 C C . ILE B 1 211 ? 6.328 2.203 -9.477 1 94.06 211 ILE B C 1
ATOM 4348 O O . ILE B 1 211 ? 6.367 1.783 -8.32 1 94.06 211 ILE B O 1
ATOM 4352 N N . GLU B 1 212 ? 5.234 2.367 -10.133 1 94.25 212 GLU B N 1
ATOM 4353 C CA . GLU B 1 212 ? 3.934 2.021 -9.562 1 94.25 212 GLU B CA 1
ATOM 4354 C C . GLU B 1 212 ? 3.697 0.515 -9.602 1 94.25 212 GLU B C 1
ATOM 4356 O O . GLU B 1 212 ? 4.156 -0.167 -10.516 1 94.25 212 GLU B O 1
ATOM 4361 N N . HIS B 1 213 ? 3.033 -0.009 -8.578 1 93.81 213 HIS B N 1
ATOM 4362 C CA . HIS B 1 213 ? 2.559 -1.387 -8.609 1 93.81 213 HIS B CA 1
ATOM 4363 C C . HIS B 1 213 ? 1.343 -1.533 -9.516 1 93.81 213 HIS B C 1
ATOM 4365 O O . HIS B 1 213 ? 0.605 -0.569 -9.734 1 93.81 213 HIS B O 1
ATOM 4371 N N . PRO B 1 214 ? 1.104 -2.76 -10 1 92.25 214 PRO B N 1
ATOM 4372 C CA . PRO B 1 214 ? -0.084 -2.949 -10.836 1 92.25 214 PRO B CA 1
ATOM 4373 C C . PRO B 1 214 ? -1.382 -2.641 -10.094 1 92.25 214 PRO B C 1
ATOM 4375 O O . PRO B 1 214 ? -2.314 -2.082 -10.68 1 92.25 214 PRO B O 1
ATOM 4378 N N . TYR B 1 215 ? -1.448 -3.004 -8.867 1 94.88 215 TYR B N 1
ATOM 4379 C CA . TYR B 1 215 ? -2.568 -2.719 -7.98 1 94.88 215 TYR B CA 1
ATOM 4380 C C . TYR B 1 215 ? -2.102 -1.98 -6.734 1 94.88 215 TYR B C 1
ATOM 4382 O O . TYR B 1 215 ? -1.962 -2.58 -5.664 1 94.88 215 TYR B O 1
ATOM 4390 N N . PRO B 1 216 ? -1.95 -0.704 -6.836 1 95 216 PRO B N 1
ATOM 4391 C CA . PRO B 1 216 ? -1.273 0.051 -5.777 1 95 216 PRO B CA 1
ATOM 4392 C C . PRO B 1 216 ? -2.154 0.265 -4.547 1 95 216 PRO B C 1
ATOM 4394 O O . PRO B 1 216 ? -1.65 0.603 -3.475 1 95 216 PRO B O 1
ATOM 4397 N N . LEU B 1 217 ? -3.453 0.101 -4.719 1 97.25 217 LEU B N 1
ATOM 4398 C CA . LEU B 1 217 ? -4.391 0.372 -3.635 1 97.25 217 LEU B CA 1
ATOM 4399 C C . LEU B 1 217 ? -5.457 -0.715 -3.555 1 97.25 217 LEU B C 1
ATOM 4401 O O . LEU B 1 217 ? -5.789 -1.34 -4.562 1 97.25 217 LEU B O 1
ATOM 4405 N N . ASN B 1 218 ? -5.941 -0.933 -2.357 1 97.38 218 ASN B N 1
ATOM 4406 C CA . ASN B 1 218 ? -7.004 -1.919 -2.201 1 97.38 218 ASN B CA 1
ATOM 4407 C C . ASN B 1 218 ? -8.344 -1.378 -2.691 1 97.38 218 ASN B C 1
ATOM 4409 O O . ASN B 1 218 ? -8.555 -0.164 -2.719 1 97.38 218 ASN B O 1
ATOM 4413 N N . VAL B 1 219 ? -9.203 -2.217 -2.961 1 98.12 219 VAL B N 1
ATOM 4414 C CA . VAL B 1 219 ? -10.43 -1.894 -3.684 1 98.12 219 VAL B CA 1
ATOM 4415 C C . VAL B 1 219 ? -11.391 -1.153 -2.758 1 98.12 219 VAL B C 1
ATOM 4417 O O . VAL B 1 219 ? -12.164 -0.302 -3.207 1 98.12 219 VAL B O 1
ATOM 4420 N N . PHE B 1 220 ? -11.391 -1.417 -1.458 1 98 220 PHE B N 1
ATOM 4421 C CA . PHE B 1 220 ? -12.258 -0.703 -0.532 1 98 220 PHE B CA 1
ATOM 4422 C C . PHE B 1 220 ? -11.898 0.776 -0.477 1 98 220 PHE B C 1
ATOM 4424 O O . PHE B 1 220 ? -12.766 1.64 -0.586 1 98 220 PHE B O 1
ATOM 4431 N N . THR B 1 221 ? -10.586 1.048 -0.317 1 98.25 221 THR B N 1
ATOM 4432 C CA . THR B 1 221 ? -10.117 2.43 -0.285 1 98.25 221 THR B CA 1
ATOM 4433 C C . THR B 1 221 ? -10.508 3.164 -1.563 1 98.25 221 THR B C 1
ATOM 4435 O O . THR B 1 221 ? -11.039 4.273 -1.51 1 98.25 221 THR B O 1
ATOM 4438 N N . LEU B 1 222 ? -10.297 2.533 -2.674 1 98.62 222 LEU B N 1
ATOM 4439 C CA . LEU B 1 222 ? -10.578 3.141 -3.971 1 98.62 222 LEU B CA 1
ATOM 4440 C C . LEU B 1 222 ? -12.07 3.441 -4.117 1 98.62 222 LEU B C 1
ATOM 4442 O O . LEU B 1 222 ? -12.445 4.547 -4.512 1 98.62 222 LEU B O 1
ATOM 4446 N N . ASN B 1 223 ? -12.906 2.492 -3.799 1 98.5 223 ASN B N 1
ATOM 4447 C CA . ASN B 1 223 ? -14.344 2.674 -3.988 1 98.5 223 ASN B CA 1
ATOM 4448 C C . ASN B 1 223 ? -14.914 3.703 -3.016 1 98.5 223 ASN B C 1
ATOM 4450 O O . ASN B 1 223 ? -15.789 4.484 -3.379 1 98.5 223 ASN B O 1
ATOM 4454 N N . ILE B 1 224 ? -14.414 3.697 -1.795 1 98.5 224 ILE B N 1
ATOM 4455 C CA . ILE B 1 224 ? -14.852 4.68 -0.807 1 98.5 224 ILE B CA 1
ATOM 4456 C C . ILE B 1 224 ? -14.422 6.078 -1.25 1 98.5 224 ILE B C 1
ATOM 4458 O O . ILE B 1 224 ? -15.227 7.016 -1.218 1 98.5 224 ILE B O 1
ATOM 4462 N N . ALA B 1 225 ? -13.195 6.223 -1.676 1 98.75 225 ALA B N 1
ATOM 4463 C CA . ALA B 1 225 ? -12.703 7.516 -2.152 1 98.75 225 ALA B CA 1
ATOM 4464 C C . ALA B 1 225 ? -13.477 7.977 -3.383 1 98.75 225 ALA B C 1
ATOM 4466 O O . ALA B 1 225 ? -13.812 9.156 -3.508 1 98.75 225 ALA B O 1
ATOM 4467 N N . THR B 1 226 ? -13.711 7.012 -4.328 1 98.81 226 THR B N 1
ATOM 4468 C CA . THR B 1 226 ? -14.508 7.336 -5.508 1 98.81 226 THR B CA 1
ATOM 4469 C C . THR B 1 226 ? -15.867 7.902 -5.109 1 98.81 226 THR B C 1
ATOM 4471 O O . THR B 1 226 ? -16.312 8.914 -5.66 1 98.81 226 THR B O 1
ATOM 4474 N N . TYR B 1 227 ? -16.531 7.254 -4.145 1 98.81 227 TYR B N 1
ATOM 4475 C CA . TYR B 1 227 ? -17.828 7.734 -3.648 1 98.81 227 TYR B CA 1
ATOM 4476 C C . TYR B 1 227 ? -17.703 9.156 -3.105 1 98.81 227 TYR B C 1
ATOM 4478 O O . TYR B 1 227 ? -18.516 10.023 -3.43 1 98.81 227 TYR B O 1
ATOM 4486 N N . ILE B 1 228 ? -16.688 9.406 -2.279 1 98.81 228 ILE B N 1
ATOM 4487 C CA . ILE B 1 228 ? -16.469 10.711 -1.667 1 98.81 228 ILE B CA 1
ATOM 4488 C C . ILE B 1 228 ? -16.375 11.781 -2.752 1 98.81 228 ILE B C 1
ATOM 4490 O O . ILE B 1 228 ? -17.047 12.812 -2.668 1 98.81 228 ILE B O 1
ATOM 4494 N N . PHE B 1 229 ? -15.672 11.539 -3.805 1 98.81 229 PHE B N 1
ATOM 4495 C CA . PHE B 1 229 ? -15.406 12.578 -4.793 1 98.81 229 PHE B CA 1
ATOM 4496 C C . PHE B 1 229 ? -16.547 12.688 -5.797 1 98.81 229 PHE B C 1
ATOM 4498 O O . PHE B 1 229 ? -16.672 13.688 -6.496 1 98.81 229 PHE B O 1
ATOM 4505 N N . ARG B 1 230 ? -17.391 11.672 -5.906 1 98.69 230 ARG B N 1
ATOM 4506 C CA . ARG B 1 230 ? -18.562 11.742 -6.777 1 98.69 230 ARG B CA 1
ATOM 4507 C C . ARG B 1 230 ? -19.719 12.43 -6.074 1 98.69 230 ARG B C 1
ATOM 4509 O O . ARG B 1 230 ? -20.656 12.898 -6.723 1 98.69 230 ARG B O 1
ATOM 4516 N N . HIS B 1 231 ? -19.766 12.391 -4.77 1 98.5 231 HIS B N 1
ATOM 4517 C CA . HIS B 1 231 ? -20.781 13.078 -3.986 1 98.5 231 HIS B CA 1
ATOM 4518 C C . HIS B 1 231 ? -20.281 14.422 -3.477 1 98.5 231 HIS B C 1
ATOM 4520 O O . HIS B 1 231 ? -20.125 14.609 -2.268 1 98.5 231 HIS B O 1
ATOM 4526 N N . ARG B 1 232 ? -20.188 15.312 -4.324 1 97.81 232 ARG B N 1
ATOM 4527 C CA . ARG B 1 232 ? -19.453 16.562 -4.164 1 97.81 232 ARG B CA 1
ATOM 4528 C C . ARG B 1 232 ? -20.062 17.422 -3.062 1 97.81 232 ARG B C 1
ATOM 4530 O O . ARG B 1 232 ? -19.344 18 -2.244 1 97.81 232 ARG B O 1
ATOM 4537 N N . GLU B 1 233 ? -21.359 17.531 -2.992 1 98.06 233 GLU B N 1
ATOM 4538 C CA . GLU B 1 233 ? -22.016 18.391 -2.014 1 98.06 233 GLU B CA 1
ATOM 4539 C C . GLU B 1 233 ? -21.812 17.875 -0.593 1 98.06 233 GLU B C 1
ATOM 4541 O O . GLU B 1 233 ? -21.5 18.656 0.312 1 98.06 233 GLU B O 1
ATOM 4546 N N . GLU B 1 234 ? -21.984 16.547 -0.466 1 98.06 234 GLU B N 1
ATOM 4547 C CA . GLU B 1 234 ? -21.75 15.938 0.839 1 98.06 234 GLU B CA 1
ATOM 4548 C C . GLU B 1 234 ? -20.297 16.125 1.276 1 98.06 234 GLU B C 1
ATOM 4550 O O . GLU B 1 234 ? -20.016 16.406 2.443 1 98.06 234 GLU B O 1
ATOM 4555 N N . THR B 1 235 ? -19.406 15.953 0.378 1 98.31 235 THR B N 1
ATOM 4556 C CA . THR B 1 235 ? -17.984 16.094 0.668 1 98.31 235 THR B CA 1
ATOM 4557 C C . THR B 1 235 ? -17.625 17.531 1.028 1 98.31 235 THR B C 1
ATOM 4559 O O . THR B 1 235 ? -16.859 17.766 1.963 1 98.31 235 THR B O 1
ATOM 4562 N N . ARG B 1 236 ? -18.172 18.484 0.353 1 97.94 236 ARG B N 1
ATOM 4563 C CA . ARG B 1 236 ? -17.938 19.891 0.654 1 97.94 236 ARG B CA 1
ATOM 4564 C C . ARG B 1 236 ? -18.469 20.25 2.035 1 97.94 236 ARG B C 1
ATOM 4566 O O . ARG B 1 236 ? -17.844 21.031 2.762 1 97.94 236 ARG B O 1
ATOM 4573 N N . GLN B 1 237 ? -19.625 19.734 2.377 1 98.44 237 GLN B N 1
ATOM 4574 C CA . GLN B 1 237 ? -20.172 19.938 3.713 1 98.44 237 GLN B CA 1
ATOM 4575 C C . GLN B 1 237 ? -19.25 19.359 4.785 1 98.44 237 GLN B C 1
ATOM 4577 O O . GLN B 1 237 ? -19.047 19.984 5.832 1 98.44 237 GLN B O 1
ATOM 4582 N N . PHE B 1 238 ? -18.734 18.203 4.512 1 98.69 238 PHE B N 1
ATOM 4583 C CA . PHE B 1 238 ? -17.812 17.562 5.434 1 98.69 238 PHE B CA 1
ATOM 4584 C C . PHE B 1 238 ? -16.562 18.406 5.621 1 98.69 238 PHE B C 1
ATOM 4586 O O . PHE B 1 238 ? -16.109 18.625 6.746 1 98.69 238 PHE B O 1
ATOM 4593 N N . LEU B 1 239 ? -16.031 18.938 4.539 1 98.56 239 LEU B N 1
ATOM 4594 C CA . LEU B 1 239 ? -14.836 19.781 4.578 1 98.56 239 LEU B CA 1
ATOM 4595 C C . LEU B 1 239 ? -15.117 21.078 5.336 1 98.56 239 LEU B C 1
ATOM 4597 O O . LEU B 1 239 ? -14.258 21.578 6.066 1 98.56 239 LEU B O 1
ATOM 4601 N N . THR B 1 240 ? -16.266 21.625 5.121 1 98.56 240 THR B N 1
ATOM 4602 C CA . THR B 1 240 ? -16.656 22.828 5.848 1 98.56 240 THR B CA 1
ATOM 4603 C C . THR B 1 240 ? -16.672 22.578 7.352 1 98.56 240 THR B C 1
ATOM 4605 O O . THR B 1 240 ? -16.188 23.391 8.133 1 98.56 240 THR B O 1
ATOM 4608 N N . MET B 1 241 ? -17.281 21.438 7.715 1 98.62 241 MET B N 1
ATOM 4609 C CA . MET B 1 241 ? -17.297 21.047 9.125 1 98.62 241 MET B CA 1
ATOM 4610 C C . MET B 1 241 ? -15.883 20.922 9.68 1 98.62 241 MET B C 1
ATOM 4612 O O . MET B 1 241 ? -15.602 21.406 10.773 1 98.62 241 MET B O 1
ATOM 4616 N N . GLN B 1 242 ? -15 20.297 8.953 1 98.75 242 GLN B N 1
ATOM 4617 C CA . GLN B 1 242 ? -13.602 20.172 9.352 1 98.75 242 GLN B CA 1
ATOM 4618 C C . GLN B 1 242 ? -12.977 21.547 9.594 1 98.75 242 GLN B C 1
ATOM 4620 O O . GLN B 1 242 ? -12.266 21.734 10.586 1 98.75 242 GLN B O 1
ATOM 4625 N N . ARG B 1 243 ? -13.203 22.484 8.742 1 98.62 243 ARG B N 1
ATOM 4626 C CA . ARG B 1 243 ? -12.656 23.828 8.844 1 98.62 243 ARG B CA 1
ATOM 4627 C C . ARG B 1 243 ? -13.219 24.562 10.062 1 98.62 243 ARG B C 1
ATOM 4629 O O . ARG B 1 243 ? -12.508 25.328 10.711 1 98.62 243 ARG B O 1
ATOM 4636 N N . GLN B 1 244 ? -14.469 24.344 10.305 1 98.69 244 GLN B N 1
ATOM 4637 C CA . GLN B 1 244 ? -15.094 24.969 11.469 1 98.69 244 GLN B CA 1
ATOM 4638 C C . GLN B 1 244 ? -14.461 24.469 12.766 1 98.69 244 GLN B C 1
ATOM 4640 O O . GLN B 1 244 ? -14.258 25.25 13.703 1 98.69 244 GLN B O 1
ATOM 4645 N N . LEU B 1 245 ? -14.188 23.156 12.82 1 98.88 245 LEU B N 1
ATOM 4646 C CA . LEU B 1 245 ? -13.516 22.609 13.984 1 98.88 245 LEU B CA 1
ATOM 4647 C C . LEU B 1 245 ? -12.125 23.219 14.148 1 98.88 245 LEU B C 1
ATOM 4649 O O . LEU B 1 245 ? -11.695 23.5 15.266 1 98.88 245 LEU B O 1
ATOM 4653 N N . ALA B 1 246 ? -11.406 23.375 13.039 1 98.81 246 ALA B N 1
ATOM 4654 C CA . ALA B 1 246 ? -10.086 24 13.078 1 98.81 246 ALA B CA 1
ATOM 4655 C C . ALA B 1 246 ? -10.164 25.438 13.594 1 98.81 246 ALA B C 1
ATOM 4657 O O . ALA B 1 246 ? -9.336 25.844 14.406 1 98.81 246 ALA B O 1
ATOM 4658 N N . GLU B 1 247 ? -11.148 26.172 13.133 1 98.56 247 GLU B N 1
ATOM 4659 C CA . GLU B 1 247 ? -11.336 27.547 13.578 1 98.56 247 GLU B CA 1
ATOM 4660 C C . GLU B 1 247 ? -11.656 27.594 15.07 1 98.56 247 GLU B C 1
ATOM 4662 O O . GLU B 1 247 ? -11.148 28.469 15.789 1 98.56 247 GLU B O 1
ATOM 4667 N N . GLN B 1 248 ? -12.516 26.688 15.492 1 98.75 248 GLN B N 1
ATOM 4668 C CA . GLN B 1 248 ? -12.844 26.609 16.906 1 98.75 248 GLN B CA 1
ATOM 4669 C C . GLN B 1 248 ? -11.594 26.359 17.75 1 98.75 248 GLN B C 1
ATOM 4671 O O . GLN B 1 248 ? -11.398 27 18.781 1 98.75 248 GLN B O 1
ATOM 4676 N N . LEU B 1 249 ? -10.781 25.422 17.344 1 98.88 249 LEU B N 1
ATOM 4677 C CA . LEU B 1 249 ? -9.539 25.125 18.047 1 98.88 249 LEU B CA 1
ATOM 4678 C C . LEU B 1 249 ? -8.656 26.359 18.141 1 98.88 249 LEU B C 1
ATOM 4680 O O . LEU B 1 249 ? -8.141 26.688 19.219 1 98.88 249 LEU B O 1
ATOM 4684 N N . LYS B 1 250 ? -8.461 27.031 17.031 1 98.69 250 LYS B N 1
ATOM 4685 C CA . LYS B 1 250 ? -7.621 28.219 16.984 1 98.69 250 LYS B CA 1
ATOM 4686 C C . LYS B 1 250 ? -8.148 29.297 17.938 1 98.69 250 LYS B C 1
ATOM 4688 O O . LYS B 1 250 ? -7.379 29.938 18.656 1 98.69 250 LYS B O 1
ATOM 4693 N N . GLN B 1 251 ? -9.414 29.469 17.922 1 98.62 251 GLN B N 1
ATOM 4694 C CA . GLN B 1 251 ? -10.047 30.484 18.766 1 98.62 251 GLN B CA 1
ATOM 4695 C C . GLN B 1 251 ? -9.82 30.188 20.25 1 98.62 251 GLN B C 1
ATOM 4697 O O . GLN B 1 251 ? -9.609 31.109 21.047 1 98.62 251 GLN B O 1
ATOM 4702 N N . ILE B 1 252 ? -9.914 28.938 20.609 1 98.81 252 ILE B N 1
ATOM 4703 C CA . ILE B 1 252 ? -9.703 28.531 21.984 1 98.81 252 ILE B CA 1
ATOM 4704 C C . ILE B 1 252 ? -8.336 29.016 22.469 1 98.81 252 ILE B C 1
ATOM 4706 O O . ILE B 1 252 ? -8.219 29.641 23.516 1 98.81 252 ILE B O 1
ATOM 4710 N N . PHE B 1 253 ? -7.328 28.781 21.75 1 98.81 253 PHE B N 1
ATOM 4711 C CA . PHE B 1 253 ? -5.965 29.078 22.172 1 98.81 253 PHE B CA 1
ATOM 4712 C C . PHE B 1 253 ? -5.684 30.578 22.062 1 98.81 253 PHE B C 1
ATOM 4714 O O . PHE B 1 253 ? -5.027 31.156 22.922 1 98.81 253 PHE B O 1
ATOM 4721 N N . ASP B 1 254 ? -6.18 31.203 21 1 98.31 254 ASP B N 1
ATOM 4722 C CA . ASP B 1 254 ? -5.984 32.625 20.797 1 98.31 254 ASP B CA 1
ATOM 4723 C C . ASP B 1 254 ? -6.641 33.438 21.922 1 98.31 254 ASP B C 1
ATOM 4725 O O . ASP B 1 254 ? -6.109 34.469 22.344 1 98.31 254 ASP B O 1
ATOM 4729 N N . THR B 1 255 ? -7.73 32.969 22.375 1 98.12 255 THR B N 1
ATOM 4730 C CA . THR B 1 255 ? -8.523 33.719 23.344 1 98.12 255 THR B CA 1
ATOM 4731 C C . THR B 1 255 ? -7.98 33.5 24.75 1 98.12 255 THR B C 1
ATOM 4733 O O . THR B 1 255 ? -7.914 34.469 25.547 1 98.12 255 THR B O 1
ATOM 4736 N N . HIS B 1 256 ? -7.523 32.312 25.031 1 98.31 256 HIS B N 1
ATOM 4737 C CA . HIS B 1 256 ? -7.391 32 26.453 1 98.31 256 HIS B CA 1
ATOM 4738 C C . HIS B 1 256 ? -5.922 31.938 26.875 1 98.31 256 HIS B C 1
ATOM 4740 O O . HIS B 1 256 ? -5.602 32 28.062 1 98.31 256 HIS B O 1
ATOM 4746 N N . VAL B 1 257 ? -4.984 31.828 25.844 1 98 257 VAL B N 1
ATOM 4747 C CA . VAL B 1 257 ? -3.637 31.594 26.344 1 98 257 VAL B CA 1
ATOM 4748 C C . VAL B 1 257 ? -2.627 32.344 25.484 1 98 257 VAL B C 1
ATOM 4750 O O . VAL B 1 257 ? -1.42 32.281 25.734 1 98 257 VAL B O 1
ATOM 4753 N N . ALA B 1 258 ? -3.047 33.062 24.5 1 97 258 ALA B N 1
ATOM 4754 C CA . ALA B 1 258 ? -2.135 33.781 23.594 1 97 258 ALA B CA 1
ATOM 4755 C C . ALA B 1 258 ? -1.335 34.844 24.359 1 97 258 ALA B C 1
ATOM 4757 O O . ALA B 1 258 ? -0.268 35.281 23.906 1 97 258 ALA B O 1
ATOM 4758 N N . ASP B 1 259 ? -1.767 35.344 25.484 1 96.25 259 ASP B N 1
ATOM 4759 C CA . ASP B 1 259 ? -1.069 36.312 26.297 1 96.25 259 ASP B CA 1
ATOM 4760 C C . ASP B 1 259 ? -0.072 35.656 27.234 1 96.25 259 ASP B C 1
ATOM 4762 O O . ASP B 1 259 ? 0.724 36.344 27.891 1 96.25 259 ASP B O 1
ATOM 4766 N N . LYS B 1 260 ? -0.045 34.375 27.266 1 96.56 260 LYS B N 1
ATOM 4767 C CA . LYS B 1 260 ? 0.755 33.656 28.25 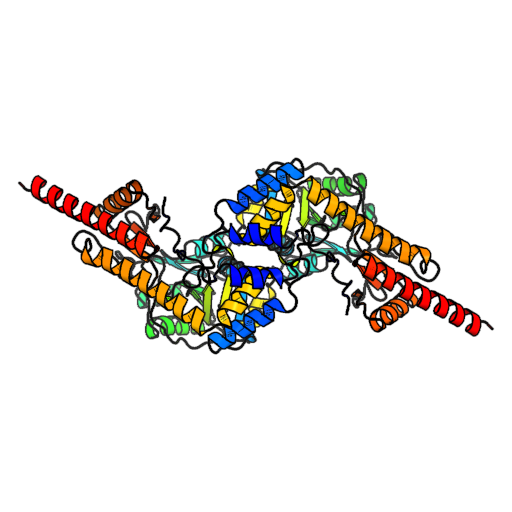1 96.56 260 LYS B CA 1
ATOM 4768 C C . LYS B 1 260 ? 1.852 32.844 27.578 1 96.56 260 LYS B C 1
ATOM 4770 O O . LYS B 1 260 ? 2.818 32.438 28.219 1 96.56 260 LYS B O 1
ATOM 4775 N N . MET B 1 261 ? 1.679 32.594 26.359 1 96.44 261 MET B N 1
ATOM 4776 C CA . MET B 1 261 ? 2.617 31.797 25.594 1 96.44 261 MET B CA 1
ATOM 4777 C C . MET B 1 261 ? 2.566 32.156 24.125 1 96.44 261 MET B C 1
ATOM 4779 O O . MET B 1 261 ? 1.668 32.875 23.688 1 96.44 261 MET B O 1
ATOM 4783 N N . SER B 1 262 ? 3.533 31.688 23.406 1 96.5 262 SER B N 1
ATOM 4784 C CA . SER B 1 262 ? 3.484 31.828 21.953 1 96.5 262 SER B CA 1
ATOM 4785 C C . SER B 1 262 ? 2.479 30.859 21.328 1 96.5 262 SER B C 1
ATOM 4787 O O . SER B 1 262 ? 2.545 29.656 21.578 1 96.5 262 SER B O 1
ATOM 4789 N N . VAL B 1 263 ? 1.536 31.328 20.656 1 97.88 263 VAL B N 1
ATOM 4790 C CA . VAL B 1 263 ? 0.587 30.562 19.859 1 97.88 263 VAL B CA 1
ATOM 4791 C C . VAL B 1 263 ? 0.791 30.875 18.375 1 97.88 263 VAL B C 1
ATOM 4793 O O . VAL B 1 263 ? 0.636 32.031 17.953 1 97.88 263 VAL B O 1
ATOM 4796 N N . PHE B 1 264 ? 1.138 29.891 17.609 1 97.56 264 PHE B N 1
ATOM 4797 C CA . PHE B 1 264 ? 1.427 30.109 16.203 1 97.56 264 PHE B CA 1
ATOM 4798 C C . PHE B 1 264 ? 0.14 30.188 15.383 1 97.56 264 PHE B C 1
ATOM 4800 O O . PHE B 1 264 ? -0.743 29.344 15.531 1 97.56 264 PHE B O 1
ATOM 4807 N N . PRO B 1 265 ? 0.038 31.25 14.562 1 95.94 265 PRO B N 1
ATOM 4808 C CA . PRO B 1 265 ? -1.078 31.203 13.617 1 95.94 265 PRO B CA 1
ATOM 4809 C C . PRO B 1 265 ? -1.056 29.969 12.734 1 95.94 265 PRO B C 1
ATOM 4811 O O . PRO B 1 265 ? 0.015 29.531 12.305 1 95.94 265 PRO B O 1
ATOM 4814 N N . SER B 1 266 ? -2.244 29.375 12.477 1 97.62 266 SER B N 1
ATOM 4815 C CA . SER B 1 266 ? -2.24 28.094 11.781 1 97.62 266 SER B CA 1
ATOM 4816 C C . SER B 1 266 ? -3.254 28.078 10.641 1 97.62 266 SER B C 1
ATOM 4818 O O . SER B 1 266 ? -4.406 28.484 10.82 1 97.62 266 SER B O 1
ATOM 4820 N N . ASN B 1 267 ? -2.789 27.672 9.453 1 98.06 267 ASN B N 1
ATOM 4821 C CA . ASN B 1 267 ? -3.654 27.375 8.32 1 98.06 267 ASN B CA 1
ATOM 4822 C C . ASN B 1 267 ? -3.836 25.875 8.133 1 98.06 267 ASN B C 1
ATOM 4824 O O . ASN B 1 267 ? -3.887 25.391 7.004 1 98.06 267 ASN B O 1
ATOM 4828 N N . ALA B 1 268 ? -3.854 25.109 9.195 1 98.44 268 ALA B N 1
ATOM 4829 C CA . ALA B 1 268 ? -4.012 23.656 9.25 1 98.44 268 ALA B CA 1
ATOM 4830 C C . ALA B 1 268 ? -5.039 23.25 10.305 1 98.44 268 ALA B C 1
ATOM 4832 O O . ALA B 1 268 ? -5.777 24.094 10.812 1 98.44 268 ALA B O 1
ATOM 4833 N N . ASN B 1 269 ? -5.176 22 10.562 1 98.75 269 ASN B N 1
ATOM 4834 C CA . ASN B 1 269 ? -6.145 21.547 11.555 1 98.75 269 ASN B CA 1
ATOM 4835 C C . ASN B 1 269 ? -5.504 21.344 12.922 1 98.75 269 ASN B C 1
ATOM 4837 O O . ASN B 1 269 ? -5.887 20.438 13.672 1 98.75 269 ASN B O 1
ATOM 4841 N N . PHE B 1 270 ? -4.488 22.125 13.188 1 98.81 270 PHE B N 1
ATOM 4842 C CA . PHE B 1 270 ? -3.789 22.062 14.469 1 98.81 270 PHE B CA 1
ATOM 4843 C C . PHE B 1 270 ? -3.305 23.438 14.898 1 98.81 270 PHE B C 1
ATOM 4845 O O . PHE B 1 270 ? -3.293 24.375 14.094 1 98.81 270 PHE B O 1
ATOM 4852 N N . VAL B 1 271 ? -2.957 23.531 16.219 1 98.62 271 VAL B N 1
ATOM 4853 C CA . VAL B 1 271 ? -2.338 24.734 16.781 1 98.62 271 VAL B CA 1
ATOM 4854 C C . VAL B 1 271 ? -1.048 24.344 17.5 1 98.62 271 VAL B C 1
ATOM 4856 O O . VAL B 1 271 ? -1 23.344 18.203 1 98.62 271 VAL B O 1
ATOM 4859 N N . LEU B 1 272 ? -0.004 25.094 17.141 1 98.56 272 LEU B N 1
ATOM 4860 C CA . LEU B 1 272 ? 1.296 24.891 17.781 1 98.56 272 LEU B CA 1
ATOM 4861 C C . LEU B 1 272 ? 1.569 25.969 18.828 1 98.56 272 LEU B C 1
ATOM 4863 O O . LEU B 1 272 ? 1.312 27.141 18.594 1 98.56 272 LEU B O 1
ATOM 4867 N N . THR B 1 273 ? 2.061 25.547 20.016 1 98.06 273 THR B N 1
ATOM 4868 C CA . THR B 1 273 ? 2.424 26.484 21.094 1 98.06 273 THR B CA 1
ATOM 4869 C C . THR B 1 273 ? 3.873 26.266 21.516 1 98.06 273 THR B C 1
ATOM 4871 O O . THR B 1 273 ? 4.457 25.219 21.25 1 98.06 273 THR B O 1
ATOM 4874 N N . LYS B 1 274 ? 4.414 27.234 22.094 1 96.38 274 LYS B N 1
ATOM 4875 C CA . LYS B 1 274 ? 5.82 27.172 22.484 1 96.38 274 LYS B CA 1
ATOM 4876 C C . LYS B 1 274 ? 6.051 27.859 23.828 1 96.38 274 LYS B C 1
ATOM 4878 O O . LYS B 1 274 ? 5.414 28.859 24.125 1 96.38 274 LYS B O 1
ATOM 4883 N N . GLY B 1 275 ? 7.023 27.312 24.578 1 93.44 275 GLY B N 1
ATOM 4884 C CA . GLY B 1 275 ? 7.48 27.922 25.812 1 93.44 275 GLY B CA 1
ATOM 4885 C C . GLY B 1 275 ? 7.25 27.047 27.031 1 93.44 275 GLY B C 1
ATOM 4886 O O . GLY B 1 275 ? 6.641 25.984 26.938 1 93.44 275 GLY B O 1
ATOM 4887 N N . SER B 1 276 ? 7.781 27.516 28.109 1 94.5 276 SER B N 1
ATOM 4888 C CA . SER B 1 276 ? 7.617 26.766 29.359 1 94.5 276 SER B CA 1
ATOM 4889 C C . SER B 1 276 ? 6.145 26.625 29.734 1 94.5 276 SER B C 1
ATOM 4891 O O . SER B 1 276 ? 5.711 25.547 30.172 1 94.5 276 SER B O 1
ATOM 4893 N N . ALA B 1 277 ? 5.41 27.703 29.516 1 96.75 277 ALA B N 1
ATOM 4894 C CA . ALA B 1 277 ? 3.979 27.656 29.797 1 96.75 277 ALA B CA 1
ATOM 4895 C C . ALA B 1 277 ? 3.262 26.688 28.875 1 96.75 277 ALA B C 1
ATOM 4897 O O . ALA B 1 277 ? 2.297 26.031 29.281 1 96.75 277 ALA B O 1
ATOM 4898 N N . ALA B 1 278 ? 3.695 26.625 27.656 1 97.62 278 ALA B N 1
ATOM 4899 C CA . ALA B 1 278 ? 3.109 25.688 26.688 1 97.62 278 ALA B CA 1
ATOM 4900 C C . ALA B 1 278 ? 3.264 24.25 27.156 1 97.62 278 ALA B C 1
ATOM 4902 O O . ALA B 1 278 ? 2.336 23.453 27.031 1 97.62 278 ALA B O 1
ATOM 4903 N N . GLN B 1 279 ? 4.418 23.953 27.688 1 97.38 279 GLN B N 1
ATOM 4904 C CA . GLN B 1 279 ? 4.676 22.625 28.219 1 97.38 279 GLN B CA 1
ATOM 4905 C C . GLN B 1 279 ? 3.768 22.312 29.406 1 97.38 279 GLN B C 1
ATOM 4907 O O . GLN B 1 279 ? 3.242 21.203 29.531 1 97.38 279 GLN B O 1
ATOM 4912 N N . GLN B 1 280 ? 3.635 23.281 30.266 1 97.75 280 GLN B N 1
ATOM 4913 C CA . GLN B 1 280 ? 2.779 23.109 31.438 1 97.75 280 GLN B CA 1
ATOM 4914 C C . GLN B 1 280 ? 1.325 22.891 31.031 1 97.75 280 GLN B C 1
ATOM 4916 O O . GLN B 1 280 ? 0.646 22.016 31.562 1 97.75 280 GLN B O 1
ATOM 4921 N N . LEU B 1 281 ? 0.888 23.703 30.109 1 98.62 281 LEU B N 1
ATOM 4922 C CA . LEU B 1 281 ? -0.476 23.531 29.625 1 98.62 281 LEU B CA 1
ATOM 4923 C C . LEU B 1 281 ? -0.662 22.156 28.984 1 98.62 281 LEU B C 1
ATOM 4925 O O . LEU B 1 281 ? -1.668 21.484 29.234 1 98.62 281 LEU B O 1
ATOM 4929 N N . GLY B 1 282 ? 0.274 21.797 28.109 1 98.69 282 GLY B N 1
ATOM 4930 C CA . GLY B 1 282 ? 0.206 20.484 27.5 1 98.69 282 GLY B CA 1
ATOM 4931 C C . GLY B 1 282 ? 0.062 19.359 28.516 1 98.69 282 GLY B C 1
ATOM 4932 O O . GLY B 1 282 ? -0.759 18.453 28.328 1 98.69 282 GLY B O 1
ATOM 4933 N N . GLN B 1 283 ? 0.886 19.391 29.531 1 98.44 283 GLN B N 1
ATOM 4934 C CA . GLN B 1 283 ? 0.83 18.391 30.578 1 98.44 283 GLN B CA 1
ATOM 4935 C C . GLN B 1 283 ? -0.523 18.406 31.297 1 98.44 283 GLN B C 1
ATOM 4937 O O . GLN B 1 283 ? -1.081 17.344 31.594 1 98.44 283 GLN B O 1
ATOM 4942 N N . TYR B 1 284 ? -0.98 19.562 31.594 1 98.56 284 TYR B N 1
ATOM 4943 C CA . TYR B 1 284 ? -2.285 19.688 32.219 1 98.56 284 TYR B CA 1
ATOM 4944 C C . TYR B 1 284 ? -3.383 19.094 31.359 1 98.56 284 TYR B C 1
ATOM 4946 O O . TYR B 1 284 ? -4.238 18.344 31.844 1 98.56 284 TYR B O 1
ATOM 4954 N N . VAL B 1 285 ? -3.395 19.453 30.062 1 98.81 285 VAL B N 1
ATOM 4955 C CA . VAL B 1 285 ? -4.352 18.938 29.094 1 98.81 285 VAL B CA 1
ATOM 4956 C C . VAL B 1 285 ? -4.273 17.406 29.047 1 98.81 285 VAL B C 1
ATOM 4958 O O . VAL B 1 285 ? -5.305 16.734 29.031 1 98.81 285 VAL B O 1
ATOM 4961 N N . TYR B 1 286 ? -3.051 16.875 29.047 1 98.75 286 TYR B N 1
ATOM 4962 C CA . TYR B 1 286 ? -2.828 15.438 29.047 1 98.75 286 TYR B CA 1
ATOM 4963 C C . TYR B 1 286 ? -3.449 14.797 30.297 1 98.75 286 TYR B C 1
ATOM 4965 O O . TYR B 1 286 ? -4.121 13.766 30.203 1 98.75 286 TYR B O 1
ATOM 4973 N N . GLU B 1 287 ? -3.262 15.328 31.406 1 98.5 287 GLU B N 1
ATOM 4974 C CA . GLU B 1 287 ? -3.768 14.82 32.688 1 98.5 287 GLU B CA 1
ATOM 4975 C C . GLU B 1 287 ? -5.293 14.844 32.719 1 98.5 287 GLU B C 1
ATOM 4977 O O . GLU B 1 287 ? -5.914 14.086 33.469 1 98.5 287 GLU B O 1
ATOM 4982 N N . GLN B 1 288 ? -5.863 15.727 31.922 1 98.38 288 GLN B N 1
ATOM 4983 C CA . GLN B 1 288 ? -7.316 15.852 31.891 1 98.38 288 GLN B CA 1
ATOM 4984 C C . GLN B 1 288 ? -7.918 14.922 30.844 1 98.38 288 GLN B C 1
ATOM 4986 O O . GLN B 1 288 ? -9.117 14.984 30.562 1 98.38 288 GLN B O 1
ATOM 4991 N N . GLY B 1 289 ? -7.117 14.164 30.141 1 98.31 289 GLY B N 1
ATOM 4992 C CA . GLY B 1 289 ? -7.664 13.117 29.297 1 98.31 289 GLY B CA 1
ATOM 4993 C C . GLY B 1 289 ? -7.496 13.383 27.812 1 98.31 289 GLY B C 1
ATOM 4994 O O . GLY B 1 289 ? -8.047 12.664 26.984 1 98.31 289 GLY B O 1
ATOM 4995 N N . PHE B 1 290 ? -6.793 14.43 27.422 1 98.69 290 PHE B N 1
ATOM 4996 C CA . PHE B 1 290 ? -6.434 14.703 26.031 1 98.69 290 PHE B CA 1
ATOM 4997 C C . PHE B 1 290 ? -4.949 14.453 25.797 1 98.69 290 PHE B C 1
ATOM 4999 O O . PHE B 1 290 ? -4.121 14.719 26.672 1 98.69 290 PHE B O 1
ATOM 5006 N N . LYS B 1 291 ? -4.57 13.984 24.625 1 98.44 291 LYS B N 1
ATOM 5007 C CA . LYS B 1 291 ? -3.164 13.734 24.312 1 98.44 291 LYS B CA 1
ATOM 5008 C C . LYS B 1 291 ? -2.682 14.633 23.172 1 98.44 291 LYS B C 1
ATOM 5010 O O . LYS B 1 291 ? -2.785 14.273 22 1 98.44 291 LYS B O 1
ATOM 5015 N N . PRO B 1 292 ? -2.135 15.766 23.547 1 98.62 292 PRO B N 1
ATOM 5016 C CA . PRO B 1 292 ? -1.486 16.578 22.516 1 98.62 292 PRO B CA 1
ATOM 5017 C C . PRO B 1 292 ? -0.147 16 22.062 1 98.62 292 PRO B C 1
ATOM 5019 O O . PRO B 1 292 ? 0.26 14.93 22.531 1 98.62 292 PRO B O 1
ATOM 5022 N N . ARG B 1 293 ? 0.482 16.578 21.141 1 98.19 293 ARG B N 1
ATOM 5023 C CA . ARG B 1 293 ? 1.801 16.156 20.688 1 98.19 293 ARG B CA 1
ATOM 5024 C C . ARG B 1 293 ? 2.902 16.953 21.375 1 98.19 293 ARG B C 1
ATOM 5026 O O . ARG B 1 293 ? 2.951 18.188 21.234 1 98.19 293 ARG B O 1
ATOM 5033 N N . PHE B 1 294 ? 3.744 16.25 22.078 1 97.56 294 PHE B N 1
ATOM 5034 C CA . PHE B 1 294 ? 4.957 16.844 22.625 1 97.56 294 PHE B CA 1
ATOM 5035 C C . PHE B 1 294 ? 6.152 16.578 21.719 1 97.56 294 PHE B C 1
ATOM 5037 O O . PHE B 1 294 ? 6.293 15.477 21.188 1 97.56 294 PHE B O 1
ATOM 5044 N N . TYR B 1 295 ? 6.902 17.562 21.516 1 94.75 295 TYR B N 1
ATOM 5045 C CA . TYR B 1 295 ? 8.109 17.391 20.703 1 94.75 295 TYR B CA 1
ATOM 5046 C C . TYR B 1 295 ? 9.344 17.297 21.594 1 94.75 295 TYR B C 1
ATOM 5048 O O . TYR B 1 295 ? 9.477 18.031 22.562 1 94.75 295 TYR B O 1
ATOM 5056 N N . ASP B 1 296 ? 10.18 16.344 21.25 1 86.38 296 ASP B N 1
ATOM 5057 C CA . ASP B 1 296 ? 11.367 16.141 22.062 1 86.38 296 ASP B CA 1
ATOM 5058 C C . ASP B 1 296 ? 12.641 16.391 21.266 1 86.38 296 ASP B C 1
ATOM 5060 O O . ASP B 1 296 ? 13.734 16.469 21.828 1 86.38 296 ASP B O 1
ATOM 5064 N N . GLU B 1 297 ? 12.484 16.578 20.047 1 86 297 GLU B N 1
ATOM 5065 C CA . GLU B 1 297 ? 13.656 16.859 19.219 1 86 297 GLU B CA 1
ATOM 5066 C C . GLU B 1 297 ? 14.258 18.219 19.562 1 86 297 GLU B C 1
ATOM 5068 O O . GLU B 1 297 ? 13.539 19.156 19.906 1 86 297 GLU B O 1
ATOM 5073 N N . PRO B 1 298 ? 15.562 18.359 19.453 1 83.56 298 PRO B N 1
ATOM 5074 C CA . PRO B 1 298 ? 16.25 19.578 19.875 1 83.56 298 PRO B CA 1
ATOM 5075 C C . PRO B 1 298 ? 15.664 20.828 19.234 1 83.56 298 PRO B C 1
ATOM 5077 O O . PRO B 1 298 ? 15.414 21.828 19.938 1 83.56 298 PRO B O 1
ATOM 5080 N N . VAL B 1 299 ? 15.359 20.766 17.984 1 85 299 VAL B N 1
ATOM 5081 C CA . VAL B 1 299 ? 14.891 21.938 17.266 1 85 299 VAL B CA 1
ATOM 5082 C C . VAL B 1 299 ? 13.453 22.25 17.672 1 85 299 VAL B C 1
ATOM 5084 O O . VAL B 1 299 ? 13 23.391 17.547 1 85 299 VAL B O 1
ATOM 5087 N N . MET B 1 300 ? 12.758 21.328 18.281 1 92.56 300 MET B N 1
ATOM 5088 C CA . MET B 1 300 ? 11.344 21.5 18.578 1 92.56 300 MET B CA 1
ATOM 5089 C C . MET B 1 300 ? 11.086 21.406 20.078 1 92.56 300 MET B C 1
ATOM 5091 O O . MET B 1 300 ? 9.945 21.219 20.516 1 92.56 300 MET B O 1
ATOM 5095 N N . LYS B 1 301 ? 12.141 21.5 20.766 1 89.69 301 LYS B N 1
ATOM 5096 C CA . LYS B 1 301 ? 12 21.406 22.219 1 89.69 301 LYS B CA 1
ATOM 5097 C C . LYS B 1 301 ? 11.094 22.516 22.75 1 89.69 301 LYS B C 1
ATOM 5099 O O . LYS B 1 301 ? 11.203 23.672 22.344 1 89.69 301 LYS B O 1
ATOM 5104 N N . GLY B 1 302 ? 10.164 22.141 23.625 1 92.25 302 GLY B N 1
ATOM 5105 C CA . GLY B 1 302 ? 9.305 23.125 24.266 1 92.25 302 GLY B CA 1
ATOM 5106 C C . GLY B 1 302 ? 8.031 23.406 23.5 1 92.25 302 GLY B C 1
ATOM 5107 O O . GLY B 1 302 ? 7.223 24.234 23.891 1 92.25 302 GLY B O 1
ATOM 5108 N N . TYR B 1 303 ? 7.91 22.75 22.328 1 96.94 303 TYR B N 1
ATOM 5109 C CA . TYR B 1 303 ? 6.695 22.938 21.547 1 96.94 303 TYR B CA 1
ATOM 5110 C C . TYR B 1 303 ? 5.648 21.891 21.906 1 96.94 303 TYR B C 1
ATOM 5112 O O . TYR B 1 303 ? 5.992 20.766 22.281 1 96.94 303 TYR B O 1
ATOM 5120 N N . VAL B 1 304 ? 4.414 22.234 21.859 1 98.44 304 VAL B N 1
ATOM 5121 C CA . VAL B 1 304 ? 3.273 21.328 22.016 1 98.44 304 VAL B CA 1
ATOM 5122 C C . VAL B 1 304 ? 2.227 21.641 20.953 1 98.44 304 VAL B C 1
ATOM 5124 O O . VAL B 1 304 ? 1.881 22.812 20.719 1 98.44 304 VAL B O 1
ATOM 5127 N N . ARG B 1 305 ? 1.773 20.641 20.266 1 98.75 305 ARG B N 1
ATOM 5128 C CA . ARG B 1 305 ? 0.802 20.812 19.188 1 98.75 305 ARG B CA 1
ATOM 5129 C C . ARG B 1 305 ? -0.514 20.125 19.516 1 98.75 305 ARG B C 1
ATOM 5131 O O . ARG B 1 305 ? -0.517 19.016 20.062 1 98.75 305 ARG B O 1
ATOM 5138 N N . TYR B 1 306 ? -1.628 20.734 19.172 1 98.81 306 TYR B N 1
ATOM 5139 C CA . TYR B 1 306 ? -2.98 20.234 19.406 1 98.81 306 TYR B CA 1
ATOM 5140 C C . TYR B 1 306 ? -3.756 20.141 18.094 1 98.81 306 TYR B C 1
ATOM 5142 O O . TYR B 1 306 ? -3.832 21.109 17.344 1 98.81 306 TYR B O 1
ATOM 5150 N N . SER B 1 307 ? -4.344 19.047 17.797 1 98.5 307 SER B N 1
ATOM 5151 C CA . SER B 1 307 ? -5.16 18.875 16.594 1 98.5 307 SER B CA 1
ATOM 5152 C C . SER B 1 307 ? -6.648 19.016 16.922 1 98.5 307 SER B C 1
ATOM 5154 O O . SER B 1 307 ? -7.035 19.047 18.078 1 98.5 307 SER B O 1
ATOM 5156 N N . ILE B 1 308 ? -7.438 19 15.906 1 98.81 308 ILE B N 1
ATOM 5157 C CA . ILE B 1 308 ? -8.875 19.172 16.078 1 98.81 308 ILE B CA 1
ATOM 5158 C C . ILE B 1 308 ? -9.477 17.938 16.734 1 98.81 308 ILE B C 1
ATOM 5160 O O . ILE B 1 308 ? -8.859 16.875 16.75 1 98.81 308 ILE B O 1
ATOM 5164 N N . ALA B 1 309 ? -10.617 18.078 17.344 1 98.69 309 ALA B N 1
ATOM 5165 C CA . ALA B 1 309 ? -11.508 17.062 17.922 1 98.69 309 ALA B CA 1
ATOM 5166 C C . ALA B 1 309 ? -12.969 17.375 17.609 1 98.69 309 ALA B C 1
ATOM 5168 O O . ALA B 1 309 ? -13.266 18.281 16.812 1 98.69 309 ALA B O 1
ATOM 5169 N N . THR B 1 310 ? -13.867 16.562 18.062 1 98.5 310 THR B N 1
ATOM 5170 C CA . THR B 1 310 ? -15.273 16.875 17.828 1 98.5 310 THR B CA 1
ATOM 5171 C C . THR B 1 310 ? -15.648 18.188 18.5 1 98.5 310 THR B C 1
ATOM 5173 O O . THR B 1 310 ? -14.945 18.656 19.391 1 98.5 310 THR B O 1
ATOM 5176 N N . ALA B 1 311 ? -16.766 18.766 18.062 1 98.38 311 ALA B N 1
ATOM 5177 C CA . ALA B 1 311 ? -17.219 20.031 18.609 1 98.38 311 ALA B CA 1
ATOM 5178 C C . ALA B 1 311 ? -17.391 19.938 20.125 1 98.38 311 ALA B C 1
ATOM 5180 O O . ALA B 1 311 ? -17 20.844 20.859 1 98.38 311 ALA B O 1
ATOM 5181 N N . SER B 1 312 ? -17.953 18.812 20.562 1 98.5 312 SER B N 1
ATOM 5182 C CA . SER B 1 312 ? -18.156 18.609 22 1 98.5 312 SER B CA 1
ATOM 5183 C C . SER B 1 312 ? -16.828 18.469 22.734 1 98.5 312 SER B C 1
ATOM 5185 O O . SER B 1 312 ? -16.672 19.016 23.828 1 98.5 312 SER B O 1
ATOM 5187 N N . GLN B 1 313 ? -15.914 17.766 22.125 1 98.75 313 GLN B N 1
ATOM 5188 C CA . GLN B 1 313 ? -14.594 17.578 22.734 1 98.75 313 GLN B CA 1
ATOM 5189 C C . GLN B 1 313 ? -13.82 18.891 22.766 1 98.75 313 GLN B C 1
ATOM 5191 O O . GLN B 1 313 ? -13.07 19.156 23.703 1 98.75 313 GLN B O 1
ATOM 5196 N N . LEU B 1 314 ? -14.008 19.734 21.766 1 98.81 314 LEU B N 1
ATOM 5197 C CA . LEU B 1 314 ? -13.344 21.031 21.734 1 98.81 314 LEU B CA 1
ATOM 5198 C C . LEU B 1 314 ? -13.906 21.953 22.812 1 98.81 314 LEU B C 1
ATOM 5200 O O . LEU B 1 314 ? -13.18 22.766 23.391 1 98.81 314 LEU B 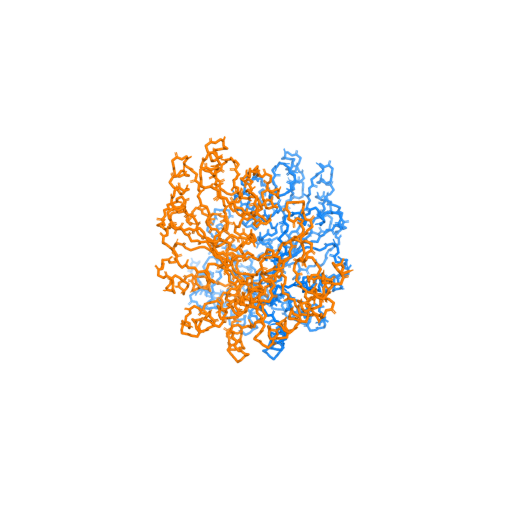O 1
ATOM 5204 N N . LYS B 1 315 ? -15.172 21.812 23.078 1 98.69 315 LYS B N 1
ATOM 5205 C CA . LYS B 1 315 ? -15.75 22.562 24.172 1 98.69 315 LYS B CA 1
ATOM 5206 C C . LYS B 1 315 ? -15.148 22.141 25.516 1 98.69 315 LYS B C 1
ATOM 5208 O O . LYS B 1 315 ? -14.875 22.984 26.375 1 98.69 315 LYS B O 1
ATOM 5213 N N . GLN B 1 316 ? -14.984 20.828 25.656 1 98.75 316 GLN B N 1
ATOM 5214 C CA . GLN B 1 316 ? -14.312 20.328 26.844 1 98.75 316 GLN B CA 1
ATOM 5215 C C . GLN B 1 316 ? -12.883 20.875 26.938 1 98.75 316 GLN B C 1
ATOM 5217 O O . GLN B 1 316 ? -12.438 21.281 28 1 98.75 316 GLN B O 1
ATOM 5222 N N . LEU B 1 317 ? -12.195 20.812 25.844 1 98.88 317 LEU B N 1
ATOM 5223 C CA . LEU B 1 317 ? -10.828 21.328 25.781 1 98.88 317 LEU B CA 1
ATOM 5224 C C . LEU B 1 317 ? -10.789 22.812 26.156 1 98.88 317 LEU B C 1
ATOM 5226 O O . LEU B 1 317 ? -9.875 23.25 26.875 1 98.88 317 LEU B O 1
ATOM 5230 N N . GLU B 1 318 ? -11.727 23.547 25.656 1 98.88 318 GLU B N 1
ATOM 5231 C CA . GLU B 1 318 ? -11.805 24.969 25.953 1 98.88 318 GLU B CA 1
ATOM 5232 C C . GLU B 1 318 ? -11.898 25.203 27.469 1 98.88 318 GLU B C 1
ATOM 5234 O O . GLU B 1 318 ? -11.219 26.078 28 1 98.88 318 GLU B O 1
ATOM 5239 N N . GLU B 1 319 ? -12.734 24.453 28.109 1 98.75 319 GLU B N 1
ATOM 5240 C CA . GLU B 1 319 ? -12.883 24.578 29.547 1 98.75 319 GLU B CA 1
ATOM 5241 C C . GLU B 1 319 ? -11.578 24.25 30.281 1 98.75 319 GLU B C 1
ATOM 5243 O O . GLU B 1 319 ? -11.211 24.906 31.25 1 98.75 319 GLU B O 1
ATOM 5248 N N . ILE B 1 320 ? -10.938 23.219 29.828 1 98.75 320 ILE B N 1
ATOM 5249 C CA . ILE B 1 320 ? -9.656 22.812 30.406 1 98.75 320 ILE B CA 1
ATOM 5250 C C . ILE B 1 320 ? -8.641 23.938 30.25 1 98.75 320 ILE B C 1
ATOM 5252 O O . ILE B 1 320 ? -7.922 24.266 31.203 1 98.75 320 ILE B O 1
ATOM 5256 N N . VAL B 1 321 ? -8.562 24.5 29.078 1 98.75 321 VAL B N 1
ATOM 5257 C CA . VAL B 1 321 ? -7.613 25.562 28.766 1 98.75 321 VAL B CA 1
ATOM 5258 C C . VAL B 1 321 ? -7.93 26.797 29.609 1 98.75 321 VAL B C 1
ATOM 5260 O O . VAL B 1 321 ? -7.023 27.438 30.141 1 98.75 321 VAL B O 1
ATOM 5263 N N . LYS B 1 322 ? -9.18 27.109 29.75 1 98.25 322 LYS B N 1
ATOM 5264 C CA . LYS B 1 322 ? -9.625 28.234 30.562 1 98.25 322 LYS B CA 1
ATOM 5265 C C . LYS B 1 322 ? -9.211 28.062 32.031 1 98.25 322 LYS B C 1
ATOM 5267 O O . LYS B 1 322 ? -8.711 29 32.656 1 98.25 322 LYS B O 1
ATOM 5272 N N . GLU B 1 323 ? -9.492 26.938 32.469 1 98.12 323 GLU B N 1
ATOM 5273 C CA . GLU B 1 323 ? -9.156 26.641 33.875 1 98.12 323 GLU B CA 1
ATOM 5274 C C . GLU B 1 323 ? -7.652 26.781 34.094 1 98.12 323 GLU B C 1
ATOM 5276 O O . GLU B 1 323 ? -7.234 27.391 35.094 1 98.12 323 GLU B O 1
ATOM 5281 N N . TRP B 1 324 ? -6.891 26.141 33.281 1 98.19 324 TRP B N 1
ATOM 5282 C CA . TRP B 1 324 ? -5.441 26.25 33.438 1 98.19 324 TRP B CA 1
ATOM 5283 C C . TRP B 1 324 ? -5.004 27.703 33.375 1 98.19 324 TRP B C 1
ATOM 5285 O O . TRP B 1 324 ? -4.141 28.125 34.125 1 98.19 324 TRP B O 1
ATOM 5295 N N . SER B 1 325 ? -5.555 28.453 32.406 1 97.75 325 SER B N 1
ATOM 5296 C CA . SER B 1 325 ? -5.215 29.859 32.219 1 97.75 325 SER B CA 1
ATOM 5297 C C . SER B 1 325 ? -5.457 30.672 33.469 1 97.75 325 SER B C 1
ATOM 5299 O O . SER B 1 325 ? -4.629 31.484 33.875 1 97.75 325 SER B O 1
ATOM 5301 N N . ALA B 1 326 ? -6.516 30.422 34.156 1 96.31 326 ALA B N 1
ATOM 5302 C CA . ALA B 1 326 ? -6.867 31.125 35.375 1 96.31 326 ALA B CA 1
ATOM 5303 C C . ALA B 1 326 ? -5.879 30.781 36.5 1 96.31 326 ALA B C 1
ATOM 5305 O O . ALA B 1 326 ? -5.469 31.672 37.25 1 96.31 326 ALA B O 1
ATOM 5306 N N . LYS B 1 327 ? -5.57 29.594 36.562 1 94.75 327 LYS B N 1
ATOM 5307 C CA . LYS B 1 327 ? -4.621 29.156 37.594 1 94.75 327 LYS B CA 1
ATOM 5308 C C . LYS B 1 327 ? -3.234 29.734 37.312 1 94.75 327 LYS B C 1
ATOM 5310 O O . LYS B 1 327 ? -2.512 30.078 38.25 1 94.75 327 LYS B O 1
ATOM 5315 N N . TYR B 1 328 ? -2.848 29.75 36.156 1 91.75 328 TYR B N 1
ATOM 5316 C CA . TYR B 1 328 ? -1.556 30.297 35.75 1 91.75 328 TYR B CA 1
ATOM 5317 C C . TYR B 1 328 ? -1.431 31.766 36.156 1 91.75 328 TYR B C 1
ATOM 5319 O O . TYR B 1 328 ? -0.386 32.188 36.656 1 91.75 328 TYR B O 1
ATOM 5327 N N . ASP B 1 329 ? -2.482 32.594 36.031 1 87.88 329 ASP B N 1
ATOM 5328 C CA . ASP B 1 329 ? -2.498 34 36.406 1 87.88 329 ASP B CA 1
ATOM 5329 C C . ASP B 1 329 ? -2.367 34.156 37.906 1 87.88 329 ASP B C 1
ATOM 5331 O O . ASP B 1 329 ? -1.666 35.062 38.375 1 87.88 329 ASP B O 1
ATOM 5335 N N . LEU B 1 330 ? -2.961 33.312 38.5 1 84.62 330 LEU B N 1
ATOM 5336 C CA . LEU B 1 330 ? -2.904 33.375 39.969 1 84.62 330 LEU B CA 1
ATOM 5337 C C . LEU B 1 330 ? -1.497 33.062 40.469 1 84.62 330 LEU B C 1
ATOM 5339 O O . LEU B 1 330 ? -1.022 33.688 41.406 1 84.62 330 LEU B O 1
ATOM 5343 N N . SER B 1 331 ? -0.936 32.094 39.875 1 83.75 331 SER B N 1
ATOM 5344 C CA . SER B 1 331 ? 0.401 31.688 40.281 1 83.75 331 SER B CA 1
ATOM 5345 C C . SER B 1 331 ? 1.424 32.781 40 1 83.75 331 SER B C 1
ATOM 5347 O O . SER B 1 331 ? 2.428 32.906 40.719 1 83.75 331 SER B O 1
ATOM 5349 N N . LYS B 1 332 ? 1.309 33.594 39.062 1 83.88 332 LYS B N 1
ATOM 5350 C CA . LYS B 1 332 ? 2.238 34.656 38.719 1 83.88 332 LYS B CA 1
ATOM 5351 C C . LYS B 1 332 ? 2.006 35.875 39.594 1 83.88 332 LYS B C 1
ATOM 5353 O O . LYS B 1 332 ? 2.938 36.656 39.875 1 83.88 332 LYS B O 1
ATOM 5358 N N . THR B 1 333 ? 0.766 36.094 40 1 74.94 333 THR B N 1
ATOM 5359 C CA . THR B 1 333 ? 0.452 37.219 40.906 1 74.94 333 THR B CA 1
ATOM 5360 C C . THR B 1 333 ? 0.961 36.938 42.312 1 74.94 333 THR B C 1
ATOM 5362 O O . THR B 1 333 ? 1.454 37.844 43 1 74.94 333 THR B O 1
ATOM 5365 N N . THR B 1 334 ? 0.94 35.719 42.75 1 69 334 THR B N 1
ATOM 5366 C CA . THR B 1 334 ? 1.39 35.375 44.062 1 69 334 THR B CA 1
ATOM 5367 C C . THR B 1 334 ? 2.912 35.406 44.156 1 69 334 THR B C 1
ATOM 5369 O O . THR B 1 334 ? 3.475 35.531 45.25 1 69 334 THR B O 1
ATOM 5372 N N . LYS B 1 335 ? 3.469 35.031 43.188 1 64.38 335 LYS B N 1
ATOM 5373 C CA . LYS B 1 335 ? 4.93 35.094 43.25 1 64.38 335 LYS B CA 1
ATOM 5374 C C . LYS B 1 335 ? 5.438 36.531 43.281 1 64.38 335 LYS B C 1
ATOM 5376 O O . LYS B 1 335 ? 6.613 36.75 43.562 1 64.38 335 LYS B O 1
ATOM 5381 N N . HIS B 1 336 ? 4.691 37.5 42.688 1 56.41 336 HIS B N 1
ATOM 5382 C CA . HIS B 1 336 ? 5.094 38.875 42.688 1 56.41 336 HIS B CA 1
ATOM 5383 C C . HIS B 1 336 ? 4.523 39.625 43.875 1 56.41 336 HIS B C 1
ATOM 5385 O O . HIS B 1 336 ? 4.746 40.844 44.031 1 56.41 336 HIS B O 1
ATOM 5391 N N . SER B 1 337 ? 3.887 39.125 44.688 1 41.72 337 SER B N 1
ATOM 5392 C CA . SER B 1 337 ? 3.541 39.719 45.969 1 41.72 337 SER B CA 1
ATOM 5393 C C . SER B 1 337 ? 4.5 39.281 47.062 1 41.72 337 SER B C 1
ATOM 5395 O O . SER B 1 337 ? 4.887 38.125 47.125 1 41.72 337 SER B O 1
#

Sequence (674 aa):
MIYIDKNESPVTPLDEKTMTSIISATPYNLYPDAAYEQFKEAYAKFYGLSPEQIIAGNGSDELIQKLMLIMPEGPALTLNPDFFMYQAYAAQVNREIAFVDAGSDLTFDLETILTKIDEVQPSFFIMSNPHNPSGKQFDTAFLTAIADKMKALNGYFVIDEAYLDYGTAYDVELAPHILRMRTLSKAFGIAGLRLGVLISTAGTIKHIQKIEHPYPLNVFTLNIATYIFRHREETRQFLTMQRQLAEQLKQIFDTHVADKMSVFPSNANFVLTKGSAAQQLGQYVYEQGFKPRFYDEPVMKGYVRYSIATASQLKQLEEIVKEWSAKYDLSKTTKHSMIYIDKNESPVTPLDEKTMTSIISATPYNLYPDAAYEQFKEAYAKFYGLSPEQIIAGNGSDELIQKLMLIMPEGPALTLNPDFFMYQAYAAQVNREIAFVDAGSDLTFDLETILTKIDEVQPSFFIMSNPHNPSGKQFDTAFLTAIADKMKALNGYFVIDEAYLDYGTAYDVELAPHILRMRTLSKAFGIAGLRLGVLISTAGTIKHIQKIEHPYPLNVFTLNIATYIFRHREETRQFLTMQRQLAEQLKQIFDTHVADKMSVFPSNANFVLTKGSAAQQLGQYVYEQGFKPRFYDEPVMKGYVRYSIATASQLKQLEEIVKEWSAKYDLSKTTKHS

Nearest PDB structures (foldseek):
  8bj2-assembly1_B  TM=8.669E-01  e=5.474E-29  Medicago truncatula
  1lc7-assembly1_A  TM=8.884E-01  e=1.293E-25  Salmonella enterica
  3euc-assembly1_B  TM=8.400E-01  e=5.267E-24  Cupriavidus pinatubonensis JMP134
  3euc-assembly1_A  TM=8.680E-01  e=5.226E-23  Cupriavidus pinatubonensis JMP134
  7rf9-assembly2_D  TM=7.640E-01  e=5.527E-15  Pseudoalteromonas luteoviolacea

pLDDT: mean 96.39, std 5.37, range [41.72, 98.88]

Foldseek 3Di:
DAEFAPQFDQDALDDPVVLVVLVVVDPLVDFDQCLQLLLLPLVCVLVVHDSLQKDKFQAVLVVLLLCLPQQDAFAEEEEVPFDPSNVVSVVVNVHHYYYQYADPLRHDDLVSVLVVCVVRLGQEYEAEACTPPQQNHDAQVSQVSVCVSCVVSNHAYEYEDAFVLLADDHDDDADLRYKYKYGCRHLVRPVVQRMIMIGHDSVNSVSSCVPADPRRHRNSSSSVSSVLSNPNVSVVVSSVQLNVQQVLLLCLCVPQPVVPWPWRDHSGQKIKTFDPLQVVLQVQLVVVPYHWDADDDPSQHRMTMGGGHDPVVSVVVSVSSNVSSVVVVVVVVVVVD/DAEFAPQFDQDALDDPVVLCVLVVVDPLVDFPQCLQLLLLPLVCVLVVHDSLQKDKFQAVLVVLLLCLVQQDAFAEEEEVPFDPSNVVSVVVNVHHYYYQYADDPRHDDLVSVLVVCVVRLGQEYEAEACTPPQQNHDAQVSQVSVCVSCVVSNHAYEYEDAFVLLADDHDDDADLRYKYKYGCRHLVRPVVQRMIMIGHDSVNSVSSCVPADPRRHRNSSSSVSSVLSNPNVSVVVSSVQLNVQQVLLLCLCVPQPVVPWPWRDHSGQKIKTFDPVQVVLQVQLVVVPYHWDADDDPSQHRMTMGGGHDPVVSVVVSVSSNVSSVVVVVVVVVVVD

Radius of gyration: 28.08 Å; Cα contacts (8 Å, |Δi|>4): 1323; chains: 2; bounding box: 54×80×90 Å

InterPro domains:
  IPR001917 Aminotransferase, class-II, pyridoxal-phosphate binding site [PS00599] (183-192)
  IPR004839 Aminotransferase, class I/classII, large domain [PF00155] (22-309)
  IPR015421 Pyridoxal phosphate-dependent transferase, major domain [G3DSA:3.40.640.10] (22-230)
  IPR015422 Pyridoxal phosphate-dependent transferase, small domain [G3DSA:3.90.1150.10] (2-318)
  IPR015424 Pyridoxal phosphate-dependent transferase [SSF53383] (17-323)

Organism: Staphylococcus aureus (strain NCTC 8325 / PS 47) (NCBI:txid93061)